Protein AF-H3BEP3-F1 (afdb_monomer_lite)

Sequence (513 aa):
ARLQRWLAAAFQSLQSGFCQRLRFLSESECAQLSRLPQSELVAYASEPRADEKVQLIVPDSGSGSGSGAAGRNQSGGAHDAVLALDPSPEASFGHPLFVFYIDLNVSPSKCEQRDGVHLDSSECMTLALKSRCENLLKRRTSRSNRQNSHVAARQGQQPQHPGASRHRSRREERLVGLCTIHFLPLVVGTKDSSRQQRLHCVEQQGFGPCPWPLPISSPSPAVVHCELNKNTRRCHRQPLASRKSCRMYQTCDHAVLISGGWREQVTYPRHAQNILHFYGMLRENGFRKENIKTFFAGDGQITVDEETVDVYPATEKLTIRNHISYVCRVLNCADSFVLYLNSPTRNDGTMLLWDVNKNGVADPKERYSVAELLRDLEGCNAQRVFLFVDQSYPGALAKRLLYSKRHGNVALISSARGAEFAWGSRFTEFWRSLQPNQCLIHHFFQLTPWSTFTNPGVIESTPGLLNVTLCGAPCDTIPPFTEDELRKEYMGCQNLPTMLWYYTLQQQQEERP

Foldseek 3Di:
DVVVQVLVVLLVCLLVLVCVVVQQDDPVRSVVSNPQFQALKWKKKFAFDPPWFKFWFAQPQPDDPDPDDPPDSGQDDTARMKMKIDNALQFAFQAFIWMKGKHAQADPVRLVVQVWDQDPHRITIHTGKRPVCVVVVVVPPPDDDDDDDDDDDDDDDDDDDDDDDPPPPPVVPRCHPVIGRRDDIQMAIPPDPVSDRRIDTDDDPRYHDQADFDPDDADDCVCVPLDPVDPDPVNDDPQLPLVVQFDLFKAFAAEEEAAQEAERRSHHPLSLVLQVLLVLLLVLLFADQSRYEYEYYHQQDDDDDDDRHDYGHLLPVVSSLCNLLSCQPDANHYQEYEYEAHAEAHQLRKGFRYPNVSPNYRDPSRIHHLVSVCVSNFQGNHNAYEYEAQFAQCQNNQVVLLPDPRNQRYKYKYQAYHRGTHGHSVSSVLSSPQHNLDQQVVSSVVVVVVCPPGDIDIDHSHPCSRQAGSQRHGHDDVVRDDPVRSNQPGHGMDGHDPVVSVVSVVVVVVPPD

Secondary structure (DSSP, 8-state):
-HHHHHHHHHHHHHHTTHHHHSTTS-HHHHHHHHT--GGG-EEEEPPPBTTB-EEEE-GGG-----SS-TTS--SS--BSEEEEEES-TTBPBTB-BEEEEEEES--HHHHHTTT-EEETTTEEEEE---HHHHHHHHTSSSSSSS-----------------------------TTSSSB-SPPEEEETT-TT-----EE---TTSPPPP-----PPPPTTGGG--TTS--GGG-PPP--GGGTSBTTEEEEEEEEEE--SSGGG--HHHHHHHHHHHHHHHHTT--GGGEEEEESTTT----SSS---EEETT-HHHHHHHHHHHHHSTT-EEEEEEEE-S-B-TTSPEE---TT-SSS--TTSEE-HHHHHHHTTT--SSEEEEEE-SS-THHHHHHHHT-SS-TTEEEEESS-TT---BTTHHHHHHHT--TTS-HHHHHHHHGGG-SS---EEEESSTTTTSB-TT-PBSS-SSPPPHHHHHHHTSSEEEPPHHHHHHHHHHHHHS--

Structure (mmCIF, N/CA/C/O backbone):
data_AF-H3BEP3-F1
#
_entry.id   AF-H3BEP3-F1
#
loop_
_atom_site.group_PDB
_atom_site.id
_atom_site.type_symbol
_atom_site.label_atom_id
_atom_site.label_alt_id
_atom_site.label_comp_id
_atom_site.label_asym_id
_atom_site.label_entity_id
_atom_site.label_seq_id
_atom_site.pdbx_PDB_ins_code
_atom_site.Cartn_x
_atom_site.Cartn_y
_atom_site.Cartn_z
_atom_site.occupancy
_atom_site.B_iso_or_equiv
_atom_site.auth_seq_id
_atom_site.auth_comp_id
_atom_site.auth_asym_id
_atom_site.auth_atom_id
_atom_site.pdbx_PDB_model_num
ATOM 1 N N . ALA A 1 1 ? 28.235 4.867 -21.505 1.00 83.94 1 ALA A N 1
ATOM 2 C CA . ALA A 1 1 ? 27.793 5.326 -22.843 1.00 83.94 1 ALA A CA 1
ATOM 3 C C . ALA A 1 1 ? 26.427 4.757 -23.245 1.00 83.94 1 ALA A C 1
ATOM 5 O O . ALA A 1 1 ? 25.474 5.520 -23.281 1.00 83.94 1 ALA A O 1
ATOM 6 N N . ARG A 1 2 ? 26.278 3.445 -23.503 1.00 90.44 2 ARG A N 1
ATOM 7 C CA . ARG A 1 2 ? 25.000 2.859 -23.971 1.00 90.44 2 ARG A CA 1
ATOM 8 C C . ARG A 1 2 ? 23.807 3.126 -23.040 1.00 90.44 2 ARG A C 1
ATOM 10 O O . ARG A 1 2 ? 22.832 3.716 -23.485 1.00 90.44 2 ARG A O 1
ATOM 17 N N . LEU A 1 3 ? 23.923 2.766 -21.757 1.00 92.06 3 LEU A N 1
ATOM 18 C CA . LEU A 1 3 ? 22.868 2.975 -20.752 1.00 92.06 3 LEU A CA 1
ATOM 19 C C . LEU A 1 3 ? 22.439 4.449 -20.652 1.00 92.06 3 LEU A C 1
ATOM 21 O O . LEU A 1 3 ? 21.253 4.752 -20.653 1.00 92.06 3 LEU A O 1
ATOM 25 N N . GLN A 1 4 ? 23.405 5.369 -20.651 1.00 92.50 4 GLN A N 1
ATOM 26 C CA . GLN A 1 4 ? 23.147 6.809 -20.626 1.00 92.50 4 GLN A CA 1
ATOM 27 C C . GLN A 1 4 ? 22.291 7.275 -21.812 1.00 92.50 4 GLN A C 1
ATOM 29 O O . GLN A 1 4 ? 21.410 8.106 -21.626 1.00 92.50 4 GLN A O 1
ATOM 34 N N . ARG A 1 5 ? 22.502 6.725 -23.017 1.00 92.88 5 ARG A N 1
ATOM 35 C CA . ARG A 1 5 ? 21.658 7.046 -24.181 1.00 92.88 5 ARG A CA 1
ATOM 36 C C . ARG A 1 5 ? 20.235 6.533 -24.014 1.00 92.88 5 ARG A C 1
ATOM 38 O O . ARG A 1 5 ? 19.303 7.254 -24.344 1.00 92.88 5 ARG A O 1
ATOM 45 N N . TRP A 1 6 ? 20.067 5.312 -23.500 1.00 94.50 6 TRP A N 1
ATOM 46 C CA . TRP A 1 6 ? 18.737 4.751 -23.236 1.00 94.50 6 TRP A CA 1
ATOM 47 C C . TRP A 1 6 ? 17.975 5.618 -22.238 1.00 94.50 6 TRP A C 1
ATOM 49 O O . TRP A 1 6 ? 16.829 5.979 -22.479 1.00 94.50 6 TRP A O 1
ATOM 59 N N . LEU A 1 7 ? 18.645 6.015 -21.157 1.00 94.81 7 LEU A N 1
ATOM 60 C CA . LEU A 1 7 ? 18.085 6.888 -20.133 1.00 94.81 7 LEU A CA 1
ATOM 61 C C . LEU A 1 7 ? 17.744 8.282 -20.670 1.00 94.81 7 LEU A C 1
ATOM 63 O O . LEU A 1 7 ? 16.653 8.780 -20.405 1.00 94.81 7 LEU A O 1
ATOM 67 N N . ALA A 1 8 ? 18.629 8.887 -21.467 1.00 93.19 8 ALA A N 1
ATOM 68 C CA . ALA A 1 8 ? 18.376 10.181 -22.096 1.00 93.19 8 ALA A CA 1
ATOM 69 C C . ALA A 1 8 ? 17.175 10.128 -23.054 1.00 93.19 8 ALA A C 1
ATOM 71 O O . ALA A 1 8 ? 16.295 10.983 -22.983 1.00 93.19 8 ALA A O 1
ATOM 72 N N . ALA A 1 9 ? 17.091 9.095 -23.898 1.00 93.00 9 ALA A N 1
ATOM 73 C CA . ALA A 1 9 ? 15.970 8.909 -24.814 1.00 93.00 9 ALA A CA 1
ATOM 74 C C . ALA A 1 9 ? 14.651 8.651 -24.069 1.00 93.00 9 ALA A C 1
ATOM 76 O O . ALA A 1 9 ? 13.605 9.190 -24.443 1.00 93.00 9 ALA A O 1
ATOM 77 N N . ALA A 1 10 ? 14.684 7.846 -23.002 1.00 92.56 10 ALA A N 1
ATOM 78 C CA . ALA A 1 10 ? 13.518 7.575 -22.168 1.00 92.56 10 ALA A CA 1
ATOM 79 C C . ALA A 1 10 ? 13.024 8.854 -21.480 1.00 92.56 10 ALA A C 1
ATOM 81 O O . ALA A 1 10 ? 11.836 9.167 -21.548 1.00 92.56 10 ALA A O 1
ATOM 82 N N . PHE A 1 11 ? 13.933 9.643 -20.903 1.00 92.12 11 PHE A N 1
ATOM 83 C CA . PHE A 1 11 ? 13.606 10.930 -20.292 1.00 92.12 11 PHE A CA 1
ATOM 84 C C . PHE A 1 11 ? 13.039 11.932 -21.308 1.00 92.12 11 PHE A C 1
ATOM 86 O O . PHE A 1 11 ? 11.985 12.521 -21.074 1.00 92.12 11 PHE A O 1
ATOM 93 N N . GLN A 1 12 ? 13.664 12.066 -22.480 1.00 90.12 12 GLN A N 1
ATOM 94 C CA . GLN A 1 12 ? 13.167 12.928 -23.556 1.00 90.12 12 GLN A CA 1
ATOM 95 C C . GLN A 1 12 ? 11.771 12.498 -24.034 1.00 90.12 12 GLN A C 1
ATOM 97 O O . GLN A 1 12 ? 10.913 13.339 -24.313 1.00 90.12 12 GLN A O 1
ATOM 102 N N . SER A 1 13 ? 11.511 11.187 -24.076 1.00 85.81 13 SER A N 1
ATOM 103 C CA . SER A 1 13 ? 10.181 10.656 -24.382 1.00 85.81 13 SER A CA 1
ATOM 104 C C . SER A 1 13 ? 9.154 11.150 -23.358 1.00 85.81 13 SER A C 1
ATOM 106 O O . SER A 1 13 ? 8.090 11.617 -23.759 1.00 85.81 13 SER A O 1
ATOM 108 N N . LEU A 1 14 ? 9.480 11.160 -22.060 1.00 83.31 14 LEU A N 1
ATOM 109 C CA . LEU A 1 14 ? 8.597 11.718 -21.024 1.00 83.31 14 LEU A CA 1
ATOM 110 C C . LEU A 1 14 ? 8.345 13.219 -21.213 1.00 83.31 14 LEU A C 1
ATOM 112 O O . LEU A 1 14 ? 7.192 13.645 -21.181 1.00 83.31 14 LEU A O 1
ATOM 116 N N . GLN A 1 15 ? 9.395 14.003 -21.476 1.00 83.56 15 GLN A N 1
ATOM 117 C CA . GLN A 1 15 ? 9.295 15.458 -21.650 1.00 83.56 15 GLN A CA 1
ATOM 118 C C . GLN A 1 15 ? 8.500 15.873 -22.893 1.00 83.56 15 GLN A C 1
ATOM 120 O O . GLN A 1 15 ? 7.804 16.885 -22.880 1.00 83.56 15 GLN A O 1
ATOM 125 N N . SER A 1 16 ? 8.562 15.085 -23.969 1.00 79.19 16 SER A N 1
ATOM 126 C CA . SER A 1 16 ? 7.876 15.378 -25.238 1.00 79.19 16 SER A CA 1
ATOM 127 C C . SER A 1 16 ? 6.347 15.207 -25.198 1.00 79.19 16 SER A C 1
ATOM 129 O O . SER A 1 16 ? 5.692 15.214 -26.241 1.00 79.19 16 SER A O 1
ATOM 131 N N . GLY A 1 17 ? 5.753 15.029 -24.013 1.00 65.69 17 GLY A N 1
ATOM 132 C CA . GLY A 1 17 ? 4.316 14.821 -23.871 1.00 65.69 17 GLY A CA 1
ATOM 133 C C . GLY A 1 17 ? 3.869 13.453 -24.382 1.00 65.69 17 GLY A C 1
ATOM 134 O O . GLY A 1 17 ? 2.711 13.280 -24.759 1.00 65.69 17 GLY A O 1
ATOM 135 N N . PHE A 1 18 ? 4.750 12.446 -24.384 1.00 67.50 18 PHE A N 1
ATOM 136 C CA . PHE A 1 18 ? 4.381 11.075 -24.749 1.00 67.50 18 PHE A CA 1
ATOM 137 C C . PHE A 1 18 ? 3.231 10.540 -23.879 1.00 67.50 18 PHE A C 1
ATOM 139 O O . PHE A 1 18 ? 2.378 9.796 -24.362 1.00 67.50 18 PHE A O 1
ATOM 146 N N . CYS A 1 19 ? 3.110 11.025 -22.639 1.00 64.62 19 CYS A N 1
ATOM 147 C CA . CYS A 1 19 ? 1.959 10.781 -21.772 1.00 64.62 19 CYS A CA 1
ATOM 148 C C . CYS A 1 19 ? 0.607 11.268 -22.335 1.00 64.62 19 CYS A C 1
ATOM 150 O O . CYS A 1 19 ? -0.422 10.748 -21.925 1.00 64.62 19 CYS A O 1
ATOM 152 N N . GLN A 1 20 ? 0.568 12.183 -23.311 1.00 63.03 20 GLN A N 1
ATOM 153 C CA . GLN A 1 20 ? -0.671 12.598 -23.990 1.00 63.03 20 GLN A CA 1
ATOM 154 C C . GLN A 1 20 ? -1.160 11.539 -24.987 1.00 63.03 20 GLN A C 1
ATOM 156 O O . GLN A 1 20 ? -2.363 11.375 -25.200 1.00 63.03 20 GLN A O 1
ATOM 161 N N . ARG A 1 21 ? -0.234 10.773 -25.585 1.00 60.94 21 ARG A N 1
ATOM 162 C CA . ARG A 1 21 ? -0.573 9.604 -26.422 1.00 60.94 21 ARG A CA 1
ATOM 163 C C . ARG A 1 21 ? -1.167 8.484 -25.568 1.00 60.94 21 ARG A C 1
ATOM 165 O O . ARG A 1 21 ? -2.023 7.717 -26.012 1.00 60.94 21 ARG A O 1
ATOM 172 N N . LEU A 1 22 ? -0.746 8.440 -24.312 1.00 59.12 22 LEU A N 1
ATOM 173 C CA . LEU A 1 22 ? -1.213 7.540 -23.279 1.00 59.12 22 LEU A CA 1
ATOM 174 C C . LEU A 1 22 ? -2.518 8.083 -22.670 1.00 59.12 22 LEU A C 1
ATOM 176 O O . LEU A 1 22 ? -2.518 8.694 -21.610 1.00 59.12 22 LEU A O 1
ATOM 180 N N . ARG A 1 23 ? -3.660 7.843 -23.338 1.00 54.53 23 ARG A N 1
ATOM 181 C CA . ARG A 1 23 ? -5.025 8.314 -22.966 1.00 54.53 23 ARG A CA 1
ATOM 182 C C . ARG A 1 23 ? -5.549 7.892 -21.570 1.00 54.53 23 ARG A C 1
ATOM 184 O O . ARG A 1 23 ? -6.756 7.911 -21.332 1.00 54.53 23 ARG A O 1
ATOM 191 N N . PHE A 1 24 ? -4.682 7.438 -20.675 1.00 60.38 24 PHE A N 1
ATOM 192 C CA . PHE A 1 24 ? -4.989 6.987 -19.324 1.00 60.38 24 PHE A CA 1
ATOM 193 C C . PHE A 1 24 ? -4.450 7.916 -18.224 1.00 60.38 24 PHE A C 1
ATOM 195 O O . PHE A 1 24 ? -4.828 7.709 -17.077 1.00 60.38 24 PHE A O 1
ATOM 202 N N . LEU A 1 25 ? -3.606 8.907 -18.538 1.00 62.06 25 LEU A N 1
ATOM 203 C CA . LEU A 1 25 ? -3.234 9.990 -17.616 1.00 62.06 25 LEU A CA 1
ATOM 204 C C . LEU A 1 25 ? -4.098 11.224 -17.906 1.00 62.06 25 LEU A C 1
ATOM 206 O O . LEU A 1 25 ? -4.475 11.471 -19.053 1.00 62.06 25 LEU A O 1
ATOM 210 N N . SER A 1 26 ? -4.437 11.997 -16.878 1.00 64.88 26 SER A N 1
ATOM 211 C CA . SER A 1 26 ? -5.047 13.315 -17.065 1.00 64.88 26 SER A CA 1
ATOM 212 C C . SER A 1 26 ? -4.050 14.294 -17.688 1.00 64.88 26 SER A C 1
ATOM 214 O O . SER A 1 26 ? -2.835 14.149 -17.547 1.00 64.88 26 SER A O 1
ATOM 216 N N . GLU A 1 27 ? -4.558 15.324 -18.368 1.00 68.56 27 GLU A N 1
ATOM 217 C CA . GLU A 1 27 ? -3.715 16.378 -18.947 1.00 68.56 27 GLU A CA 1
ATOM 218 C C . GLU A 1 27 ? -2.844 17.056 -17.884 1.00 68.56 27 GLU A C 1
ATOM 220 O O . GLU A 1 27 ? -1.676 17.337 -18.138 1.00 68.56 27 GLU A O 1
ATOM 225 N N . SER A 1 28 ? -3.376 17.24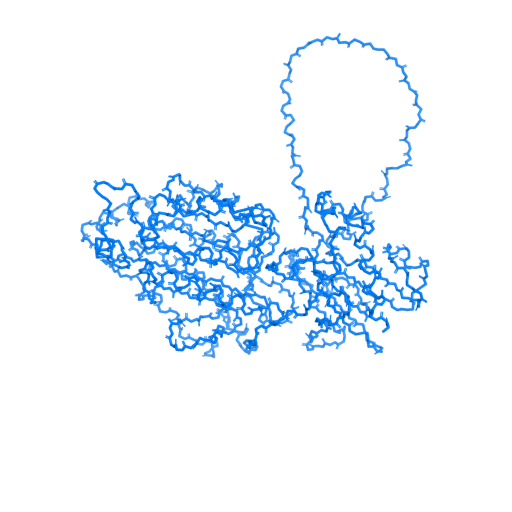3 -16.672 1.00 69.06 28 SER A N 1
ATOM 226 C CA . SER A 1 28 ? -2.635 17.792 -15.535 1.00 69.06 28 SER A CA 1
ATOM 227 C C . SER A 1 28 ? -1.505 16.878 -15.063 1.00 69.06 28 SER A C 1
ATOM 229 O O . SER A 1 28 ? -0.395 17.362 -14.867 1.00 69.06 28 SER A O 1
ATOM 231 N N . GLU A 1 29 ? -1.749 15.570 -14.926 1.00 71.06 29 GLU A N 1
ATOM 232 C CA . GLU A 1 29 ? -0.708 14.602 -14.536 1.00 71.06 29 GLU A CA 1
ATOM 233 C C . GLU A 1 29 ? 0.386 14.525 -15.606 1.00 71.06 29 GLU A C 1
ATOM 235 O O . GLU A 1 29 ? 1.574 14.547 -15.301 1.00 71.06 29 GLU A O 1
ATOM 240 N N . CYS A 1 30 ? 0.000 14.504 -16.882 1.00 75.19 30 CYS A N 1
ATOM 241 C CA . CYS A 1 30 ? 0.952 14.486 -17.985 1.00 75.19 30 CYS A CA 1
ATOM 242 C C . CYS A 1 30 ? 1.780 15.781 -18.073 1.00 75.19 30 CYS A C 1
ATOM 244 O O . CYS A 1 30 ? 2.988 15.735 -18.317 1.00 75.19 30 CYS A O 1
ATOM 246 N N . ALA A 1 31 ? 1.162 16.940 -17.831 1.00 78.38 31 ALA A N 1
ATOM 247 C CA . ALA A 1 31 ? 1.866 18.216 -17.774 1.00 78.38 31 ALA A CA 1
ATOM 248 C C . ALA A 1 31 ? 2.855 18.282 -16.600 1.00 78.38 31 ALA A C 1
ATOM 250 O O . ALA A 1 31 ? 3.948 18.818 -16.770 1.00 78.38 31 ALA A O 1
ATOM 251 N N . GLN A 1 32 ? 2.500 17.723 -15.436 1.00 78.81 32 GLN A N 1
ATOM 252 C CA . GLN A 1 32 ? 3.417 17.606 -14.298 1.00 78.81 32 GLN A CA 1
ATOM 253 C C . GLN A 1 32 ? 4.610 16.712 -14.641 1.00 78.81 32 GLN A C 1
ATOM 255 O O . GLN A 1 32 ? 5.751 17.140 -14.499 1.00 78.81 32 GLN A O 1
ATOM 260 N N . LEU A 1 33 ? 4.354 15.523 -15.191 1.00 78.19 33 LEU A N 1
ATOM 261 C CA . LEU A 1 33 ? 5.395 14.576 -15.598 1.00 78.19 33 LEU A CA 1
ATOM 262 C C . LEU A 1 33 ? 6.360 15.158 -16.636 1.00 78.19 33 LEU A C 1
ATOM 264 O O . LEU A 1 33 ? 7.564 14.950 -16.545 1.00 78.19 33 LEU A O 1
ATOM 268 N N . SER A 1 34 ? 5.844 15.925 -17.598 1.00 82.69 34 SER A N 1
ATOM 269 C CA . SER A 1 34 ? 6.665 16.547 -18.647 1.00 82.69 34 SER A CA 1
ATOM 270 C C . SER A 1 34 ? 7.608 17.631 -18.100 1.00 82.69 34 SER A C 1
ATOM 272 O O . SER A 1 34 ? 8.560 18.012 -18.775 1.00 82.69 34 SER A O 1
ATOM 274 N N . ARG A 1 35 ? 7.339 18.141 -16.889 1.00 86.25 35 ARG A N 1
ATOM 275 C CA . ARG A 1 35 ? 8.132 19.170 -16.198 1.00 86.25 35 ARG A CA 1
ATOM 276 C C . ARG A 1 35 ? 9.036 18.603 -15.105 1.00 86.25 35 ARG A C 1
ATOM 278 O O . ARG A 1 35 ? 9.768 19.383 -14.502 1.00 86.25 35 ARG A O 1
ATOM 285 N N . LEU A 1 36 ? 8.985 17.295 -14.838 1.00 85.62 36 LEU A N 1
ATOM 286 C CA . LEU A 1 36 ? 9.822 16.691 -13.807 1.00 85.62 36 LEU A CA 1
ATOM 287 C C . LEU A 1 36 ? 11.306 16.853 -14.165 1.00 85.62 36 LEU A C 1
ATOM 289 O O . LEU A 1 36 ? 11.704 16.539 -15.296 1.00 85.62 36 LEU A O 1
ATOM 293 N N . PRO A 1 37 ? 12.136 17.337 -13.229 1.00 91.06 37 PRO A N 1
ATOM 294 C CA . PRO A 1 37 ? 13.569 17.385 -13.437 1.00 91.06 37 PRO A CA 1
ATOM 295 C C . PRO A 1 37 ? 14.136 15.964 -13.458 1.00 91.06 37 PRO A C 1
ATOM 297 O O . PRO A 1 37 ? 13.663 15.064 -12.765 1.00 91.06 37 PRO A O 1
ATOM 300 N N . GLN A 1 38 ? 15.198 15.767 -14.239 1.00 92.19 38 GLN A N 1
ATOM 301 C CA . GLN A 1 38 ? 15.843 14.459 -14.376 1.00 92.19 38 GLN A CA 1
ATOM 302 C C . GLN A 1 38 ? 16.308 13.896 -13.020 1.00 92.19 38 GLN A C 1
ATOM 304 O O . GLN A 1 38 ? 16.220 12.694 -12.791 1.00 92.19 38 GLN A O 1
ATOM 309 N N . SER A 1 39 ? 16.720 14.771 -12.098 1.00 93.19 39 SER A N 1
ATOM 310 C CA . SER A 1 39 ? 17.213 14.419 -10.762 1.00 93.19 39 SER A CA 1
ATOM 311 C C . SER A 1 39 ? 16.150 13.847 -9.822 1.00 93.19 39 SER A C 1
ATOM 313 O O . SER A 1 39 ? 16.504 13.285 -8.793 1.00 93.19 39 SER A O 1
ATOM 315 N N . GLU A 1 40 ? 14.864 13.997 -10.143 1.00 91.12 40 GLU A N 1
ATOM 316 C CA . GLU A 1 40 ? 13.762 13.410 -9.366 1.00 91.12 40 GLU A CA 1
ATOM 317 C C . GLU A 1 40 ? 13.375 12.006 -9.858 1.00 91.12 40 GLU A C 1
ATOM 319 O O . GLU A 1 40 ? 12.605 11.309 -9.199 1.00 91.12 40 GLU A O 1
ATOM 324 N N . LEU A 1 41 ? 13.919 11.567 -10.998 1.00 92.88 41 LEU A N 1
ATOM 325 C CA . LEU A 1 41 ? 13.659 10.247 -11.564 1.00 92.88 41 LEU A CA 1
ATOM 326 C C . LEU A 1 41 ? 14.704 9.246 -11.086 1.00 92.88 41 LEU A C 1
ATOM 328 O O . LEU A 1 41 ? 15.900 9.458 -11.282 1.00 92.88 41 LEU A O 1
ATOM 332 N N . VAL A 1 42 ? 14.254 8.109 -10.563 1.00 95.38 42 VAL A N 1
ATOM 333 C CA . VAL A 1 42 ? 15.135 6.964 -10.298 1.00 95.38 42 VAL A CA 1
ATOM 334 C C . VAL A 1 42 ? 15.076 5.998 -11.471 1.00 95.38 42 VAL A C 1
ATOM 336 O O . VAL A 1 42 ? 14.008 5.679 -12.000 1.00 95.38 42 VAL A O 1
ATOM 339 N N . ALA A 1 43 ? 16.247 5.533 -11.891 1.00 96.06 43 ALA A N 1
ATOM 340 C CA . ALA A 1 43 ? 16.404 4.663 -13.040 1.00 96.06 43 ALA A CA 1
ATOM 341 C C . ALA A 1 43 ? 16.692 3.220 -12.626 1.00 96.06 43 ALA A C 1
ATOM 343 O O . ALA A 1 43 ? 17.526 2.946 -11.765 1.00 96.06 43 ALA A O 1
ATOM 344 N N . TYR A 1 44 ? 16.058 2.284 -13.324 1.00 96.44 44 TYR A N 1
ATOM 345 C CA . TYR A 1 44 ? 16.333 0.861 -13.215 1.00 96.44 44 TYR A CA 1
ATOM 346 C C . TYR A 1 44 ? 16.595 0.289 -14.600 1.00 96.44 44 TYR A C 1
ATOM 348 O O . TYR A 1 44 ? 15.874 0.595 -15.549 1.00 96.44 44 TYR A O 1
ATOM 356 N N . ALA A 1 45 ? 17.593 -0.575 -14.727 1.00 96.69 45 ALA A N 1
ATOM 357 C CA . ALA A 1 45 ? 17.921 -1.205 -15.996 1.00 96.69 45 ALA A CA 1
ATOM 358 C C . ALA A 1 45 ? 18.309 -2.668 -15.804 1.00 96.69 45 ALA A C 1
ATOM 360 O O . ALA A 1 45 ? 18.869 -3.055 -14.778 1.00 96.69 45 ALA A O 1
ATOM 361 N N . SER A 1 46 ? 17.998 -3.485 -16.807 1.00 95.56 46 SER A N 1
ATOM 362 C CA . SER A 1 46 ? 18.608 -4.798 -16.972 1.00 95.56 46 SER A CA 1
ATOM 363 C C . SER A 1 46 ? 19.709 -4.724 -18.019 1.00 95.56 46 SER A C 1
ATOM 365 O O . SER A 1 46 ? 19.524 -4.113 -19.075 1.00 95.56 46 SER A O 1
ATOM 367 N N . GLU A 1 47 ? 20.822 -5.403 -17.784 1.00 88.44 47 GLU A N 1
ATOM 368 C CA . GLU A 1 47 ? 21.879 -5.501 -18.786 1.00 88.44 47 GLU A CA 1
ATOM 369 C C . GLU A 1 47 ? 21.530 -6.534 -19.870 1.00 88.44 47 GLU A C 1
ATOM 371 O O . GLU A 1 47 ? 21.076 -7.636 -19.540 1.00 88.44 47 GLU A O 1
ATOM 376 N N . PRO A 1 48 ? 21.760 -6.223 -21.159 1.00 88.56 48 PRO A N 1
ATOM 377 C CA . PRO A 1 48 ? 21.612 -7.206 -22.221 1.00 88.56 48 PRO A CA 1
ATOM 378 C C . PRO A 1 48 ? 22.746 -8.232 -22.139 1.00 88.56 48 PRO A C 1
ATOM 380 O O . PRO A 1 48 ? 23.908 -7.875 -21.929 1.00 88.56 48 PRO A O 1
ATOM 383 N N . ARG A 1 49 ? 22.418 -9.507 -22.353 1.00 88.38 49 ARG A N 1
ATOM 384 C CA . ARG A 1 49 ? 23.385 -10.611 -22.411 1.00 88.38 49 ARG A CA 1
ATOM 385 C C . ARG A 1 49 ? 23.366 -11.245 -23.798 1.00 88.38 49 ARG A C 1
ATOM 387 O O . ARG A 1 49 ? 22.317 -11.317 -24.432 1.00 88.38 49 ARG A O 1
ATOM 394 N N . ALA A 1 50 ? 24.528 -11.695 -24.269 1.00 81.44 50 ALA A N 1
ATOM 395 C CA . ALA A 1 50 ? 24.615 -12.412 -25.538 1.00 81.44 50 ALA A CA 1
ATOM 396 C C . ALA A 1 50 ? 23.753 -13.689 -25.487 1.00 81.44 50 ALA A C 1
ATOM 398 O O . ALA A 1 50 ? 23.748 -14.394 -24.479 1.00 81.44 50 ALA A O 1
ATOM 399 N N . ASP A 1 51 ? 23.003 -13.954 -26.560 1.00 81.81 51 ASP A N 1
ATOM 400 C CA . ASP A 1 51 ? 22.165 -15.151 -26.760 1.00 81.81 51 ASP A CA 1
ATOM 401 C C . ASP A 1 51 ? 21.064 -15.406 -25.716 1.00 81.81 51 ASP A C 1
ATOM 403 O O . ASP A 1 51 ? 20.505 -16.513 -25.604 1.00 81.81 51 ASP A O 1
ATOM 407 N N . GLU A 1 52 ? 20.696 -14.361 -24.978 1.00 89.12 52 GLU A N 1
ATOM 408 C CA . GLU A 1 52 ? 19.668 -14.427 -23.960 1.00 89.12 52 GLU A CA 1
ATOM 409 C C . GLU A 1 52 ? 18.754 -13.206 -24.002 1.00 89.12 52 GLU A C 1
ATOM 411 O O . GLU A 1 52 ? 19.186 -12.061 -23.937 1.00 89.12 52 GLU A O 1
ATOM 416 N N . LYS A 1 53 ? 17.453 -13.476 -24.075 1.00 93.31 53 LYS A N 1
ATOM 417 C CA . LYS A 1 53 ? 16.413 -12.460 -23.969 1.00 93.31 53 LYS A CA 1
ATOM 418 C C . LYS A 1 53 ? 15.831 -12.452 -22.566 1.00 93.31 53 LYS A C 1
ATOM 420 O O . LYS A 1 53 ? 15.798 -13.492 -21.899 1.00 93.31 53 LYS A O 1
ATOM 425 N N . VAL A 1 54 ? 15.300 -11.311 -22.161 1.00 93.88 54 VAL A N 1
ATOM 426 C CA . VAL A 1 54 ? 14.577 -11.118 -20.911 1.00 93.88 54 VAL A CA 1
ATOM 427 C C . VAL A 1 54 ? 13.073 -11.021 -21.136 1.00 93.88 54 VAL A C 1
ATOM 429 O O . VAL A 1 54 ? 12.600 -10.707 -22.230 1.00 93.88 54 VAL A O 1
ATOM 432 N N . GLN A 1 55 ? 12.326 -11.292 -20.074 1.00 91.50 55 GLN A N 1
ATOM 433 C CA . GLN A 1 55 ? 10.882 -11.146 -20.016 1.00 91.50 55 GLN A CA 1
ATOM 434 C C . GLN A 1 55 ? 10.475 -10.360 -18.774 1.00 91.50 55 GLN A C 1
ATOM 436 O O . GLN A 1 55 ? 11.058 -10.527 -17.704 1.00 91.50 55 GLN A O 1
ATOM 441 N N . LEU A 1 56 ? 9.440 -9.538 -18.934 1.00 90.38 56 LEU A N 1
ATOM 442 C CA . LEU A 1 56 ? 8.846 -8.717 -17.891 1.00 90.38 56 LEU A CA 1
ATOM 443 C C . LEU A 1 56 ? 7.605 -9.391 -17.288 1.00 90.38 56 LEU A C 1
ATOM 445 O O . LEU A 1 56 ? 6.687 -9.815 -17.991 1.00 90.38 56 LEU A O 1
ATOM 449 N N . ILE A 1 57 ? 7.548 -9.440 -15.961 1.00 89.19 57 ILE A N 1
ATOM 450 C CA . ILE A 1 57 ? 6.439 -9.991 -15.182 1.00 89.19 57 ILE A CA 1
ATOM 451 C C . ILE A 1 57 ? 5.976 -8.924 -14.186 1.00 89.19 57 ILE A C 1
ATOM 453 O O . ILE A 1 57 ? 6.787 -8.339 -13.466 1.00 89.19 57 ILE A O 1
ATOM 457 N N . VAL A 1 58 ? 4.666 -8.662 -14.148 1.00 87.81 58 VAL A N 1
ATOM 458 C CA . VAL A 1 58 ? 4.053 -7.699 -13.219 1.00 87.81 58 VAL A CA 1
ATOM 459 C C . VAL A 1 58 ? 2.989 -8.354 -12.336 1.00 87.81 58 VAL A C 1
ATOM 461 O O . VAL A 1 58 ? 2.282 -9.255 -12.806 1.00 87.81 58 VAL A O 1
ATOM 464 N N . PRO A 1 59 ? 2.775 -7.843 -11.105 1.00 85.31 59 PRO A N 1
ATOM 465 C CA . PRO A 1 59 ? 1.852 -8.451 -10.139 1.00 85.31 59 PRO A CA 1
ATOM 466 C C . PRO A 1 59 ? 0.401 -8.533 -10.641 1.00 85.31 59 PRO A C 1
ATOM 468 O O . PRO A 1 59 ? -0.362 -9.424 -10.271 1.00 85.31 59 PRO A O 1
ATOM 471 N N . ASP A 1 60 ? 0.014 -7.615 -11.529 1.00 73.38 60 ASP A N 1
ATOM 472 C CA . ASP A 1 60 ? -1.347 -7.471 -12.047 1.00 73.38 60 ASP A CA 1
ATOM 473 C C . ASP A 1 60 ? -1.746 -8.474 -13.149 1.00 73.38 60 ASP A C 1
ATOM 475 O O . ASP A 1 60 ? -2.926 -8.523 -13.528 1.00 73.38 60 ASP A O 1
ATOM 479 N N . SER A 1 61 ? -0.802 -9.262 -13.677 1.00 62.06 61 SER A N 1
ATOM 480 C CA . SER A 1 61 ? -1.005 -10.105 -14.870 1.00 62.06 61 SER A CA 1
ATOM 481 C C . SER A 1 61 ? -1.865 -11.362 -14.634 1.00 62.06 61 SER A C 1
ATOM 483 O O . SER A 1 61 ? -2.326 -11.978 -15.593 1.00 62.06 61 SER A O 1
ATOM 485 N N . GLY A 1 62 ? -2.157 -11.723 -13.379 1.00 52.88 62 GLY A N 1
ATOM 486 C CA . GLY A 1 62 ? -2.783 -13.001 -12.998 1.00 52.88 62 GLY A CA 1
ATOM 487 C C . GLY A 1 62 ? -4.278 -12.965 -12.645 1.00 52.88 62 GLY A C 1
ATOM 488 O O . GLY A 1 62 ? -4.670 -13.471 -11.598 1.00 52.88 62 GLY A O 1
ATOM 489 N N . SER A 1 63 ? -5.150 -12.368 -13.465 1.00 40.47 63 SER A N 1
ATOM 490 C CA . SER A 1 63 ? -6.607 -12.503 -13.248 1.00 40.47 63 SER A CA 1
ATOM 491 C C . SER A 1 63 ? -7.363 -12.689 -14.558 1.00 40.47 63 SER A C 1
ATOM 493 O O . SER A 1 63 ? -7.962 -11.754 -15.095 1.00 40.47 63 SER A O 1
ATOM 495 N N . GLY A 1 64 ? -7.278 -13.912 -15.079 1.00 37.25 64 GLY A N 1
ATOM 496 C CA . GLY A 1 64 ? -8.235 -14.485 -16.014 1.00 37.25 64 GLY A CA 1
ATOM 497 C C . GLY A 1 64 ? -8.719 -15.804 -15.422 1.00 37.25 64 GLY A C 1
ATOM 498 O O . GLY A 1 64 ? -7.946 -16.749 -15.308 1.00 37.25 64 GLY A O 1
ATOM 499 N N . SER A 1 65 ? -9.974 -15.839 -14.987 1.00 33.53 65 SER A N 1
ATOM 500 C CA . SER A 1 65 ? -10.682 -17.050 -14.583 1.00 33.53 65 SER A CA 1
ATOM 501 C C . SER A 1 65 ? -10.669 -18.037 -15.754 1.00 33.53 65 SER A C 1
ATOM 503 O O . SER A 1 65 ? -11.231 -17.739 -16.804 1.00 33.53 65 SER A O 1
ATOM 505 N N . GLY 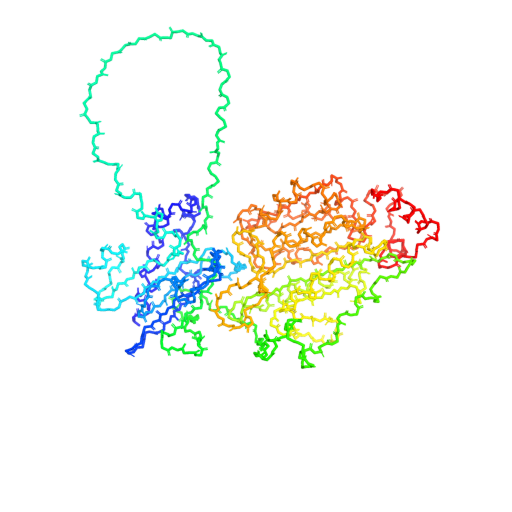A 1 66 ? -10.003 -19.180 -15.604 1.00 28.12 66 GLY A N 1
ATOM 506 C CA . GLY A 1 66 ? -9.923 -20.178 -16.668 1.00 28.12 66 GLY A CA 1
ATOM 507 C C . GLY A 1 66 ? -8.839 -21.214 -16.410 1.00 28.12 66 GLY A C 1
ATOM 508 O O . GLY A 1 66 ? -7.658 -20.969 -16.623 1.00 28.12 66 GLY A O 1
ATOM 509 N N . SER A 1 67 ? -9.278 -22.370 -15.934 1.00 29.62 67 SER A N 1
ATOM 510 C CA . SER A 1 67 ? -8.595 -23.662 -15.957 1.00 29.62 67 SER A CA 1
ATOM 511 C C . SER A 1 67 ? -7.612 -23.864 -17.127 1.00 29.62 67 SER A C 1
ATOM 513 O O . SER A 1 67 ? -7.986 -23.709 -18.286 1.00 29.62 67 SER A O 1
ATOM 515 N N . GLY A 1 68 ? -6.395 -24.334 -16.822 1.00 27.38 68 GLY A N 1
ATOM 516 C CA . GLY A 1 68 ? -5.677 -25.255 -17.714 1.00 27.38 68 GLY A CA 1
ATOM 517 C C . GLY A 1 68 ? -4.688 -24.701 -18.748 1.00 27.38 68 GLY A C 1
ATOM 518 O O . GLY A 1 68 ? -4.371 -25.430 -19.680 1.00 27.38 68 GLY A O 1
ATOM 519 N N . ALA A 1 69 ? -4.154 -23.482 -18.616 1.00 27.17 69 ALA A N 1
ATOM 520 C CA . ALA A 1 69 ? -3.098 -23.006 -19.524 1.00 27.17 69 ALA A CA 1
ATOM 521 C C . ALA A 1 69 ? -2.013 -22.186 -18.804 1.00 27.17 69 ALA A C 1
ATOM 523 O O . ALA A 1 69 ? -1.934 -20.962 -18.924 1.00 27.17 69 ALA A O 1
ATOM 524 N N . ALA A 1 70 ? -1.141 -22.875 -18.068 1.00 29.44 70 ALA A N 1
ATOM 525 C CA . ALA A 1 70 ? 0.151 -22.328 -17.673 1.00 29.44 70 ALA A CA 1
ATOM 526 C C . ALA A 1 70 ? 0.987 -22.089 -18.947 1.00 29.44 70 ALA A C 1
ATOM 528 O O . ALA A 1 70 ? 1.548 -23.028 -19.500 1.00 29.44 70 ALA A O 1
ATOM 529 N N . GLY A 1 71 ? 1.018 -20.854 -19.463 1.00 31.77 71 GLY A N 1
ATOM 530 C CA . GLY A 1 71 ? 1.940 -20.514 -20.557 1.00 31.77 71 GLY A CA 1
ATOM 531 C C . GLY A 1 71 ? 1.618 -19.319 -21.457 1.00 31.77 71 GLY A C 1
ATOM 532 O O . GLY A 1 71 ? 2.459 -18.989 -22.282 1.00 31.77 71 GLY A O 1
ATOM 533 N N . ARG A 1 72 ? 0.456 -18.650 -21.359 1.00 33.41 72 ARG A N 1
ATOM 534 C CA . ARG A 1 72 ? 0.094 -17.577 -22.326 1.00 33.41 72 ARG A CA 1
ATOM 535 C C . ARG A 1 72 ? -0.167 -16.174 -21.769 1.00 33.41 72 ARG A C 1
ATOM 537 O O . ARG A 1 72 ? -0.362 -15.260 -22.558 1.00 33.41 72 ARG A O 1
ATOM 544 N N . ASN A 1 73 ? -0.107 -15.967 -20.454 1.00 37.78 73 ASN A N 1
ATOM 545 C CA . ASN A 1 73 ? -0.384 -14.658 -19.833 1.00 37.78 73 ASN A CA 1
ATOM 546 C C . ASN A 1 73 ? 0.877 -13.921 -19.347 1.00 37.78 73 ASN A C 1
ATOM 548 O O . ASN A 1 73 ? 0.819 -13.148 -18.393 1.00 37.78 73 ASN A O 1
ATOM 552 N N . GLN A 1 74 ? 2.017 -14.156 -19.997 1.00 48.78 74 GLN A N 1
ATOM 553 C CA . GLN A 1 74 ? 3.222 -13.359 -19.785 1.00 48.78 74 GLN A CA 1
ATOM 554 C C . GLN A 1 74 ? 3.097 -12.067 -20.603 1.00 48.78 74 GLN A C 1
ATOM 556 O O . GLN A 1 74 ? 2.880 -12.091 -21.812 1.00 48.78 74 GLN A O 1
ATOM 561 N N . SER A 1 75 ? 3.136 -10.929 -19.922 1.00 47.81 75 SER A N 1
ATOM 562 C CA . SER A 1 75 ? 3.067 -9.603 -20.527 1.00 47.81 75 SER A CA 1
ATOM 563 C C . SER A 1 75 ? 4.382 -9.289 -21.242 1.00 47.81 75 SER A C 1
ATOM 565 O O . SER A 1 75 ? 5.364 -8.979 -20.582 1.00 47.81 75 SER A O 1
ATOM 567 N N . GLY A 1 76 ? 4.389 -9.352 -22.573 1.00 56.78 76 GLY A N 1
ATOM 568 C CA . GLY A 1 76 ? 5.528 -8.957 -23.406 1.00 56.78 76 GLY A CA 1
ATOM 569 C C . GLY A 1 76 ? 6.305 -10.144 -23.972 1.00 56.78 76 GLY A C 1
ATOM 570 O O . GLY A 1 76 ? 6.501 -11.167 -23.310 1.00 56.78 76 GLY A O 1
ATOM 571 N N . GLY A 1 77 ? 6.715 -10.008 -25.233 1.00 73.25 77 GLY A N 1
ATOM 572 C CA . GLY A 1 77 ? 7.608 -10.957 -25.887 1.00 73.25 77 GLY A CA 1
ATOM 573 C C . GLY A 1 77 ? 8.995 -10.983 -25.239 1.00 73.25 77 GLY A C 1
ATOM 574 O O . GLY A 1 77 ? 9.252 -10.356 -24.215 1.00 73.25 77 GLY A O 1
ATOM 575 N N . ALA A 1 78 ? 9.902 -11.744 -25.836 1.00 87.94 78 ALA A N 1
ATOM 576 C CA . ALA A 1 78 ? 11.292 -11.792 -25.413 1.00 87.94 78 ALA A CA 1
ATOM 577 C C . ALA A 1 78 ? 12.044 -10.549 -25.935 1.00 87.94 78 ALA A C 1
ATOM 579 O O . ALA A 1 78 ? 12.050 -10.318 -27.145 1.00 87.94 78 ALA A O 1
ATOM 580 N N . HIS A 1 79 ? 12.685 -9.790 -25.043 1.00 93.25 79 HIS A N 1
ATOM 581 C CA . HIS A 1 79 ? 13.383 -8.527 -25.346 1.00 93.25 79 HIS A CA 1
ATOM 582 C C . HIS A 1 79 ? 14.866 -8.588 -24.957 1.00 93.25 79 HIS A C 1
ATOM 584 O O . HIS A 1 79 ? 15.258 -9.472 -24.201 1.00 93.25 79 HIS A O 1
ATOM 590 N N . ASP A 1 80 ? 15.720 -7.704 -25.477 1.00 94.62 80 ASP A N 1
ATOM 591 C CA . ASP A 1 80 ? 17.153 -7.707 -25.119 1.00 94.62 80 ASP A CA 1
ATOM 592 C C . ASP A 1 80 ? 17.411 -7.116 -23.734 1.00 94.62 80 ASP A C 1
ATOM 594 O O . ASP A 1 80 ? 18.256 -7.612 -22.992 1.00 94.62 80 ASP A O 1
ATOM 598 N N . ALA A 1 81 ? 16.670 -6.068 -23.375 1.00 95.44 81 ALA A N 1
ATOM 599 C CA . ALA A 1 81 ? 16.721 -5.454 -22.058 1.00 95.44 81 ALA A CA 1
ATOM 600 C C . ALA A 1 81 ? 15.402 -4.748 -21.710 1.00 95.44 81 ALA A C 1
ATOM 602 O O . ALA A 1 81 ? 14.538 -4.516 -22.558 1.00 95.44 81 ALA A O 1
ATOM 603 N N . VAL A 1 82 ? 15.261 -4.402 -20.434 1.00 95.81 82 VAL A N 1
ATOM 604 C CA . VAL A 1 82 ? 14.181 -3.595 -19.876 1.00 95.81 82 VAL A CA 1
A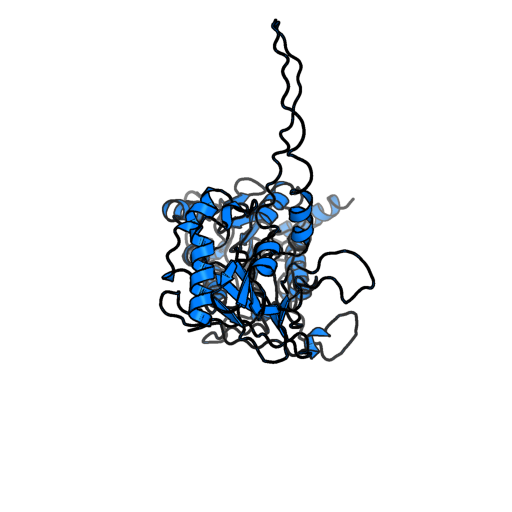TOM 605 C C . VAL A 1 82 ? 14.794 -2.398 -19.162 1.00 95.81 82 VAL A C 1
ATOM 607 O O . VAL A 1 82 ? 15.765 -2.536 -18.416 1.00 95.81 82 VAL A O 1
ATOM 610 N N . LEU A 1 83 ? 14.197 -1.232 -19.372 1.00 96.31 83 LEU A N 1
ATOM 611 C CA . LEU A 1 83 ? 14.495 0.004 -18.662 1.00 96.31 83 LEU A CA 1
ATOM 612 C C . LEU A 1 83 ? 13.233 0.464 -17.930 1.00 96.31 83 LEU A C 1
ATOM 614 O O . LEU A 1 83 ? 12.152 0.408 -18.505 1.00 96.31 83 LEU A O 1
ATOM 618 N N . ALA A 1 84 ? 13.343 0.934 -16.694 1.00 95.44 84 ALA A N 1
ATOM 619 C CA . ALA A 1 84 ? 12.238 1.547 -15.968 1.00 95.44 84 ALA A CA 1
ATOM 620 C C . ALA A 1 84 ? 12.664 2.885 -15.361 1.00 95.44 84 ALA A C 1
ATOM 622 O O . ALA A 1 84 ? 13.752 2.997 -14.800 1.00 95.44 84 ALA A O 1
ATOM 623 N N . LEU A 1 85 ? 11.790 3.882 -15.469 1.00 94.62 85 LEU A N 1
ATOM 624 C CA . LEU A 1 85 ? 11.907 5.169 -14.799 1.00 94.62 85 LEU A CA 1
ATOM 625 C C . LEU A 1 85 ? 10.792 5.294 -13.765 1.00 94.62 85 LEU A C 1
ATOM 627 O O . LEU A 1 85 ? 9.610 5.113 -14.084 1.00 94.62 85 LEU A O 1
ATOM 631 N N . ASP A 1 86 ? 11.195 5.604 -12.542 1.00 93.25 86 ASP A N 1
ATOM 632 C CA . ASP A 1 86 ? 10.322 5.866 -11.411 1.00 93.25 86 ASP A CA 1
ATOM 633 C C . ASP A 1 86 ? 10.261 7.382 -11.155 1.00 93.25 86 ASP A C 1
ATOM 635 O O . ASP A 1 86 ? 11.262 7.961 -10.726 1.00 93.25 86 ASP A O 1
ATOM 639 N N . PRO A 1 87 ? 9.125 8.041 -11.460 1.00 89.38 87 PRO A N 1
ATOM 640 C CA . PRO A 1 87 ? 8.927 9.473 -11.235 1.00 89.38 87 PRO A CA 1
ATOM 641 C C . PRO A 1 87 ? 8.555 9.812 -9.789 1.00 89.38 87 PRO A C 1
ATOM 643 O O . PRO A 1 87 ? 8.298 10.973 -9.481 1.00 89.38 87 PRO A O 1
ATOM 646 N N . SER A 1 88 ? 8.390 8.822 -8.915 1.00 86.88 88 SER A N 1
ATOM 647 C CA . SER A 1 88 ? 7.916 9.019 -7.547 1.00 86.88 88 SER A CA 1
ATOM 648 C C . SER A 1 88 ? 8.563 8.005 -6.594 1.00 86.88 88 SER A C 1
ATOM 650 O O . SER A 1 88 ? 7.848 7.292 -5.890 1.00 86.88 88 SER A O 1
ATOM 652 N N . PRO A 1 89 ? 9.907 7.976 -6.493 1.00 87.38 89 PRO A N 1
ATOM 653 C CA . PRO A 1 89 ? 10.638 6.989 -5.684 1.00 87.38 89 PRO A CA 1
ATOM 654 C C . PRO A 1 89 ? 10.306 7.048 -4.180 1.00 87.38 89 PRO A C 1
ATOM 656 O O . PRO A 1 89 ? 10.432 6.058 -3.444 1.00 87.38 89 PRO A O 1
ATOM 659 N N . GLU A 1 90 ? 9.837 8.207 -3.714 1.00 83.69 90 GLU A N 1
ATOM 660 C CA . GLU A 1 90 ? 9.370 8.418 -2.342 1.00 83.69 90 GLU A CA 1
ATOM 661 C C . GLU A 1 90 ? 7.922 7.969 -2.110 1.00 83.69 90 GLU A C 1
ATOM 663 O O . GLU A 1 90 ? 7.500 7.794 -0.966 1.00 83.69 90 GLU A O 1
ATOM 668 N N . ALA A 1 91 ? 7.139 7.747 -3.166 1.00 83.00 91 ALA A N 1
ATOM 669 C CA . ALA A 1 91 ? 5.793 7.214 -3.037 1.00 83.00 91 ALA A CA 1
ATOM 670 C C . ALA A 1 91 ? 5.818 5.703 -2.765 1.00 83.00 91 ALA A C 1
ATOM 672 O O . ALA A 1 91 ? 6.714 4.961 -3.175 1.00 83.00 91 ALA A O 1
ATOM 673 N N . SER A 1 92 ? 4.790 5.215 -2.076 1.00 81.69 92 SER A N 1
ATOM 674 C CA . SER A 1 92 ? 4.564 3.776 -1.969 1.00 81.69 92 SER A CA 1
ATOM 675 C C . SER A 1 92 ? 4.189 3.207 -3.341 1.00 81.69 92 SER A C 1
ATOM 677 O O . SER A 1 92 ? 3.426 3.820 -4.098 1.00 81.69 92 SER A O 1
ATOM 679 N N . PHE A 1 93 ? 4.718 2.026 -3.677 1.00 83.69 93 PHE A N 1
ATOM 680 C CA . PHE A 1 93 ? 4.407 1.376 -4.952 1.00 83.69 93 PHE A CA 1
ATOM 681 C C . PHE A 1 93 ? 2.905 1.108 -5.103 1.00 83.69 93 PHE A C 1
ATOM 683 O O . PHE A 1 93 ? 2.176 0.873 -4.137 1.00 83.69 93 PHE A O 1
ATOM 690 N N . GLY A 1 94 ? 2.450 1.184 -6.350 1.00 79.88 94 GLY A N 1
ATOM 691 C CA . GLY A 1 94 ? 1.067 1.473 -6.717 1.00 79.88 94 GLY A CA 1
ATOM 692 C C . GLY A 1 94 ? 0.974 2.705 -7.629 1.00 79.88 94 GLY A C 1
ATOM 693 O O . GLY A 1 94 ? -0.014 2.876 -8.331 1.00 79.88 94 GLY A O 1
ATOM 694 N N . HIS A 1 95 ? 2.009 3.537 -7.716 1.00 82.94 95 HIS A N 1
ATOM 695 C CA . HIS A 1 95 ? 2.056 4.675 -8.638 1.00 82.94 95 HIS A CA 1
ATOM 696 C C . HIS A 1 95 ? 2.616 4.288 -10.030 1.00 82.94 95 HIS A C 1
ATOM 698 O O . HIS A 1 95 ? 3.277 3.257 -10.156 1.00 82.94 95 HIS A O 1
ATOM 704 N N . PRO A 1 96 ? 2.352 5.063 -11.101 1.00 82.88 96 PRO A N 1
ATOM 705 C CA . PRO A 1 96 ? 2.829 4.790 -12.462 1.00 82.88 96 PRO A CA 1
ATOM 706 C C . PRO A 1 96 ? 4.349 4.794 -12.608 1.00 82.88 96 PRO A C 1
ATOM 708 O O . PRO A 1 96 ? 5.012 5.756 -12.243 1.00 82.88 96 PRO A O 1
ATOM 711 N N . LEU A 1 97 ? 4.863 3.742 -13.245 1.00 88.44 97 LEU A N 1
ATOM 712 C CA . LEU A 1 97 ? 6.236 3.619 -13.718 1.00 88.44 97 LEU A CA 1
ATOM 713 C C . LEU A 1 97 ? 6.267 3.650 -15.245 1.00 88.44 97 LEU A C 1
ATOM 715 O O . LEU A 1 97 ? 5.393 3.085 -15.916 1.00 88.44 97 LEU A O 1
ATOM 719 N N . PHE A 1 98 ? 7.319 4.246 -15.797 1.00 89.69 98 PHE A N 1
ATOM 720 C CA . PHE A 1 98 ? 7.565 4.254 -17.235 1.00 89.69 98 PHE A CA 1
ATOM 721 C C . PHE A 1 98 ? 8.569 3.175 -17.578 1.00 89.69 98 PHE A C 1
ATOM 723 O O . PHE A 1 98 ? 9.765 3.327 -17.351 1.00 89.69 98 PHE A O 1
ATOM 730 N N . VAL A 1 99 ? 8.064 2.068 -18.106 1.00 92.12 99 VAL A N 1
ATOM 731 C CA . VAL A 1 99 ? 8.886 0.913 -18.448 1.00 92.12 99 VAL A CA 1
ATOM 732 C C . VAL A 1 99 ? 9.016 0.823 -19.959 1.00 92.12 99 VAL A C 1
ATOM 734 O O . VAL A 1 99 ? 8.039 1.005 -20.679 1.00 92.12 99 VAL A O 1
ATOM 737 N N . PHE A 1 100 ? 10.214 0.526 -20.438 1.00 93.31 100 PHE A N 1
ATOM 738 C CA . PHE A 1 100 ? 10.556 0.421 -21.843 1.00 93.31 100 PHE A CA 1
ATOM 739 C C . PHE A 1 100 ? 11.231 -0.920 -22.116 1.00 93.31 100 PHE A C 1
ATOM 741 O O . PHE A 1 100 ? 12.092 -1.369 -21.358 1.00 93.31 100 PHE A O 1
ATOM 748 N N . TYR A 1 101 ? 10.855 -1.543 -23.225 1.00 93.94 101 TYR A N 1
ATOM 749 C CA . TYR A 1 101 ? 11.599 -2.633 -23.831 1.00 93.94 101 TYR A CA 1
ATOM 750 C C . TYR A 1 101 ? 12.695 -2.067 -24.722 1.00 93.94 101 TYR A C 1
ATOM 752 O O . TYR A 1 101 ? 12.458 -1.121 -25.477 1.00 93.94 101 TYR A O 1
ATOM 760 N N . ILE A 1 102 ? 13.870 -2.678 -24.652 1.00 94.69 102 ILE A N 1
ATOM 761 C CA . ILE A 1 102 ? 14.988 -2.410 -25.544 1.00 94.69 102 ILE A CA 1
ATOM 762 C C . ILE A 1 102 ? 15.206 -3.653 -26.401 1.00 94.69 102 ILE A C 1
ATOM 764 O O . ILE A 1 102 ? 15.445 -4.739 -25.871 1.00 94.69 102 ILE A O 1
ATOM 768 N N . ASP A 1 103 ? 15.138 -3.474 -27.717 1.00 93.62 103 ASP A N 1
ATOM 769 C CA . ASP A 1 103 ? 15.460 -4.501 -28.704 1.00 93.62 103 ASP A CA 1
ATOM 770 C C . ASP A 1 103 ? 16.670 -4.053 -29.536 1.00 93.62 103 ASP A C 1
ATOM 772 O O . ASP A 1 103 ? 16.682 -2.956 -30.098 1.00 93.62 103 ASP A O 1
ATOM 776 N N . LEU A 1 104 ? 17.685 -4.905 -29.629 1.00 92.56 104 LEU A N 1
ATOM 777 C CA . LEU A 1 104 ? 18.900 -4.684 -30.412 1.00 92.56 104 LEU A CA 1
ATOM 778 C C . LEU A 1 104 ? 18.729 -5.229 -31.837 1.00 92.56 104 LEU A C 1
ATOM 780 O O . LEU A 1 104 ? 17.939 -6.144 -32.083 1.00 92.56 104 LEU A O 1
ATOM 784 N N . ASN A 1 105 ? 19.516 -4.700 -32.774 1.00 90.88 105 ASN A N 1
ATOM 785 C CA . ASN A 1 105 ? 19.520 -5.090 -34.188 1.00 90.88 105 ASN A CA 1
ATOM 786 C C . ASN A 1 105 ? 18.142 -4.941 -34.865 1.00 90.88 105 ASN A C 1
ATOM 788 O O . ASN A 1 105 ? 17.711 -5.792 -35.649 1.00 90.88 105 ASN A O 1
ATOM 792 N N . VAL A 1 106 ? 17.429 -3.855 -34.556 1.00 90.94 106 VAL A N 1
ATOM 793 C CA . VAL A 1 106 ? 16.122 -3.523 -35.139 1.00 90.94 106 VAL A CA 1
ATOM 794 C C . VAL A 1 106 ? 16.283 -2.377 -36.133 1.00 90.94 106 VAL A C 1
ATOM 796 O O . VAL A 1 106 ? 16.874 -1.353 -35.809 1.00 90.94 106 VAL A O 1
ATOM 799 N N . SER A 1 107 ? 15.736 -2.533 -37.343 1.00 91.75 107 SER A N 1
ATOM 800 C CA . SER A 1 107 ? 15.761 -1.468 -38.350 1.00 91.75 107 SER A CA 1
ATOM 801 C C . SER A 1 107 ? 14.878 -0.278 -37.939 1.00 91.75 107 SER A C 1
ATOM 803 O O . SER A 1 107 ? 13.852 -0.488 -37.280 1.00 91.75 107 SER A O 1
ATOM 805 N N . PRO A 1 108 ? 15.183 0.950 -38.402 1.00 90.75 108 PRO A N 1
ATOM 806 C CA . PRO A 1 108 ? 14.353 2.127 -38.137 1.00 90.75 108 PRO A CA 1
ATOM 807 C C . PRO A 1 108 ? 12.879 1.905 -38.492 1.00 90.75 108 PRO A C 1
ATOM 809 O O . PRO A 1 108 ? 12.000 2.122 -37.663 1.00 90.75 108 PRO A O 1
ATOM 812 N N . SER A 1 109 ? 12.616 1.344 -39.676 1.00 89.94 109 SER A N 1
ATOM 813 C CA . SER A 1 109 ? 11.260 1.043 -40.152 1.00 89.94 109 SER A CA 1
ATOM 814 C C . SER A 1 109 ? 10.505 0.061 -39.253 1.00 89.94 109 SER A C 1
ATOM 816 O O . SER A 1 109 ? 9.315 0.231 -39.000 1.00 89.94 109 SER A O 1
ATOM 818 N N . LYS A 1 110 ? 11.186 -0.970 -38.740 1.00 89.88 110 LYS A N 1
ATOM 819 C CA . LYS A 1 110 ? 10.585 -1.967 -37.846 1.00 89.88 110 LYS A CA 1
ATOM 820 C C . LYS A 1 110 ? 10.359 -1.402 -36.445 1.00 89.88 110 LYS A C 1
ATOM 822 O O . LYS A 1 110 ? 9.424 -1.830 -35.772 1.00 89.88 110 LYS A O 1
ATOM 827 N N . CYS A 1 111 ? 11.200 -0.466 -36.010 1.00 90.44 111 CYS A N 1
ATOM 828 C CA . CYS A 1 111 ? 11.023 0.231 -34.744 1.00 90.44 111 CYS A CA 1
ATOM 829 C C . CYS A 1 111 ? 9.817 1.177 -34.789 1.00 90.44 111 CYS A C 1
ATOM 831 O O . CYS A 1 111 ? 8.957 1.123 -33.914 1.00 90.44 111 CYS A O 1
ATOM 833 N N . GLU A 1 112 ? 9.695 1.961 -35.860 1.00 86.62 112 GLU A N 1
ATOM 834 C CA . GLU A 1 112 ? 8.577 2.884 -36.065 1.00 86.62 112 GLU A CA 1
ATOM 835 C C . GLU A 1 112 ? 7.233 2.145 -36.176 1.00 86.62 112 GLU A C 1
ATOM 837 O O . GLU A 1 112 ? 6.250 2.552 -35.566 1.00 86.62 112 GLU A O 1
ATOM 842 N N . GLN A 1 113 ? 7.198 0.983 -36.843 1.00 85.31 113 GLN A N 1
ATOM 843 C CA . GLN A 1 113 ? 6.011 0.110 -36.881 1.00 85.31 113 GLN A CA 1
ATOM 844 C C . GLN A 1 113 ? 5.544 -0.377 -35.500 1.00 85.31 113 GLN A C 1
ATOM 846 O O . GLN A 1 113 ? 4.405 -0.826 -35.362 1.00 85.31 113 GLN A O 1
ATOM 851 N N . ARG A 1 114 ? 6.422 -0.346 -34.494 1.00 80.88 114 ARG A N 1
ATOM 852 C CA . ARG A 1 114 ? 6.119 -0.711 -33.104 1.00 80.88 114 ARG A CA 1
ATOM 853 C C . ARG A 1 114 ? 5.822 0.510 -32.232 1.00 80.88 114 ARG A C 1
ATOM 855 O O . ARG A 1 114 ? 5.794 0.369 -31.014 1.00 80.88 114 ARG A O 1
ATOM 862 N N . ASP A 1 115 ? 5.640 1.683 -32.839 1.00 81.69 115 ASP A N 1
ATOM 863 C CA . ASP A 1 115 ? 5.542 2.971 -32.147 1.00 81.69 115 ASP A CA 1
ATOM 864 C C . ASP A 1 115 ? 6.755 3.235 -31.225 1.00 81.69 115 ASP A C 1
ATOM 866 O O . ASP A 1 115 ? 6.644 3.901 -30.192 1.00 81.69 115 ASP A O 1
ATOM 870 N N . GLY A 1 116 ? 7.916 2.670 -31.580 1.00 86.06 116 GLY A N 1
ATOM 871 C CA . GLY A 1 116 ? 9.160 2.768 -30.828 1.00 86.06 116 GLY A CA 1
ATOM 872 C C . GLY A 1 116 ? 10.032 3.943 -31.267 1.00 86.06 116 GLY A C 1
ATOM 873 O O . GLY A 1 116 ? 9.933 4.449 -32.385 1.00 86.06 116 GLY A O 1
ATOM 874 N N . VAL A 1 117 ? 10.928 4.359 -30.378 1.00 89.81 117 VAL A N 1
ATOM 875 C CA . VAL A 1 117 ? 11.965 5.357 -30.640 1.00 89.81 117 VAL A CA 1
ATOM 876 C C . VAL A 1 117 ? 13.230 4.627 -31.080 1.00 89.81 117 VAL A C 1
ATOM 878 O O . VAL A 1 117 ? 13.823 3.869 -30.309 1.00 89.81 117 VAL A O 1
ATOM 881 N N . HIS A 1 118 ? 13.631 4.837 -32.333 1.00 91.81 118 HIS A N 1
ATOM 882 C CA . HIS A 1 118 ? 14.882 4.301 -32.856 1.00 91.81 118 HIS A CA 1
ATOM 883 C C . HIS A 1 118 ? 16.065 5.117 -32.323 1.00 91.81 118 HIS A C 1
ATOM 885 O O . HIS A 1 118 ? 16.047 6.345 -32.372 1.00 91.81 118 HIS A O 1
ATOM 891 N N . LEU A 1 119 ? 17.094 4.431 -31.834 1.00 90.50 119 LEU A N 1
ATOM 892 C CA . LEU A 1 119 ? 18.320 5.029 -31.306 1.00 90.50 119 LEU A CA 1
ATOM 893 C C . LEU A 1 119 ? 19.474 4.828 -32.300 1.00 90.50 119 LEU A C 1
ATOM 895 O O . LEU A 1 119 ? 19.444 3.906 -33.114 1.00 90.50 119 LEU A O 1
ATOM 899 N N . ASP A 1 120 ? 20.533 5.634 -32.201 1.00 75.12 120 ASP A N 1
ATOM 900 C CA . ASP A 1 120 ? 21.633 5.739 -33.185 1.00 75.12 120 ASP A CA 1
ATOM 901 C C . ASP A 1 120 ? 22.467 4.454 -33.440 1.00 75.12 120 ASP A C 1
ATOM 903 O O . ASP A 1 120 ? 23.480 4.491 -34.132 1.00 75.12 120 ASP A O 1
ATOM 907 N N . SER A 1 121 ? 22.100 3.295 -32.881 1.00 74.69 121 SER A N 1
ATOM 908 C CA . SER A 1 121 ? 22.869 2.038 -32.971 1.00 74.69 121 SER A CA 1
ATOM 909 C C . SER A 1 121 ? 22.045 0.802 -33.343 1.00 74.69 121 SER A C 1
ATOM 911 O O . SER A 1 121 ? 22.363 -0.293 -32.890 1.00 74.69 121 SER A O 1
ATOM 913 N N . SER A 1 122 ? 21.006 0.938 -34.175 1.00 85.75 122 SER A N 1
ATOM 914 C CA . SER A 1 122 ? 20.072 -0.167 -34.487 1.00 85.75 122 SER A CA 1
ATOM 915 C C . SER A 1 122 ? 19.377 -0.721 -33.236 1.00 85.75 122 SER A C 1
ATOM 917 O O . SER A 1 122 ? 19.091 -1.914 -33.135 1.00 85.75 122 SER A O 1
ATOM 919 N N . GLU A 1 123 ? 19.146 0.144 -32.250 1.00 93.25 123 GLU A N 1
ATOM 920 C CA . GLU A 1 123 ? 18.446 -0.185 -31.011 1.00 93.25 123 GLU A CA 1
ATOM 921 C C . GLU A 1 123 ? 17.059 0.457 -31.082 1.00 93.25 123 GLU A C 1
ATOM 923 O O . GLU A 1 123 ? 16.916 1.603 -31.510 1.00 93.25 123 GLU A O 1
ATOM 928 N N . CYS A 1 124 ? 16.032 -0.275 -30.669 1.00 93.81 124 CYS A N 1
ATOM 929 C CA . CYS A 1 124 ? 14.666 0.217 -30.620 1.00 93.81 124 CYS A CA 1
ATOM 930 C C . CYS A 1 124 ? 14.173 0.237 -29.180 1.00 93.81 124 CYS A C 1
ATOM 932 O O . CYS A 1 124 ? 14.166 -0.798 -28.512 1.00 93.81 124 CYS A O 1
ATOM 934 N N . MET A 1 125 ? 13.728 1.404 -28.721 1.00 93.38 125 MET A N 1
ATOM 935 C CA . MET A 1 125 ? 13.114 1.578 -27.411 1.00 93.38 125 MET A CA 1
ATOM 936 C C . MET A 1 125 ? 11.597 1.691 -27.563 1.00 93.38 125 MET A C 1
ATOM 938 O O . MET A 1 125 ? 11.103 2.606 -28.213 1.00 93.38 125 MET A O 1
ATOM 942 N N . THR A 1 126 ? 10.842 0.779 -26.955 1.00 90.50 126 THR A N 1
ATOM 943 C CA . THR A 1 126 ? 9.369 0.755 -27.039 1.00 90.50 126 THR A CA 1
ATOM 944 C C . THR A 1 126 ? 8.761 0.808 -25.646 1.00 90.50 126 THR A C 1
ATOM 946 O O . THR A 1 126 ? 9.228 0.106 -24.755 1.00 90.50 126 THR A O 1
ATOM 949 N N . LEU A 1 127 ? 7.707 1.600 -25.433 1.00 87.06 127 LEU A N 1
ATOM 950 C CA . LEU A 1 127 ? 7.022 1.626 -24.137 1.00 87.06 127 LEU A CA 1
ATOM 951 C C . LEU A 1 127 ? 6.349 0.273 -23.846 1.00 87.06 127 LEU A C 1
ATOM 953 O O . LEU A 1 127 ? 5.565 -0.236 -24.646 1.00 87.06 127 LEU A O 1
ATOM 957 N N . ALA A 1 128 ? 6.603 -0.271 -22.660 1.00 87.31 128 ALA A N 1
ATOM 958 C CA . ALA A 1 128 ? 5.922 -1.438 -22.131 1.00 87.31 128 ALA A CA 1
ATOM 959 C C . ALA A 1 128 ? 4.575 -1.050 -21.498 1.00 87.31 128 ALA A C 1
ATOM 961 O O . ALA A 1 128 ? 4.484 -0.169 -20.641 1.00 87.31 128 ALA A O 1
ATOM 962 N N . LEU A 1 129 ? 3.518 -1.759 -21.894 1.00 80.94 129 LEU A N 1
ATOM 963 C CA . LEU A 1 129 ? 2.164 -1.608 -21.363 1.00 80.94 129 LEU A CA 1
ATOM 964 C C . LEU A 1 129 ? 1.644 -2.949 -20.840 1.00 80.94 129 LEU A C 1
ATOM 966 O O . LEU A 1 129 ? 2.097 -4.019 -21.248 1.00 80.94 129 LEU A O 1
ATOM 970 N N . LYS A 1 130 ? 0.639 -2.912 -19.959 1.00 76.94 130 LYS A N 1
ATOM 971 C CA . LYS A 1 130 ? -0.071 -4.129 -19.535 1.00 76.94 130 LYS A CA 1
ATOM 972 C C . LYS A 1 130 ? -0.730 -4.808 -20.747 1.00 76.94 130 LYS A C 1
ATOM 974 O O . LYS A 1 130 ? -1.432 -4.160 -21.522 1.00 76.94 130 LYS A O 1
ATOM 979 N N . SER A 1 131 ? -0.594 -6.131 -20.863 1.00 63.66 131 SER A N 1
ATOM 980 C CA . SER A 1 131 ? -1.042 -6.938 -22.020 1.00 63.66 131 SER A CA 1
ATOM 981 C C . SER A 1 131 ? -2.519 -6.753 -22.402 1.00 63.66 131 SER A C 1
ATOM 983 O O . SER A 1 131 ? -2.868 -6.705 -23.581 1.00 63.66 131 SER A O 1
ATOM 985 N N . ARG A 1 132 ? -3.410 -6.572 -21.416 1.00 60.62 132 ARG A N 1
ATOM 986 C CA . ARG A 1 132 ? -4.845 -6.305 -21.649 1.00 60.62 132 ARG A CA 1
ATOM 987 C C . ARG A 1 132 ? -5.104 -5.014 -22.437 1.00 60.62 132 ARG A C 1
ATOM 989 O O . ARG A 1 132 ? -6.169 -4.876 -23.036 1.00 60.62 132 ARG A O 1
ATOM 996 N N . CYS A 1 133 ? -4.137 -4.101 -22.472 1.00 61.31 133 CYS A N 1
ATOM 997 C CA . CYS A 1 133 ? -4.241 -2.826 -23.164 1.00 61.31 133 CYS A CA 1
ATOM 998 C C . CYS A 1 133 ? -3.693 -2.827 -24.590 1.00 61.31 133 CYS A C 1
ATOM 1000 O O . CYS A 1 133 ? -4.154 -2.013 -25.388 1.00 61.31 133 CYS A O 1
ATOM 1002 N N . GLU A 1 134 ? -2.822 -3.770 -24.965 1.00 52.94 134 GLU A N 1
ATOM 1003 C CA . GLU A 1 134 ? -2.410 -3.935 -26.368 1.00 52.94 134 GLU A CA 1
ATOM 1004 C C . GLU A 1 134 ? -3.631 -4.147 -27.283 1.00 52.94 134 GLU A C 1
ATOM 1006 O O . GLU A 1 134 ? -3.717 -3.589 -28.377 1.00 52.94 134 GLU A O 1
ATOM 1011 N N . ASN A 1 135 ? -4.635 -4.884 -26.793 1.00 47.78 135 ASN A N 1
ATOM 1012 C CA . ASN A 1 135 ? -5.885 -5.145 -27.513 1.00 47.78 135 ASN A CA 1
ATOM 1013 C C . ASN A 1 135 ? -6.829 -3.927 -27.572 1.00 47.78 135 ASN A C 1
ATOM 1015 O O . ASN A 1 135 ? -7.609 -3.802 -28.516 1.00 47.78 135 ASN A O 1
ATOM 1019 N N . LEU A 1 136 ? -6.770 -3.019 -26.590 1.00 53.34 136 LEU A N 1
ATOM 1020 C CA . LEU A 1 136 ? -7.578 -1.790 -26.564 1.00 53.34 136 LEU A CA 1
ATOM 1021 C C . LEU A 1 136 ? -7.016 -0.712 -27.502 1.00 53.34 136 LEU A C 1
ATOM 1023 O O . LEU A 1 136 ? -7.790 0.010 -28.132 1.00 53.34 136 LEU A O 1
ATOM 1027 N N . LEU A 1 137 ? -5.689 -0.632 -27.630 1.00 49.31 137 LEU A N 1
ATOM 1028 C CA . LEU A 1 137 ? -5.010 0.311 -28.523 1.00 49.31 137 LEU A CA 1
ATOM 1029 C C . LEU A 1 137 ? -5.185 -0.072 -29.999 1.00 49.31 137 LEU A C 1
ATOM 1031 O O . LEU A 1 137 ? -5.552 0.778 -30.810 1.00 49.31 137 LEU A O 1
ATOM 1035 N N . LYS A 1 138 ? -5.059 -1.364 -30.338 1.00 45.31 138 LYS A N 1
ATOM 1036 C CA . LYS A 1 138 ? -5.251 -1.867 -31.715 1.00 45.31 138 LYS A CA 1
ATOM 1037 C C . LYS A 1 138 ? -6.668 -1.650 -32.258 1.00 45.31 138 LYS A C 1
ATOM 1039 O O . LYS A 1 138 ? -6.854 -1.514 -33.462 1.00 45.31 138 LYS A O 1
ATOM 1044 N N . ARG A 1 139 ? -7.686 -1.593 -31.391 1.00 42.62 139 ARG A N 1
ATOM 1045 C CA . ARG A 1 139 ? -9.095 -1.477 -31.810 1.00 42.62 139 ARG A CA 1
ATOM 1046 C C . ARG A 1 139 ? -9.513 -0.048 -32.182 1.00 42.62 139 ARG A C 1
ATOM 1048 O O . ARG A 1 139 ? -10.582 0.123 -32.760 1.00 42.62 139 ARG A O 1
ATOM 1055 N N . ARG A 1 140 ? -8.708 0.973 -31.856 1.00 45.50 140 ARG A N 1
ATOM 1056 C CA . ARG A 1 140 ? -9.062 2.395 -32.047 1.00 45.50 140 ARG A CA 1
ATOM 1057 C C . ARG A 1 140 ? -8.404 3.078 -33.249 1.00 45.50 140 ARG A C 1
ATOM 1059 O O . ARG A 1 140 ? -8.804 4.193 -33.568 1.00 45.50 140 ARG A O 1
ATOM 1066 N N . THR A 1 141 ? -7.466 2.431 -33.941 1.00 41.50 141 THR A N 1
ATOM 1067 C CA . THR A 1 141 ? -6.790 3.008 -35.121 1.00 41.50 141 THR A CA 1
ATOM 1068 C C . THR A 1 141 ? -7.404 2.596 -36.463 1.00 41.50 141 THR A C 1
ATOM 1070 O O . THR A 1 141 ? -7.082 3.196 -37.484 1.00 41.50 141 THR A O 1
ATOM 1073 N N . SER A 1 142 ? -8.357 1.655 -36.496 1.00 41.41 142 SER A N 1
ATOM 1074 C CA . SER A 1 142 ? -9.078 1.295 -37.725 1.00 41.41 142 SER A CA 1
ATOM 1075 C C . SER A 1 142 ? -10.559 1.683 -37.637 1.00 41.41 142 SER A C 1
ATOM 1077 O O . SER A 1 142 ? -11.273 1.114 -36.815 1.00 41.41 142 SER A O 1
ATOM 1079 N N . ARG A 1 143 ? -11.023 2.566 -38.538 1.00 37.59 143 ARG A N 1
ATOM 1080 C CA . ARG A 1 143 ? -12.434 2.967 -38.808 1.00 37.59 143 ARG A CA 1
ATOM 1081 C C . ARG A 1 143 ? -12.957 4.287 -38.218 1.00 37.59 143 ARG A C 1
ATOM 1083 O O . ARG A 1 143 ? -14.102 4.348 -37.788 1.00 37.59 143 ARG A O 1
ATOM 1090 N N . SER A 1 144 ? -12.202 5.378 -38.304 1.00 39.19 144 SER A N 1
ATOM 1091 C CA . SER A 1 144 ? -12.837 6.709 -38.320 1.00 39.19 144 SER A CA 1
ATOM 1092 C C . SER A 1 144 ? -11.977 7.737 -39.049 1.00 39.19 144 SER A C 1
ATOM 1094 O O . SER A 1 144 ? -11.497 8.682 -38.435 1.00 39.19 144 SER A O 1
ATOM 1096 N N . ASN A 1 145 ? -11.740 7.535 -40.350 1.00 33.56 145 ASN A N 1
ATOM 1097 C CA . ASN A 1 145 ? -11.345 8.653 -41.217 1.00 33.56 145 ASN A CA 1
ATOM 1098 C C . ASN A 1 145 ? -11.614 8.416 -42.712 1.00 33.56 145 ASN A C 1
ATOM 1100 O O . ASN A 1 145 ? -10.794 8.733 -43.568 1.00 33.56 145 ASN A O 1
ATOM 1104 N N . ARG A 1 146 ? -12.770 7.836 -43.047 1.00 36.81 146 ARG A N 1
ATOM 1105 C CA . ARG A 1 146 ? -13.325 7.911 -44.403 1.00 36.81 146 ARG A CA 1
ATOM 1106 C C . ARG A 1 146 ? -14.839 8.028 -44.289 1.00 36.81 146 ARG A C 1
ATOM 1108 O O . ARG A 1 146 ? -15.439 7.176 -43.651 1.00 36.81 146 ARG A O 1
ATOM 1115 N N . GLN A 1 147 ? -15.388 9.043 -44.957 1.00 35.03 147 GLN A N 1
ATOM 1116 C CA . GLN A 1 147 ? -16.809 9.399 -45.102 1.00 35.03 147 GLN A CA 1
ATOM 1117 C C . GLN A 1 147 ? -17.350 10.377 -44.050 1.00 35.03 147 GLN A C 1
ATOM 1119 O O . GLN A 1 147 ? -17.870 9.983 -43.013 1.00 35.03 147 GLN A O 1
ATOM 1124 N N . ASN A 1 148 ? -17.237 11.679 -44.340 1.00 30.78 148 ASN A N 1
ATOM 1125 C CA . ASN A 1 148 ? -18.408 12.507 -44.672 1.00 30.78 148 ASN A CA 1
ATOM 1126 C C . ASN A 1 148 ? -18.001 13.974 -44.873 1.00 30.78 148 ASN A C 1
ATOM 1128 O O . ASN A 1 148 ? -18.157 14.822 -44.001 1.00 30.78 148 ASN A O 1
ATOM 1132 N N . SER A 1 149 ? -17.519 14.276 -46.073 1.00 31.73 149 SER A N 1
ATOM 1133 C CA . SER A 1 149 ? -17.616 15.607 -46.667 1.00 31.73 149 SER A CA 1
ATOM 1134 C C . SER A 1 149 ? -18.620 15.497 -47.805 1.00 31.73 149 SER A C 1
ATOM 1136 O O . SER A 1 149 ? -18.273 14.896 -48.809 1.00 31.73 149 SER A O 1
ATOM 1138 N N . HIS A 1 150 ? -19.852 15.971 -47.592 1.00 32.81 150 HIS A N 1
ATOM 1139 C CA . HIS A 1 150 ? -20.781 16.564 -48.574 1.00 32.81 150 HIS A CA 1
ATOM 1140 C C . HIS A 1 150 ? -22.079 16.945 -47.828 1.00 32.81 150 HIS A C 1
ATOM 1142 O O . HIS A 1 150 ? -22.832 16.090 -47.384 1.00 32.81 150 HIS A O 1
ATOM 1148 N N . VAL A 1 151 ? -22.183 18.208 -47.401 1.00 34.22 151 VAL A N 1
ATOM 1149 C CA . VAL A 1 151 ? -23.122 19.222 -47.925 1.00 34.22 151 VAL A CA 1
ATOM 1150 C C . VAL A 1 151 ? -24.598 18.799 -47.879 1.00 34.22 151 VAL A C 1
ATOM 1152 O O . VAL A 1 151 ? -25.085 18.139 -48.786 1.00 34.22 151 VAL A O 1
ATOM 1155 N N . ALA A 1 152 ? -25.325 19.310 -46.880 1.00 31.53 152 ALA A N 1
ATOM 1156 C CA . ALA A 1 152 ? -26.711 19.759 -47.036 1.00 31.53 152 ALA A CA 1
ATOM 1157 C C . ALA A 1 152 ? -27.065 20.732 -45.900 1.00 31.53 152 ALA A C 1
ATOM 1159 O O . ALA A 1 152 ? -27.336 20.346 -44.766 1.00 31.53 152 ALA A O 1
ATOM 1160 N N . ALA A 1 153 ? -27.032 22.020 -46.229 1.00 31.95 153 ALA A N 1
ATOM 1161 C CA . ALA A 1 153 ? -27.663 23.077 -45.460 1.00 31.95 153 ALA A CA 1
ATOM 1162 C C . ALA A 1 153 ? -29.169 23.090 -45.764 1.00 31.95 153 ALA A C 1
ATOM 1164 O O . ALA A 1 153 ? -29.526 23.030 -46.940 1.00 31.95 153 ALA A O 1
ATOM 1165 N N . ARG A 1 154 ? -30.024 23.234 -44.737 1.00 30.02 154 ARG A N 1
ATOM 1166 C CA . ARG A 1 154 ? -31.252 24.062 -44.759 1.00 30.02 154 ARG A CA 1
ATOM 1167 C C . ARG A 1 154 ? -32.006 24.042 -43.416 1.00 30.02 154 ARG A C 1
ATOM 1169 O O . ARG A 1 154 ? -32.444 23.001 -42.958 1.00 30.02 154 ARG A O 1
ATOM 1176 N N . GLN A 1 155 ? -32.108 25.245 -42.843 1.00 31.17 155 GLN A N 1
ATOM 1177 C CA . GLN A 1 155 ? -33.247 25.890 -42.165 1.00 31.17 155 GLN A CA 1
ATOM 1178 C C . GLN A 1 155 ? -34.209 25.084 -41.264 1.00 31.17 155 GLN A C 1
ATOM 1180 O O . GLN A 1 155 ? -34.957 24.242 -41.740 1.00 31.17 155 GLN A O 1
ATOM 1185 N N . GLY A 1 156 ? -34.377 25.595 -40.033 1.00 25.39 156 GLY A N 1
ATOM 1186 C CA . GLY A 1 156 ? -35.698 26.046 -39.567 1.00 25.39 156 GLY A CA 1
ATOM 1187 C C . GLY A 1 156 ? -36.316 25.363 -38.337 1.00 25.39 156 GLY A C 1
ATOM 1188 O O . GLY A 1 156 ? -36.594 24.176 -38.363 1.00 25.39 156 GLY A O 1
ATOM 1189 N N . GLN A 1 157 ? -36.666 26.208 -37.354 1.00 28.95 157 GLN A N 1
ATOM 1190 C CA . GLN A 1 157 ? -37.768 26.087 -36.377 1.00 28.95 157 GLN A CA 1
ATOM 1191 C C . GLN A 1 157 ? -37.558 25.296 -35.064 1.00 28.95 157 GLN A C 1
ATOM 1193 O O . GLN A 1 157 ? -37.496 24.073 -35.020 1.00 28.95 157 GLN A O 1
ATOM 1198 N N . GLN A 1 158 ? -37.568 26.057 -33.959 1.00 28.09 158 GLN A N 1
ATOM 1199 C CA . GLN A 1 158 ? -38.101 25.650 -32.648 1.00 28.09 158 GLN A CA 1
ATOM 1200 C C . GLN A 1 158 ? -39.644 25.565 -32.727 1.00 28.09 158 GLN A C 1
ATOM 1202 O O . GLN A 1 158 ? -40.230 26.311 -33.517 1.00 28.09 158 GLN A O 1
ATOM 1207 N N . PRO A 1 159 ? -40.317 24.727 -31.908 1.00 35.31 159 PRO A N 1
ATOM 1208 C CA . PRO A 1 159 ? -40.776 25.215 -30.601 1.00 35.31 159 PRO A CA 1
ATOM 1209 C C . PRO A 1 159 ? -40.681 24.229 -29.412 1.00 35.31 159 PRO A C 1
ATOM 1211 O O . PRO A 1 159 ? -40.420 23.039 -29.530 1.00 35.31 159 PRO A O 1
ATOM 1214 N N . GLN A 1 160 ? -40.884 24.862 -28.259 1.00 27.50 160 GLN A N 1
ATOM 1215 C CA . GLN A 1 160 ? -40.821 24.527 -26.835 1.00 27.50 160 GLN A CA 1
ATOM 1216 C C . GLN A 1 160 ? -41.457 23.218 -26.294 1.00 27.50 160 GLN A C 1
ATOM 1218 O O . GLN A 1 160 ? -42.448 22.712 -26.809 1.00 27.50 160 GLN A O 1
ATOM 1223 N N . HIS A 1 161 ? -40.944 22.863 -25.099 1.00 31.09 161 HIS A N 1
ATOM 1224 C CA . HIS A 1 161 ? -41.567 22.187 -23.938 1.00 31.09 161 HIS A CA 1
ATOM 1225 C C . HIS A 1 161 ? -41.332 20.678 -23.648 1.00 31.09 161 HIS A C 1
ATOM 1227 O O . HIS A 1 161 ? -40.980 19.905 -24.533 1.00 31.09 161 HIS A O 1
ATOM 1233 N N . PRO A 1 162 ? -41.335 20.294 -22.344 1.00 34.53 162 PRO A N 1
ATOM 1234 C CA . PRO A 1 162 ? -40.216 19.600 -21.706 1.00 34.53 162 PRO A CA 1
ATOM 1235 C C . PRO A 1 162 ? -40.488 18.110 -21.472 1.00 34.53 162 PRO A C 1
ATOM 1237 O O . PRO A 1 162 ? -41.418 17.725 -20.770 1.00 34.53 162 PRO A O 1
ATOM 1240 N N . GLY A 1 163 ? -39.616 17.260 -22.008 1.00 24.16 163 GLY A N 1
ATOM 1241 C CA . GLY A 1 163 ? -39.639 15.819 -21.787 1.00 24.16 163 GLY A CA 1
ATOM 1242 C C . GLY A 1 163 ? -38.377 15.376 -21.066 1.00 24.16 163 GLY A C 1
ATOM 1243 O O . GLY A 1 163 ? -37.279 15.451 -21.611 1.00 24.16 163 GLY A O 1
ATOM 1244 N N . ALA A 1 164 ? -38.540 14.923 -19.828 1.00 33.06 164 ALA A N 1
ATOM 1245 C CA . ALA A 1 164 ? -37.495 14.356 -18.998 1.00 33.06 164 ALA A CA 1
ATOM 1246 C C . ALA A 1 164 ? -36.788 13.181 -19.699 1.00 33.06 164 ALA A C 1
ATOM 1248 O O . ALA A 1 164 ? -37.234 12.041 -19.635 1.00 33.06 164 ALA A O 1
ATOM 1249 N N . SER A 1 165 ? -35.628 13.441 -20.299 1.00 26.84 165 SER A N 1
ATOM 1250 C CA . SER A 1 165 ? -34.617 12.418 -20.540 1.00 26.84 165 SER A CA 1
ATOM 1251 C C . SER A 1 165 ? -33.463 12.695 -19.593 1.00 26.84 165 SER A C 1
ATOM 1253 O O . SER A 1 165 ? -32.572 13.503 -19.857 1.00 26.84 165 SER A O 1
ATOM 1255 N N . ARG A 1 166 ? -33.493 12.011 -18.444 1.00 29.50 166 ARG A N 1
ATOM 1256 C CA . ARG A 1 166 ? -32.297 11.736 -17.649 1.00 29.50 166 ARG A CA 1
ATOM 1257 C C . ARG A 1 166 ? -31.355 10.907 -18.526 1.00 29.50 166 ARG A C 1
ATOM 1259 O O . ARG A 1 166 ? -31.214 9.700 -18.336 1.00 29.50 166 ARG A O 1
ATOM 1266 N N . HIS A 1 167 ? -30.638 11.561 -19.434 1.00 27.55 167 HIS A N 1
ATOM 1267 C CA . HIS A 1 167 ? -29.324 11.088 -19.815 1.00 27.55 167 HIS A CA 1
ATOM 1268 C C . HIS A 1 167 ? -28.469 11.208 -18.560 1.00 27.55 167 HIS A C 1
ATOM 1270 O O . HIS A 1 167 ? -27.818 12.217 -18.297 1.00 27.55 167 HIS A O 1
ATOM 1276 N N . ARG A 1 168 ? -28.501 10.141 -17.748 1.00 31.62 168 ARG A N 1
ATOM 1277 C CA . ARG A 1 168 ? -27.350 9.749 -16.951 1.00 31.62 168 ARG A CA 1
ATOM 1278 C C . ARG A 1 168 ? -26.192 9.760 -17.935 1.00 31.62 168 ARG A C 1
ATOM 1280 O O . ARG A 1 168 ? -25.995 8.807 -18.685 1.00 31.62 168 ARG A O 1
ATOM 1287 N N . SER A 1 169 ? -25.456 10.864 -17.930 1.00 29.41 169 SER A N 1
ATOM 1288 C CA . SER A 1 169 ? -24.020 10.856 -18.086 1.00 29.41 169 SER A CA 1
ATOM 1289 C C . SER A 1 169 ? -23.539 9.704 -17.209 1.00 29.41 169 SER A C 1
ATOM 1291 O O . SER A 1 169 ? -23.361 9.825 -15.996 1.00 29.41 169 SER A O 1
ATOM 1293 N N . ARG A 1 170 ? -23.449 8.513 -17.811 1.00 31.22 170 ARG A N 1
ATOM 1294 C CA . ARG A 1 170 ? -22.490 7.504 -17.406 1.00 31.22 170 ARG A CA 1
ATOM 1295 C C . ARG A 1 170 ? -21.186 8.256 -17.578 1.00 31.22 170 ARG A C 1
ATOM 1297 O O . ARG A 1 170 ? -20.647 8.312 -18.677 1.00 31.22 170 ARG A O 1
ATOM 1304 N N . ARG A 1 171 ? -20.778 8.948 -16.514 1.00 33.97 171 ARG A N 1
ATOM 1305 C CA . ARG A 1 171 ? -19.429 9.442 -16.332 1.00 33.97 171 ARG A CA 1
ATOM 1306 C C . ARG A 1 171 ? -18.606 8.178 -16.486 1.00 33.97 171 ARG A C 1
ATOM 1308 O O . ARG A 1 171 ? -18.609 7.337 -15.593 1.00 33.97 171 ARG A O 1
ATOM 1315 N N . GLU A 1 172 ? -18.125 7.970 -17.706 1.00 34.25 172 GLU A N 1
ATOM 1316 C CA . GLU A 1 172 ? -17.260 6.875 -18.093 1.00 34.25 172 GLU A CA 1
ATOM 1317 C C . GLU A 1 172 ? -16.160 6.916 -17.041 1.00 34.25 172 GLU A C 1
ATOM 1319 O O . GLU A 1 172 ? -15.429 7.905 -16.954 1.00 34.25 172 GLU A O 1
ATOM 1324 N N . GLU A 1 173 ? -16.196 5.963 -16.105 1.00 37.41 173 GLU A N 1
ATOM 1325 C CA . GLU A 1 173 ? -15.203 5.852 -15.046 1.00 37.41 173 GLU A CA 1
ATOM 1326 C C . GLU A 1 173 ? -13.888 5.730 -15.805 1.00 37.41 173 GLU A C 1
ATOM 1328 O O . GLU A 1 173 ? -13.642 4.718 -16.466 1.00 37.41 173 GLU A O 1
ATOM 1333 N N . ARG A 1 174 ? -13.147 6.845 -15.873 1.00 44.78 174 ARG A N 1
ATOM 1334 C CA . ARG A 1 174 ? -11.957 6.962 -16.708 1.00 44.78 174 ARG A CA 1
ATOM 1335 C C . ARG A 1 174 ? -11.087 5.759 -16.367 1.00 44.78 174 ARG A C 1
ATOM 1337 O O . ARG A 1 174 ? -10.857 5.488 -15.191 1.00 44.78 174 ARG A O 1
ATOM 1344 N N . LEU A 1 175 ? -10.622 5.046 -17.389 1.00 47.97 175 LEU A N 1
ATOM 1345 C CA . LEU A 1 175 ? -9.746 3.875 -17.276 1.00 47.97 175 LEU A CA 1
ATOM 1346 C C . LEU A 1 175 ? -8.327 4.276 -16.797 1.00 47.97 175 LEU A C 1
ATOM 1348 O O . LEU A 1 175 ? -7.329 3.774 -17.316 1.00 47.97 175 LEU A O 1
ATOM 1352 N N . VAL A 1 176 ? -8.234 5.226 -15.861 1.00 46.84 176 VAL A N 1
ATOM 1353 C CA . VAL A 1 176 ? -6.997 5.796 -15.327 1.00 46.84 176 VAL A CA 1
ATOM 1354 C C . VAL A 1 176 ? -6.181 4.663 -14.717 1.00 46.84 176 VAL A C 1
ATOM 1356 O O . VAL A 1 176 ? -6.683 3.886 -13.906 1.00 46.84 176 VAL A O 1
ATOM 1359 N N . GLY A 1 177 ? -4.938 4.509 -15.171 1.00 52.88 177 GLY A N 1
ATOM 1360 C CA . GLY A 1 177 ? -3.996 3.533 -14.616 1.00 52.88 177 GLY A CA 1
ATOM 1361 C C . GLY A 1 177 ? -4.216 2.055 -14.995 1.00 52.88 177 GLY A C 1
ATOM 1362 O O . GLY A 1 177 ? -3.484 1.175 -14.544 1.00 52.88 177 GLY A O 1
ATOM 1363 N N . LEU A 1 178 ? -5.202 1.696 -15.825 1.00 60.47 178 LEU A N 1
ATOM 1364 C CA . LEU A 1 178 ? -5.418 0.277 -16.175 1.00 60.47 178 LEU A CA 1
ATOM 1365 C C . LEU A 1 178 ? -4.324 -0.319 -17.079 1.00 60.47 178 LEU A C 1
ATOM 1367 O O . LEU A 1 178 ? -4.168 -1.541 -17.118 1.00 60.47 178 LEU A O 1
ATOM 1371 N N . CYS A 1 179 ? -3.563 0.531 -17.772 1.00 71.31 179 CYS A N 1
ATOM 1372 C CA . CYS A 1 179 ? -2.585 0.127 -18.786 1.00 71.31 179 CYS A CA 1
ATOM 1373 C C . CYS A 1 179 ? -1.126 0.362 -18.399 1.00 71.31 179 CYS A C 1
ATOM 1375 O O . CYS A 1 179 ? -0.235 -0.218 -19.018 1.00 71.31 179 CYS A O 1
ATOM 1377 N N . THR A 1 180 ? -0.896 1.176 -17.374 1.00 75.88 180 THR A N 1
ATOM 1378 C CA . THR A 1 180 ? 0.419 1.486 -16.816 1.00 75.88 180 THR A CA 1
ATOM 1379 C C . THR A 1 180 ? 0.904 0.380 -15.914 1.00 75.88 180 THR A C 1
ATOM 1381 O O . THR A 1 180 ? 0.128 -0.295 -15.231 1.00 75.88 180 THR A O 1
ATOM 1384 N N . ILE A 1 181 ? 2.215 0.221 -15.878 1.00 85.75 181 ILE A N 1
ATOM 1385 C CA . ILE A 1 181 ? 2.869 -0.604 -14.877 1.00 85.75 181 ILE A CA 1
ATOM 1386 C C . ILE A 1 181 ? 2.965 0.238 -13.600 1.00 85.75 181 ILE A C 1
ATOM 1388 O O . ILE A 1 181 ? 3.360 1.394 -13.662 1.00 85.75 181 ILE A O 1
ATOM 1392 N N . HIS A 1 182 ? 2.531 -0.319 -12.467 1.00 85.88 182 HIS A N 1
ATOM 1393 C CA . HIS A 1 182 ? 2.457 0.395 -11.178 1.00 85.88 182 HIS A CA 1
ATOM 1394 C C . HIS A 1 182 ? 3.435 -0.128 -10.120 1.00 85.88 182 HIS A C 1
ATOM 1396 O O . HIS A 1 182 ? 3.439 0.298 -8.968 1.00 85.88 182 HIS A O 1
ATOM 1402 N N . PHE A 1 183 ? 4.216 -1.130 -10.501 1.00 88.94 183 PHE A N 1
ATOM 1403 C CA . PHE A 1 183 ? 5.114 -1.854 -9.620 1.00 88.94 183 PHE A CA 1
ATOM 1404 C C . PHE A 1 183 ? 6.378 -2.153 -10.386 1.00 88.94 183 PHE A C 1
ATOM 1406 O O . PHE A 1 183 ? 6.304 -2.468 -11.578 1.00 88.94 183 PHE A O 1
ATOM 1413 N N . LEU A 1 184 ? 7.511 -2.113 -9.695 1.00 91.12 184 LEU A N 1
ATOM 1414 C CA . LEU A 1 184 ? 8.772 -2.501 -10.296 1.00 91.12 184 LEU A CA 1
ATOM 1415 C C . LEU A 1 184 ? 8.679 -3.973 -10.747 1.00 91.12 184 LEU A C 1
ATOM 1417 O O . LEU A 1 184 ? 8.449 -4.855 -9.908 1.00 91.12 184 LEU A O 1
ATOM 1421 N N . PRO A 1 185 ? 8.783 -4.258 -12.057 1.00 91.25 185 PRO A N 1
ATOM 1422 C CA . PRO A 1 185 ? 8.542 -5.597 -12.564 1.00 91.25 185 PRO A CA 1
ATOM 1423 C C . PRO A 1 185 ? 9.647 -6.568 -12.152 1.00 91.25 185 PRO A C 1
ATOM 1425 O O . PRO A 1 185 ? 10.805 -6.201 -11.937 1.00 91.25 185 PRO A O 1
ATOM 1428 N N . LEU A 1 186 ? 9.292 -7.848 -12.115 1.00 92.44 186 LEU A N 1
ATOM 1429 C CA . LEU A 1 186 ? 10.272 -8.921 -12.159 1.00 92.44 186 LEU A CA 1
ATOM 1430 C C . LEU A 1 186 ? 10.724 -9.092 -13.614 1.00 92.44 186 LEU A C 1
ATOM 1432 O O . LEU A 1 186 ? 9.912 -9.372 -14.492 1.00 92.44 186 LEU A O 1
ATOM 1436 N N . VAL A 1 187 ? 12.017 -8.912 -13.864 1.00 93.19 187 VAL A N 1
ATOM 1437 C CA . VAL A 1 187 ? 12.647 -9.125 -15.166 1.00 93.19 187 VAL A CA 1
ATOM 1438 C C . VAL A 1 187 ? 13.561 -10.330 -15.055 1.00 93.19 187 VAL A C 1
ATOM 1440 O O . VAL A 1 187 ? 14.511 -10.320 -14.278 1.00 93.19 187 VAL A O 1
ATOM 1443 N N . VAL A 1 188 ? 13.271 -11.369 -15.831 1.00 92.75 188 VAL A N 1
ATOM 1444 C CA . VAL A 1 188 ? 13.978 -12.658 -15.776 1.00 92.75 188 VAL A CA 1
ATOM 1445 C C . VAL A 1 188 ? 14.501 -13.043 -17.145 1.00 92.75 188 VAL A C 1
ATOM 1447 O O . VAL A 1 188 ? 13.958 -12.622 -18.166 1.00 92.75 188 VAL A O 1
ATOM 1450 N N . GLY A 1 189 ? 15.551 -13.861 -17.178 1.00 92.44 189 GLY A N 1
ATOM 1451 C CA . GLY A 1 189 ? 15.993 -14.487 -18.420 1.00 92.44 189 GLY A CA 1
ATOM 1452 C C . GLY A 1 189 ? 14.940 -15.471 -18.924 1.00 92.44 189 GLY A C 1
ATOM 1453 O O . GLY A 1 189 ? 14.381 -16.245 -18.156 1.00 92.44 189 GLY A O 1
ATOM 1454 N N . THR A 1 190 ? 14.687 -15.489 -20.227 1.00 89.44 190 THR A N 1
ATOM 1455 C CA . THR A 1 190 ? 13.751 -16.444 -20.858 1.00 89.44 190 THR A CA 1
ATOM 1456 C C . THR A 1 190 ? 14.162 -17.907 -20.672 1.00 89.44 190 THR A C 1
ATOM 1458 O O . THR A 1 190 ? 13.313 -18.795 -20.703 1.00 89.44 190 THR A O 1
ATOM 1461 N N . LYS A 1 191 ? 15.458 -18.158 -20.457 1.00 87.06 191 LYS A N 1
ATOM 1462 C CA . LYS A 1 191 ? 16.039 -19.479 -20.173 1.00 87.06 191 LYS A CA 1
ATOM 1463 C C . LYS A 1 191 ? 16.330 -19.689 -18.679 1.00 87.06 191 LYS A C 1
ATOM 1465 O O . LYS A 1 191 ? 16.807 -20.753 -18.293 1.00 87.06 191 LYS A O 1
ATOM 1470 N N . ASP A 1 192 ? 16.060 -18.690 -17.839 1.00 85.31 192 ASP A N 1
ATOM 1471 C CA . ASP A 1 192 ? 16.391 -18.710 -16.419 1.00 85.31 192 ASP A CA 1
ATOM 1472 C C . ASP A 1 192 ? 15.267 -19.356 -15.597 1.00 85.31 192 ASP A C 1
ATOM 1474 O O . ASP A 1 192 ? 14.261 -18.731 -15.254 1.00 85.31 192 ASP A O 1
ATOM 1478 N N . SER A 1 193 ? 15.463 -20.627 -15.249 1.00 81.81 193 SER A N 1
ATOM 1479 C CA . SER A 1 193 ? 14.538 -21.370 -14.385 1.00 81.81 193 SER A CA 1
ATOM 1480 C C . SER A 1 193 ? 14.530 -20.883 -12.931 1.00 81.81 193 SER A C 1
ATOM 1482 O O . SER A 1 193 ? 13.530 -21.076 -12.240 1.00 81.81 193 SER A O 1
ATOM 1484 N N . SER A 1 194 ? 15.599 -20.218 -12.477 1.00 82.50 194 SER A N 1
ATOM 1485 C CA . SER A 1 194 ? 15.726 -19.695 -11.112 1.00 82.50 194 SER A CA 1
ATOM 1486 C C . SER A 1 194 ? 14.977 -18.379 -10.898 1.00 82.50 194 SER A C 1
ATOM 1488 O O . SER A 1 194 ? 14.804 -17.953 -9.756 1.00 82.50 194 SER A O 1
ATOM 1490 N N . ARG A 1 195 ? 14.496 -17.760 -11.990 1.00 85.12 195 ARG A N 1
ATOM 1491 C CA . ARG A 1 195 ? 13.788 -16.471 -11.995 1.00 85.12 195 ARG A CA 1
ATOM 1492 C C . ARG A 1 195 ? 14.559 -15.377 -11.256 1.00 85.12 195 ARG A C 1
ATOM 1494 O O . ARG A 1 195 ? 13.976 -14.578 -10.520 1.00 85.12 195 ARG A O 1
ATOM 1501 N N . GLN A 1 196 ? 15.871 -15.324 -11.458 1.00 89.00 196 GLN A N 1
ATOM 1502 C CA . GLN A 1 196 ? 16.695 -14.296 -10.850 1.00 89.00 196 GLN A CA 1
ATOM 1503 C C . GLN A 1 196 ? 16.298 -12.925 -11.407 1.00 89.00 196 GLN A C 1
ATOM 1505 O O . GLN A 1 196 ? 16.226 -12.724 -12.621 1.00 89.00 196 GLN A O 1
ATOM 1510 N N . GLN A 1 197 ? 16.042 -11.973 -10.509 1.00 92.19 197 GLN A N 1
ATOM 1511 C CA . GLN A 1 197 ? 15.758 -10.593 -10.892 1.00 92.19 197 GLN A CA 1
ATOM 1512 C C . GLN A 1 197 ? 16.973 -9.986 -11.597 1.00 92.19 197 GLN A C 1
ATOM 1514 O O . GLN A 1 197 ? 18.073 -10.018 -11.050 1.00 92.19 197 GLN A O 1
ATOM 1519 N N . ARG A 1 198 ? 16.749 -9.414 -12.783 1.00 93.62 198 ARG A N 1
ATOM 1520 C CA . ARG A 1 198 ? 17.766 -8.746 -13.614 1.00 93.62 198 ARG A CA 1
ATOM 1521 C C . ARG A 1 198 ? 17.608 -7.239 -13.695 1.00 93.62 198 ARG A C 1
ATOM 1523 O O . ARG A 1 198 ? 18.493 -6.565 -14.208 1.00 93.62 198 ARG A O 1
ATOM 1530 N N . LEU A 1 199 ? 16.457 -6.718 -13.280 1.00 94.50 199 LEU A N 1
ATOM 1531 C CA . LEU A 1 199 ? 16.229 -5.282 -13.216 1.00 94.50 199 LEU A CA 1
ATOM 1532 C C . LEU A 1 199 ? 16.799 -4.764 -11.899 1.00 94.50 199 LEU A C 1
ATOM 1534 O O . LEU A 1 199 ? 16.311 -5.147 -10.836 1.00 94.50 199 LEU A O 1
ATOM 1538 N N . HIS A 1 200 ? 17.800 -3.892 -11.964 1.00 94.44 200 HIS A N 1
ATOM 1539 C CA . HIS A 1 200 ? 18.447 -3.299 -10.793 1.00 94.44 200 HIS A CA 1
ATOM 1540 C C . HIS A 1 200 ? 18.438 -1.780 -10.905 1.00 94.44 200 HIS A C 1
ATOM 1542 O O . HIS A 1 200 ? 18.358 -1.246 -12.011 1.00 94.44 200 HIS A O 1
ATOM 1548 N N . CYS A 1 201 ? 18.494 -1.093 -9.765 1.00 94.81 201 CYS A N 1
ATOM 1549 C CA . CYS A 1 201 ? 18.655 0.353 -9.778 1.00 94.81 201 CYS A CA 1
ATOM 1550 C C . CYS A 1 201 ? 20.055 0.712 -10.289 1.00 94.81 201 CYS A C 1
ATOM 1552 O O . CYS A 1 201 ? 21.017 0.000 -9.991 1.00 94.81 201 CYS A O 1
ATOM 1554 N N . VAL A 1 202 ? 20.154 1.778 -11.081 1.00 94.75 202 VAL A N 1
ATOM 1555 C CA . VAL A 1 202 ? 21.407 2.222 -11.695 1.00 94.75 202 VAL A CA 1
ATOM 1556 C C . VAL A 1 202 ? 21.730 3.658 -11.298 1.00 94.75 202 VAL A C 1
ATOM 1558 O O . VAL A 1 202 ? 20.957 4.575 -11.563 1.00 94.75 202 VAL A O 1
ATOM 1561 N N . GLU A 1 203 ? 22.907 3.851 -10.706 1.00 93.69 203 GLU A N 1
ATOM 1562 C CA . GLU A 1 203 ? 23.443 5.177 -10.401 1.00 93.69 203 GLU A CA 1
ATOM 1563 C C . GLU A 1 203 ? 23.953 5.830 -11.690 1.00 93.69 203 GLU A C 1
ATOM 1565 O O . GLU A 1 203 ? 24.898 5.346 -12.320 1.00 93.69 203 GLU A O 1
ATOM 1570 N N . GLN A 1 204 ? 23.320 6.928 -12.108 1.00 93.31 204 GLN A N 1
ATOM 1571 C CA . GLN A 1 204 ? 23.667 7.636 -13.338 1.00 93.31 204 GLN A CA 1
ATOM 1572 C C . GLN A 1 204 ? 23.616 9.150 -13.125 1.00 93.31 204 GLN A C 1
ATOM 1574 O O . GLN A 1 204 ? 22.671 9.686 -12.554 1.00 93.31 204 GLN A O 1
ATOM 1579 N N . GLN A 1 205 ? 24.611 9.861 -13.663 1.00 91.38 205 GLN A N 1
ATOM 1580 C CA . GLN A 1 205 ? 24.679 11.319 -13.571 1.00 91.38 205 GLN A CA 1
ATOM 1581 C C . GLN A 1 205 ? 23.398 11.990 -14.096 1.00 91.38 205 GLN A C 1
ATOM 1583 O O . GLN A 1 205 ? 22.953 11.722 -15.215 1.00 91.38 205 GLN A O 1
ATOM 1588 N N . GLY A 1 206 ? 22.841 12.890 -13.284 1.00 91.06 206 GLY A N 1
ATOM 1589 C CA . GLY A 1 206 ? 21.631 13.652 -13.590 1.00 91.06 206 GLY A CA 1
ATOM 1590 C C . GLY A 1 206 ? 20.323 12.965 -13.193 1.00 91.06 206 GLY A C 1
ATOM 1591 O O . GLY A 1 206 ? 19.303 13.639 -13.216 1.00 91.06 206 GLY A O 1
ATOM 1592 N N . PHE A 1 207 ? 20.342 11.681 -12.819 1.00 94.81 207 PHE A N 1
ATOM 1593 C CA . PHE A 1 207 ? 19.196 10.975 -12.233 1.00 94.81 207 PHE A CA 1
ATOM 1594 C C . PHE A 1 207 ? 19.256 10.994 -10.701 1.00 94.81 207 PHE A C 1
ATOM 1596 O O . PHE A 1 207 ? 20.296 11.305 -10.117 1.00 94.81 207 PHE A O 1
ATOM 1603 N N . GLY A 1 208 ? 18.125 10.695 -10.062 1.00 93.88 208 GLY A N 1
ATOM 1604 C CA . GLY A 1 208 ? 18.027 10.540 -8.614 1.00 93.88 208 GLY A CA 1
ATOM 1605 C C . GLY A 1 208 ? 18.778 9.300 -8.106 1.00 93.88 208 GLY A C 1
ATOM 1606 O O . GLY A 1 208 ? 18.952 8.340 -8.8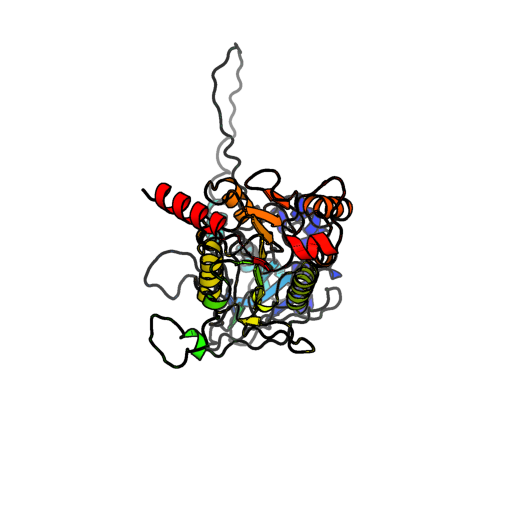64 1.00 93.88 208 GLY A O 1
ATOM 1607 N N . PRO A 1 209 ? 19.222 9.308 -6.836 1.00 94.12 209 PRO A N 1
ATOM 1608 C CA . PRO A 1 209 ? 20.001 8.221 -6.251 1.00 94.12 209 PRO A CA 1
ATOM 1609 C C . PRO A 1 209 ? 19.167 6.952 -6.066 1.00 94.12 209 PRO A C 1
ATOM 1611 O O . PRO A 1 209 ? 17.946 7.005 -5.893 1.00 94.12 209 PRO A O 1
ATOM 1614 N N . CYS A 1 210 ? 19.832 5.800 -6.039 1.00 93.00 210 CYS A N 1
ATOM 1615 C CA . CYS A 1 210 ? 19.154 4.537 -5.810 1.00 93.00 210 CYS A CA 1
ATOM 1616 C C . CYS A 1 210 ? 18.613 4.428 -4.381 1.00 93.00 210 CYS A C 1
ATOM 1618 O O . CYS A 1 210 ? 19.357 4.633 -3.416 1.00 93.00 210 CYS A O 1
ATOM 1620 N N . PRO A 1 211 ? 17.334 4.041 -4.209 1.00 89.69 211 PRO A N 1
ATOM 1621 C CA . PRO A 1 211 ? 16.795 3.800 -2.885 1.00 89.69 211 PRO A CA 1
ATOM 1622 C C . PRO A 1 211 ? 17.463 2.567 -2.279 1.00 89.69 211 PRO A C 1
ATOM 1624 O O . PRO A 1 211 ? 17.789 1.610 -2.983 1.00 89.69 211 PRO A O 1
ATOM 1627 N N . TRP A 1 212 ? 17.637 2.581 -0.959 1.00 88.94 212 TRP A N 1
ATOM 1628 C CA . TRP A 1 212 ? 18.249 1.483 -0.216 1.00 88.94 212 TRP A CA 1
ATOM 1629 C C . TRP A 1 212 ? 17.175 0.509 0.286 1.00 88.94 212 TRP A C 1
ATOM 1631 O O . TRP A 1 212 ? 16.400 0.876 1.176 1.00 88.94 212 TRP A O 1
ATOM 1641 N N . PRO A 1 213 ? 17.084 -0.720 -0.257 1.00 88.25 213 PRO A N 1
ATOM 1642 C CA . PRO A 1 213 ? 16.135 -1.709 0.232 1.00 88.25 213 PRO A CA 1
ATOM 1643 C C . PRO A 1 213 ? 16.494 -2.166 1.648 1.00 88.25 213 PRO A C 1
ATOM 1645 O O . PRO A 1 213 ? 17.663 -2.216 2.032 1.00 88.25 213 PRO A O 1
ATOM 1648 N N . LEU A 1 214 ? 15.480 -2.528 2.427 1.00 86.94 214 LEU A N 1
ATOM 1649 C CA . LEU A 1 214 ? 15.654 -3.125 3.740 1.00 86.94 214 LEU A CA 1
ATOM 1650 C C . LEU A 1 214 ? 16.235 -4.542 3.562 1.00 86.94 214 LEU A C 1
ATOM 1652 O O . LEU A 1 214 ? 15.675 -5.328 2.790 1.00 86.94 214 LEU A O 1
ATOM 1656 N N . PRO A 1 215 ? 17.329 -4.899 4.258 1.00 84.50 215 PRO A N 1
ATOM 1657 C CA . PRO A 1 215 ? 17.940 -6.218 4.149 1.00 84.50 215 PRO A CA 1
ATOM 1658 C C . PRO A 1 215 ? 17.089 -7.261 4.887 1.00 84.50 215 PRO A C 1
ATOM 1660 O O . PRO A 1 215 ? 17.356 -7.606 6.034 1.00 84.50 215 PRO A O 1
ATOM 1663 N N . ILE A 1 216 ? 16.043 -7.753 4.225 1.00 79.50 216 ILE A N 1
ATOM 1664 C CA . ILE A 1 216 ? 15.148 -8.793 4.746 1.00 79.50 216 ILE A CA 1
ATOM 1665 C C . ILE A 1 216 ? 15.335 -10.111 4.010 1.00 79.50 216 ILE A C 1
ATOM 1667 O O . ILE A 1 216 ? 15.580 -10.151 2.803 1.00 79.50 216 ILE A O 1
ATOM 1671 N N . SER A 1 217 ? 15.181 -11.205 4.752 1.00 70.62 217 SER A N 1
ATOM 1672 C CA . SER A 1 217 ? 15.169 -12.543 4.172 1.00 70.62 217 SER A CA 1
ATOM 1673 C C . SER A 1 217 ? 13.771 -12.902 3.675 1.00 70.62 217 SER A C 1
ATOM 1675 O O . SER A 1 217 ? 12.767 -12.663 4.350 1.00 70.62 217 SER A O 1
ATOM 1677 N N . SER A 1 218 ? 13.706 -13.519 2.496 1.00 66.75 218 SER A N 1
ATOM 1678 C CA . SER A 1 218 ? 12.506 -14.244 2.083 1.00 66.75 218 SER A CA 1
ATOM 1679 C C . SER A 1 218 ? 12.391 -15.565 2.851 1.00 66.75 218 SER A C 1
ATOM 1681 O O . SER A 1 218 ? 13.404 -16.265 2.972 1.00 66.75 218 SER A O 1
ATOM 1683 N N . PRO A 1 219 ? 11.171 -15.971 3.243 1.00 65.75 219 PRO A N 1
ATOM 1684 C CA . PRO A 1 219 ? 10.932 -17.290 3.809 1.00 65.75 219 PRO A CA 1
ATOM 1685 C C . PRO A 1 219 ? 11.441 -18.396 2.888 1.00 65.75 219 PRO A C 1
ATOM 1687 O O . PRO A 1 219 ? 11.393 -18.284 1.658 1.00 65.75 219 PRO A O 1
ATOM 1690 N N . SER A 1 220 ? 11.882 -19.513 3.475 1.00 59.78 220 SER A N 1
ATOM 1691 C CA . SER A 1 220 ? 12.278 -20.670 2.668 1.00 59.78 220 SER A CA 1
ATOM 1692 C C . SER A 1 220 ? 11.088 -21.185 1.830 1.00 59.78 220 SER A C 1
ATOM 1694 O O . SER A 1 220 ? 9.958 -21.227 2.334 1.00 59.78 220 SER A O 1
ATOM 1696 N N . PRO A 1 221 ? 11.308 -21.682 0.596 1.00 54.09 221 PRO A N 1
ATOM 1697 C CA . PRO A 1 221 ? 10.245 -22.224 -0.260 1.00 54.09 221 PRO A CA 1
ATOM 1698 C C . PRO A 1 221 ? 9.471 -23.397 0.364 1.00 54.09 221 PRO A C 1
ATOM 1700 O O . PRO A 1 221 ? 8.370 -23.732 -0.073 1.00 54.09 221 PRO A O 1
ATOM 1703 N N . ALA A 1 222 ? 10.023 -24.035 1.400 1.00 50.19 222 ALA A N 1
ATOM 1704 C CA . ALA A 1 222 ? 9.334 -25.079 2.150 1.00 50.19 222 ALA A CA 1
ATOM 1705 C C . ALA A 1 222 ? 8.095 -24.540 2.896 1.00 50.19 222 ALA A C 1
ATOM 1707 O O . ALA A 1 222 ? 7.134 -25.284 3.079 1.00 50.19 222 ALA A O 1
ATOM 1708 N N . VAL A 1 223 ? 8.080 -23.247 3.251 1.00 52.88 223 VAL A N 1
ATOM 1709 C CA . VAL A 1 223 ? 6.940 -22.558 3.885 1.00 52.88 223 VAL A CA 1
ATOM 1710 C C . VAL A 1 223 ? 5.830 -22.239 2.871 1.00 52.88 223 VAL A C 1
ATOM 1712 O O . VAL A 1 223 ? 4.659 -22.195 3.238 1.00 52.88 223 VAL A O 1
ATOM 1715 N N . VAL A 1 224 ? 6.152 -22.144 1.570 1.00 50.81 224 VAL A N 1
ATOM 1716 C CA . VAL A 1 224 ? 5.166 -21.988 0.471 1.00 50.81 224 VAL A CA 1
ATOM 1717 C C . VAL A 1 224 ? 4.153 -23.144 0.460 1.00 50.81 224 VAL A C 1
ATOM 1719 O O . VAL A 1 224 ? 3.023 -22.985 0.011 1.00 50.81 224 VAL A O 1
ATOM 1722 N N . HIS A 1 225 ? 4.539 -24.308 0.994 1.00 51.59 225 HIS A N 1
ATOM 1723 C CA . HIS A 1 225 ? 3.721 -25.520 1.034 1.00 51.59 225 HIS A CA 1
ATOM 1724 C C . HIS A 1 225 ? 2.995 -25.730 2.371 1.00 51.59 225 HIS A C 1
ATOM 1726 O O . HIS A 1 225 ? 2.427 -26.802 2.594 1.00 51.59 225 HIS A O 1
ATOM 1732 N N . CYS A 1 226 ? 2.944 -24.704 3.226 1.00 53.50 226 CYS A N 1
ATOM 1733 C CA . CYS A 1 226 ? 2.178 -24.690 4.474 1.00 53.50 226 CYS A CA 1
ATOM 1734 C C . CYS A 1 226 ? 0.684 -24.469 4.276 1.00 53.50 226 CYS A C 1
ATOM 1736 O O . CYS A 1 226 ? 0.011 -23.748 5.009 1.00 53.50 226 CYS A O 1
ATOM 1738 N N . GLU A 1 227 ? 0.152 -25.134 3.263 1.00 52.81 227 GLU A N 1
ATOM 1739 C CA . GLU A 1 227 ? -1.265 -25.163 3.001 1.00 52.81 227 GLU A CA 1
ATOM 1740 C C . GLU A 1 227 ? -1.941 -26.173 3.918 1.00 52.81 227 GLU A C 1
ATOM 1742 O O . GLU A 1 227 ? -1.544 -27.333 3.974 1.00 52.81 227 GLU A O 1
ATOM 1747 N N . LEU A 1 228 ? -3.059 -25.777 4.526 1.00 49.91 228 LEU A N 1
ATOM 1748 C CA . LEU A 1 228 ? -3.994 -26.695 5.194 1.00 49.91 228 LEU A CA 1
ATOM 1749 C C . LEU A 1 228 ? -4.477 -27.837 4.269 1.00 49.91 228 LEU A C 1
ATOM 1751 O O . LEU A 1 228 ? -4.985 -28.847 4.744 1.00 49.91 228 LEU A O 1
ATOM 1755 N N . ASN A 1 229 ? -4.275 -27.695 2.954 1.00 45.62 229 ASN A N 1
ATOM 1756 C CA . ASN A 1 229 ? -4.584 -28.682 1.919 1.00 45.62 229 ASN A CA 1
ATOM 1757 C C . ASN A 1 229 ? -3.587 -29.858 1.887 1.00 45.62 229 ASN A C 1
ATOM 1759 O O . ASN A 1 229 ? -3.879 -30.899 1.303 1.00 45.62 229 ASN A O 1
ATOM 1763 N N . LYS A 1 230 ? -2.401 -29.703 2.490 1.00 47.31 230 LYS A N 1
ATOM 1764 C CA . LYS A 1 230 ? -1.389 -30.752 2.643 1.00 47.31 230 LYS A CA 1
ATOM 1765 C C . LYS A 1 230 ? -0.951 -30.764 4.102 1.00 47.31 230 LYS A C 1
ATOM 1767 O O . LYS A 1 230 ? -0.151 -29.934 4.519 1.00 47.31 230 LYS A O 1
ATOM 1772 N N . ASN A 1 231 ? -1.481 -31.708 4.879 1.00 44.31 231 ASN A N 1
ATOM 1773 C CA . ASN A 1 231 ? -1.171 -31.878 6.300 1.00 44.31 231 ASN A CA 1
ATOM 1774 C C . ASN A 1 231 ? 0.319 -32.216 6.501 1.00 44.31 231 ASN A C 1
ATOM 1776 O O . ASN A 1 231 ? 0.711 -33.379 6.572 1.00 44.31 231 ASN A O 1
ATOM 1780 N N . THR A 1 232 ? 1.170 -31.194 6.539 1.00 53.56 232 THR A N 1
ATOM 1781 C CA . THR A 1 232 ? 2.605 -31.335 6.760 1.00 53.56 232 THR A CA 1
ATOM 1782 C C . THR A 1 232 ? 2.928 -30.807 8.153 1.00 53.56 232 THR A C 1
ATOM 1784 O O . THR A 1 232 ? 2.820 -29.617 8.438 1.00 53.56 232 THR A O 1
ATOM 1787 N N . ARG A 1 233 ? 3.372 -31.698 9.051 1.00 52.22 233 ARG A N 1
ATOM 1788 C CA . ARG A 1 233 ? 3.810 -31.343 10.418 1.00 52.22 233 ARG A CA 1
ATOM 1789 C C . ARG A 1 233 ? 4.938 -30.288 10.455 1.00 52.22 233 ARG A C 1
ATOM 1791 O O . ARG A 1 233 ? 5.213 -29.744 11.515 1.00 52.22 233 ARG A O 1
ATOM 1798 N N . ARG A 1 234 ? 5.573 -29.981 9.313 1.00 50.62 234 ARG A N 1
ATOM 1799 C CA . ARG A 1 234 ? 6.626 -28.957 9.149 1.00 50.62 234 ARG A CA 1
ATOM 1800 C C . ARG A 1 234 ? 6.118 -27.513 9.201 1.00 50.62 234 ARG A C 1
ATOM 1802 O O . ARG A 1 234 ? 6.923 -26.605 9.342 1.00 50.62 234 ARG A O 1
ATOM 1809 N N . CYS A 1 235 ? 4.808 -27.311 9.111 1.00 54.88 235 CYS A N 1
ATOM 1810 C CA . CYS A 1 235 ? 4.176 -25.993 9.065 1.00 54.88 235 CYS A CA 1
ATOM 1811 C C . CYS A 1 235 ? 3.573 -25.557 10.399 1.00 54.88 235 CYS A C 1
ATOM 1813 O O . CYS A 1 235 ? 2.815 -24.592 10.470 1.00 54.88 235 CYS A O 1
ATOM 1815 N N . HIS A 1 236 ? 3.899 -26.280 11.468 1.00 48.78 236 HIS A N 1
ATOM 1816 C CA . HIS A 1 236 ? 3.446 -25.963 12.807 1.00 48.78 236 HIS A CA 1
ATOM 1817 C C . HIS A 1 236 ? 4.286 -24.817 13.388 1.00 48.78 236 HIS A C 1
ATOM 1819 O O . HIS A 1 236 ? 5.159 -25.031 14.224 1.00 48.78 236 HIS A O 1
ATOM 1825 N N . ARG A 1 237 ? 4.036 -23.584 12.933 1.00 55.91 237 ARG A N 1
ATOM 1826 C CA . ARG A 1 237 ? 4.289 -22.414 13.781 1.00 55.91 237 ARG A CA 1
ATOM 1827 C C . ARG A 1 237 ? 3.194 -22.360 14.839 1.00 55.91 237 ARG A C 1
ATOM 1829 O O . ARG A 1 237 ? 2.053 -22.735 14.556 1.00 55.91 237 ARG A O 1
ATOM 1836 N N . GLN A 1 238 ? 3.545 -21.957 16.064 1.00 54.47 238 GLN A N 1
ATOM 1837 C CA . GLN A 1 238 ? 2.545 -21.775 17.113 1.00 54.47 238 GLN A CA 1
ATOM 1838 C C . GLN A 1 238 ? 1.467 -20.833 16.568 1.00 54.47 238 GLN A C 1
ATOM 1840 O O . GLN A 1 238 ? 1.801 -19.717 16.165 1.00 54.47 238 GLN A O 1
ATOM 1845 N N . PRO A 1 239 ? 0.199 -21.274 16.495 1.00 60.91 239 PRO A N 1
ATOM 1846 C CA . PRO A 1 239 ? -0.863 -20.400 16.045 1.00 60.91 239 PRO A CA 1
ATOM 1847 C C . PRO A 1 239 ? -0.874 -19.173 16.947 1.00 60.91 239 PRO A C 1
ATOM 1849 O O . PRO A 1 239 ? -0.750 -19.300 18.170 1.00 60.91 239 PRO A O 1
ATOM 1852 N N . LEU A 1 240 ? -1.023 -17.998 16.329 1.00 66.94 240 LEU A N 1
ATOM 1853 C CA . LEU A 1 240 ? -1.259 -16.743 17.031 1.00 66.94 240 LEU A CA 1
ATOM 1854 C C . LEU A 1 240 ? -2.264 -17.025 18.149 1.00 66.94 240 LEU A C 1
ATOM 1856 O O . LEU A 1 240 ? -3.339 -17.569 17.879 1.00 66.94 240 LEU A O 1
ATOM 1860 N N . ALA A 1 241 ? -1.893 -16.734 19.398 1.00 63.28 241 ALA A N 1
ATOM 1861 C CA . ALA A 1 241 ? -2.692 -17.057 20.580 1.00 63.28 241 ALA A CA 1
ATOM 1862 C C . ALA A 1 241 ? -3.931 -16.144 20.688 1.00 63.28 241 ALA A C 1
ATOM 1864 O O . ALA A 1 241 ? -4.186 -15.534 21.723 1.00 63.28 241 ALA A O 1
ATOM 1865 N N . SER A 1 242 ? -4.714 -16.056 19.612 1.00 60.72 242 SER A N 1
ATOM 1866 C CA . SER A 1 242 ? -5.914 -15.238 19.449 1.00 60.72 242 SER A CA 1
ATOM 1867 C C . SER A 1 242 ? -6.936 -15.512 20.546 1.00 60.72 242 SER A C 1
ATOM 1869 O O . SER A 1 242 ? -7.546 -14.588 21.068 1.00 60.72 242 SER A O 1
ATOM 1871 N N . ARG A 1 243 ? -7.041 -16.768 20.997 1.00 61.12 243 ARG A N 1
ATOM 1872 C CA . ARG A 1 243 ? -7.939 -17.177 22.091 1.00 61.12 243 ARG A CA 1
ATOM 1873 C C . ARG A 1 243 ? -7.633 -16.526 23.443 1.00 61.12 243 ARG A C 1
ATOM 1875 O O . ARG A 1 243 ? -8.482 -16.576 24.322 1.00 61.12 243 ARG A O 1
ATOM 1882 N N . LYS A 1 244 ? -6.444 -15.943 23.635 1.00 66.19 244 LYS A N 1
ATOM 1883 C CA . LYS A 1 244 ? -6.102 -15.191 24.853 1.00 66.19 244 LYS A CA 1
ATOM 1884 C C . LYS A 1 244 ? -6.370 -13.688 24.725 1.00 66.19 244 LYS A C 1
ATOM 1886 O O . LYS A 1 244 ? -6.279 -12.997 25.734 1.00 66.19 244 LYS A O 1
ATOM 1891 N N . SER A 1 245 ? -6.678 -13.196 23.522 1.00 75.56 245 SER A N 1
ATOM 1892 C CA . SER A 1 245 ? -6.829 -11.762 23.249 1.00 75.56 245 SER A CA 1
ATOM 1893 C C . SER A 1 245 ? -8.138 -11.180 23.787 1.00 75.56 245 SER A C 1
ATOM 1895 O O . SER A 1 245 ? -8.115 -10.070 24.291 1.00 75.56 245 SER A O 1
ATOM 1897 N N . CYS A 1 246 ? -9.249 -11.924 23.744 1.00 85.94 246 CYS A N 1
ATOM 1898 C CA . CYS A 1 246 ? -10.550 -11.464 24.250 1.00 85.94 246 CYS A CA 1
ATOM 1899 C C . CYS A 1 246 ? -10.927 -12.244 25.519 1.00 85.94 246 CYS A C 1
ATOM 1901 O O . CYS A 1 246 ? -10.888 -13.478 25.499 1.00 85.94 246 CYS A O 1
ATOM 1903 N N . ARG A 1 247 ? -11.321 -11.565 26.605 1.00 85.00 247 ARG A N 1
ATOM 1904 C CA . ARG A 1 247 ? -11.784 -12.207 27.853 1.00 85.00 247 ARG A CA 1
ATOM 1905 C C . ARG A 1 247 ? -13.270 -11.926 28.096 1.00 85.00 247 ARG A C 1
ATOM 1907 O O . ARG A 1 247 ? -13.776 -10.882 27.725 1.00 85.00 247 ARG A O 1
ATOM 1914 N N . MET A 1 248 ? -13.962 -12.855 28.759 1.00 76.44 248 MET A N 1
ATOM 1915 C CA . MET A 1 248 ? -15.434 -12.888 28.878 1.00 76.44 248 MET A CA 1
ATOM 1916 C C . MET A 1 248 ? -16.071 -11.674 29.590 1.00 76.44 248 MET A C 1
ATOM 1918 O O . MET A 1 248 ? -17.246 -11.408 29.372 1.00 76.44 248 MET A O 1
ATOM 1922 N N . TYR A 1 249 ? -15.314 -10.917 30.391 1.00 82.75 249 TYR A N 1
ATOM 1923 C CA . TYR A 1 249 ? -15.800 -9.748 31.149 1.00 82.75 249 TYR A CA 1
ATOM 1924 C C . TYR A 1 249 ? -14.883 -8.540 30.998 1.00 82.75 249 TYR A C 1
ATOM 1926 O O . TYR A 1 249 ? -14.729 -7.739 31.917 1.00 82.75 249 TYR A O 1
ATOM 1934 N N . GLN A 1 250 ? -14.204 -8.451 29.863 1.00 87.50 250 GLN A N 1
ATOM 1935 C CA . GLN A 1 250 ? -13.242 -7.399 29.618 1.00 87.50 250 GLN A CA 1
ATOM 1936 C C . GLN A 1 250 ? -13.362 -6.957 28.171 1.00 87.50 250 GLN A C 1
ATOM 1938 O O . GLN A 1 250 ? -13.298 -7.800 27.281 1.00 87.50 250 GLN A O 1
ATOM 1943 N N . THR A 1 251 ? -13.495 -5.654 27.966 1.00 90.75 251 THR A N 1
ATOM 1944 C CA . THR A 1 251 ? -13.299 -5.034 26.657 1.00 90.75 251 THR A CA 1
ATOM 1945 C C . THR A 1 251 ? -11.935 -4.370 26.637 1.00 90.75 251 THR A C 1
ATOM 1947 O O . THR A 1 251 ? -11.496 -3.826 27.652 1.00 90.75 251 THR A O 1
ATOM 1950 N N . CYS A 1 252 ? -11.228 -4.462 25.520 1.00 92.94 252 CYS A N 1
ATOM 1951 C CA . CYS A 1 252 ? -9.901 -3.886 25.379 1.00 92.94 252 CYS A CA 1
ATOM 1952 C C . CYS A 1 252 ? -9.761 -3.098 24.083 1.00 92.94 252 CYS A C 1
ATOM 1954 O O . CYS A 1 252 ? -10.460 -3.338 23.108 1.00 92.94 252 CYS A O 1
ATOM 1956 N N . ASP A 1 253 ? -8.765 -2.232 24.025 1.00 95.31 253 ASP A N 1
ATOM 1957 C CA . ASP A 1 253 ? -8.313 -1.664 22.765 1.00 95.31 253 ASP A CA 1
ATOM 1958 C C . ASP A 1 253 ? -7.449 -2.686 22.009 1.00 95.31 253 ASP A C 1
ATOM 1960 O O . ASP A 1 253 ? -6.500 -3.264 22.561 1.00 95.31 253 ASP A O 1
ATOM 1964 N N . HIS A 1 254 ? -7.783 -2.926 20.739 1.00 96.12 254 HIS A N 1
ATOM 1965 C CA . HIS A 1 254 ? -7.109 -3.895 19.871 1.00 96.12 254 HIS A CA 1
ATOM 1966 C C . HIS A 1 254 ? -6.575 -3.233 18.609 1.00 96.12 254 HIS A C 1
ATOM 1968 O O . HIS A 1 254 ? -7.225 -2.362 18.036 1.00 96.12 254 HIS A O 1
ATOM 1974 N N . ALA A 1 255 ? -5.421 -3.691 18.120 1.00 97.25 255 ALA A N 1
ATOM 1975 C CA . ALA A 1 255 ? -4.871 -3.180 16.874 1.00 97.25 255 ALA A CA 1
ATOM 1976 C C . ALA A 1 255 ? -4.238 -4.257 15.992 1.00 97.25 255 ALA A C 1
ATOM 1978 O O . ALA A 1 255 ? -3.633 -5.213 16.480 1.00 97.25 255 ALA A O 1
ATOM 1979 N N . VAL A 1 256 ? -4.335 -4.067 14.676 1.00 97.12 256 VAL A N 1
ATOM 1980 C CA . VAL A 1 256 ? -3.632 -4.864 13.666 1.00 97.12 256 VAL A CA 1
ATOM 1981 C C . VAL A 1 256 ? -2.877 -3.940 12.716 1.00 97.12 256 VAL A C 1
ATOM 1983 O O . VAL A 1 256 ? -3.478 -3.116 12.029 1.00 97.12 256 VAL A O 1
ATOM 1986 N N . LEU A 1 257 ? -1.557 -4.093 12.650 1.00 97.12 257 LEU A N 1
ATOM 1987 C CA . LEU A 1 257 ? -0.690 -3.342 11.741 1.00 97.12 257 LEU A CA 1
ATOM 1988 C C . LEU A 1 257 ? -0.291 -4.252 10.581 1.00 97.12 257 LEU A C 1
ATOM 1990 O O . LEU A 1 257 ? 0.222 -5.343 10.817 1.00 97.12 257 LEU A O 1
ATOM 1994 N N . ILE A 1 258 ? -0.524 -3.832 9.338 1.00 95.69 258 ILE A N 1
ATOM 1995 C CA . ILE A 1 258 ? -0.236 -4.632 8.141 1.00 95.69 258 ILE A CA 1
ATOM 1996 C C . ILE A 1 258 ? 0.626 -3.823 7.177 1.00 95.69 258 ILE A C 1
ATOM 1998 O O . ILE A 1 258 ? 0.146 -2.909 6.499 1.00 95.69 258 ILE A O 1
ATOM 2002 N N . SER A 1 259 ? 1.886 -4.226 7.043 1.00 92.50 259 SER A N 1
ATOM 2003 C CA . SER A 1 259 ? 2.758 -3.784 5.958 1.00 92.50 259 SER A CA 1
ATOM 2004 C C . SER A 1 259 ? 3.356 -5.007 5.279 1.00 92.50 259 SER A C 1
ATOM 2006 O O . SER A 1 259 ? 4.335 -5.592 5.731 1.00 92.50 259 SER A O 1
ATOM 2008 N N . GLY A 1 260 ? 2.711 -5.436 4.199 1.00 73.62 260 GLY A N 1
ATOM 2009 C CA . GLY A 1 260 ? 3.148 -6.591 3.433 1.00 73.62 260 GLY A CA 1
ATOM 2010 C C . GLY A 1 260 ? 4.491 -6.380 2.749 1.00 73.62 260 GLY A C 1
ATOM 2011 O O . GLY A 1 260 ? 5.316 -7.282 2.658 1.00 73.62 260 GLY A O 1
ATOM 2012 N N . GLY A 1 261 ? 4.742 -5.174 2.248 1.00 80.81 261 GLY A N 1
ATOM 2013 C CA . GLY A 1 261 ? 5.700 -5.052 1.158 1.00 80.81 261 GLY A CA 1
ATOM 2014 C C . GLY A 1 261 ? 5.263 -5.924 -0.029 1.00 80.81 261 GLY A C 1
ATOM 2015 O O . GLY A 1 261 ? 4.128 -6.390 -0.120 1.00 80.81 261 GLY A O 1
ATOM 2016 N N . TRP A 1 262 ? 6.157 -6.117 -0.989 1.00 88.19 262 TRP A N 1
ATOM 2017 C CA . TRP A 1 262 ? 5.885 -7.015 -2.118 1.00 88.19 262 TRP A CA 1
ATOM 2018 C C . TRP A 1 262 ? 7.041 -7.977 -2.351 1.00 88.19 262 TRP A C 1
ATOM 2020 O O . TRP A 1 262 ? 6.827 -9.163 -2.574 1.00 88.19 262 TRP A O 1
ATOM 2030 N N . ARG A 1 263 ? 8.265 -7.462 -2.263 1.00 88.50 263 ARG A N 1
ATOM 2031 C CA . ARG A 1 263 ? 9.516 -8.201 -2.427 1.00 88.50 263 ARG A CA 1
ATOM 2032 C C . ARG A 1 263 ? 10.671 -7.391 -1.857 1.00 88.50 263 ARG A C 1
ATOM 2034 O O . ARG A 1 263 ? 10.511 -6.195 -1.605 1.00 88.50 263 ARG A O 1
ATOM 2041 N N . GLU A 1 264 ? 11.844 -8.000 -1.741 1.00 87.38 264 GLU A N 1
ATOM 2042 C CA . GLU A 1 264 ? 13.028 -7.384 -1.135 1.00 87.38 264 GLU A CA 1
ATOM 2043 C C . GLU A 1 264 ? 13.392 -6.058 -1.818 1.00 87.38 264 GLU A C 1
ATOM 2045 O O . GLU A 1 264 ? 13.553 -5.049 -1.149 1.00 87.38 264 GLU A O 1
ATOM 2050 N N . GLN A 1 265 ? 13.405 -6.019 -3.156 1.00 86.44 265 GLN A N 1
ATOM 2051 C CA . GLN A 1 265 ? 13.824 -4.842 -3.936 1.00 86.44 265 GLN A CA 1
ATOM 2052 C C . GLN A 1 265 ? 12.969 -3.581 -3.717 1.00 86.44 265 GLN A C 1
ATOM 2054 O O . GLN A 1 265 ? 13.434 -2.479 -3.979 1.00 86.44 265 GLN A O 1
ATOM 2059 N N . VAL A 1 266 ? 11.719 -3.740 -3.283 1.00 86.38 266 VAL A N 1
ATOM 2060 C CA . VAL A 1 266 ? 10.746 -2.639 -3.140 1.00 86.38 266 VAL A CA 1
ATOM 2061 C C . VAL A 1 266 ? 10.264 -2.479 -1.702 1.00 86.38 266 VAL A C 1
ATOM 2063 O O . VAL A 1 266 ? 9.247 -1.837 -1.452 1.00 86.38 266 VAL A O 1
ATOM 2066 N N . THR A 1 267 ? 10.967 -3.109 -0.762 1.00 89.06 267 THR A N 1
ATOM 2067 C CA . THR A 1 267 ? 10.704 -2.974 0.665 1.00 89.06 267 THR A CA 1
ATOM 2068 C C . THR A 1 267 ? 11.832 -2.158 1.268 1.00 89.06 267 THR A C 1
ATOM 2070 O O . THR A 1 267 ? 12.976 -2.590 1.263 1.00 89.06 267 THR A O 1
ATOM 2073 N N . TYR A 1 268 ? 11.515 -0.969 1.766 1.00 88.12 268 TYR A N 1
ATOM 2074 C CA . TYR A 1 268 ? 12.471 0.010 2.274 1.00 88.12 268 TYR A CA 1
ATOM 2075 C C . TYR A 1 268 ? 12.399 0.165 3.803 1.00 88.12 268 TYR A C 1
ATOM 2077 O O . TYR A 1 268 ? 11.347 -0.114 4.391 1.00 88.12 268 TYR A O 1
ATOM 2085 N N . PRO A 1 269 ? 13.459 0.688 4.455 1.00 88.88 269 PRO A N 1
ATOM 2086 C CA . PRO A 1 269 ? 13.481 0.941 5.898 1.00 88.88 269 PRO A CA 1
ATOM 2087 C C . PRO A 1 269 ? 12.308 1.781 6.412 1.00 88.88 269 PRO A C 1
ATOM 2089 O O . PRO A 1 269 ? 11.778 1.498 7.486 1.00 88.88 269 PRO A O 1
ATOM 2092 N N . ARG A 1 270 ? 11.833 2.746 5.614 1.00 87.81 270 ARG A N 1
ATOM 2093 C CA . ARG A 1 270 ? 10.668 3.577 5.955 1.00 87.81 270 ARG A CA 1
ATOM 2094 C C . ARG A 1 270 ? 9.400 2.770 6.253 1.00 87.81 270 ARG A C 1
ATOM 2096 O O . ARG A 1 270 ? 8.641 3.152 7.132 1.00 87.81 270 ARG A O 1
ATOM 2103 N N . HIS A 1 271 ? 9.174 1.630 5.592 1.00 89.12 271 HIS A N 1
ATOM 2104 C CA . HIS A 1 271 ? 7.992 0.798 5.863 1.00 89.12 271 HIS A CA 1
ATOM 2105 C C . HIS A 1 271 ? 8.054 0.164 7.255 1.00 89.12 271 HIS A C 1
ATOM 2107 O O . HIS A 1 271 ? 7.050 0.114 7.962 1.00 89.12 271 HIS A O 1
ATOM 2113 N N . ALA A 1 272 ? 9.244 -0.272 7.673 1.00 89.69 272 ALA A N 1
ATOM 2114 C CA . ALA A 1 272 ? 9.460 -0.769 9.025 1.00 89.69 272 ALA A CA 1
ATOM 2115 C C . ALA A 1 272 ? 9.327 0.366 10.055 1.00 89.69 272 ALA A C 1
ATOM 2117 O O . ALA A 1 272 ? 8.631 0.212 11.055 1.00 89.69 272 ALA A O 1
ATOM 2118 N N . GLN A 1 273 ? 9.921 1.533 9.785 1.00 90.50 273 GLN A N 1
ATOM 2119 C CA . GLN A 1 273 ? 9.817 2.710 10.657 1.00 90.50 273 GLN A CA 1
ATOM 2120 C C . GLN A 1 273 ? 8.369 3.176 10.835 1.00 90.50 273 GLN A C 1
ATOM 2122 O O . GLN A 1 273 ? 7.958 3.449 11.958 1.00 90.50 273 GLN A O 1
ATOM 2127 N N . ASN A 1 274 ? 7.571 3.188 9.765 1.00 92.19 274 ASN A N 1
ATOM 2128 C CA . ASN A 1 274 ? 6.149 3.518 9.822 1.00 92.19 274 ASN A CA 1
ATOM 2129 C C . ASN A 1 274 ? 5.390 2.605 10.792 1.00 92.19 274 ASN A C 1
ATOM 2131 O O . ASN A 1 274 ? 4.638 3.078 11.642 1.00 92.19 274 ASN A O 1
ATOM 2135 N N . ILE A 1 275 ? 5.634 1.295 10.709 1.00 92.69 275 ILE A N 1
ATOM 2136 C CA . ILE A 1 275 ? 5.051 0.318 11.631 1.00 92.69 275 ILE A CA 1
ATOM 2137 C C . ILE A 1 275 ? 5.460 0.615 13.076 1.00 92.69 275 ILE A C 1
ATOM 2139 O O . ILE A 1 275 ? 4.602 0.615 13.956 1.00 92.69 275 ILE A O 1
ATOM 2143 N N . LEU A 1 276 ? 6.737 0.908 13.327 1.00 92.50 276 LEU A N 1
ATOM 2144 C CA . LEU A 1 276 ? 7.235 1.212 14.671 1.00 92.50 276 LEU A CA 1
ATOM 2145 C C . LEU A 1 276 ? 6.671 2.526 15.225 1.00 92.50 276 LEU A C 1
ATOM 2147 O O . LEU A 1 276 ? 6.316 2.593 16.398 1.00 92.50 276 LEU A O 1
ATOM 2151 N N . HIS A 1 277 ? 6.545 3.561 14.395 1.00 93.75 277 HIS A N 1
ATOM 2152 C CA . HIS A 1 277 ? 5.943 4.838 14.782 1.00 93.75 277 HIS A CA 1
ATOM 2153 C C . HIS A 1 277 ? 4.467 4.688 15.127 1.00 93.75 277 HIS A C 1
ATOM 2155 O O . HIS A 1 277 ? 4.030 5.175 16.168 1.00 93.75 277 HIS A O 1
ATOM 2161 N N . PHE A 1 278 ? 3.715 3.967 14.296 1.00 95.31 278 PHE A N 1
ATOM 2162 C CA . PHE A 1 278 ? 2.301 3.729 14.551 1.00 95.31 278 PHE A CA 1
ATOM 2163 C C . PHE A 1 278 ? 2.093 2.826 15.776 1.00 95.31 278 PHE A C 1
ATOM 2165 O O . PHE A 1 278 ? 1.208 3.076 16.589 1.00 95.31 278 PHE A O 1
ATOM 2172 N N . TYR A 1 279 ? 2.946 1.811 15.955 1.00 95.25 279 TYR A N 1
ATOM 2173 C CA . TYR A 1 279 ? 2.965 0.981 17.159 1.00 95.25 279 TYR A CA 1
ATOM 2174 C C . TYR A 1 279 ? 3.231 1.813 18.420 1.00 95.25 279 TYR A C 1
ATOM 2176 O O . TYR A 1 279 ? 2.504 1.676 19.400 1.00 95.25 279 TYR A O 1
ATOM 2184 N N . GLY A 1 280 ? 4.242 2.687 18.394 1.00 95.00 280 GLY A N 1
ATOM 2185 C CA . GLY A 1 280 ? 4.567 3.583 19.506 1.00 95.00 280 GLY A CA 1
ATOM 2186 C C . GLY A 1 280 ? 3.382 4.467 19.890 1.00 95.00 280 GLY A C 1
ATOM 2187 O O . GLY A 1 280 ? 2.977 4.468 21.049 1.00 95.00 280 GLY A O 1
ATOM 2188 N N . MET A 1 281 ? 2.743 5.095 18.901 1.00 96.50 281 MET A N 1
ATOM 2189 C CA . MET A 1 281 ? 1.537 5.897 19.117 1.00 96.50 281 MET A CA 1
ATOM 2190 C C . MET A 1 281 ? 0.407 5.089 19.765 1.00 96.50 281 MET A C 1
ATOM 2192 O O . MET A 1 281 ? -0.208 5.551 20.723 1.00 96.50 281 MET A O 1
ATOM 2196 N N . LEU A 1 282 ? 0.157 3.856 19.314 1.00 96.88 282 LEU A N 1
ATOM 2197 C CA . LEU A 1 282 ? -0.853 2.994 19.937 1.00 96.88 282 LEU A CA 1
ATOM 2198 C C . LEU A 1 282 ? -0.528 2.700 21.406 1.00 96.88 282 LEU A C 1
ATOM 2200 O O . LEU A 1 282 ? -1.420 2.720 22.253 1.00 96.88 282 LEU A O 1
ATOM 2204 N N . ARG A 1 283 ? 0.748 2.442 21.721 1.00 94.94 283 ARG A N 1
ATOM 2205 C CA . ARG A 1 283 ? 1.203 2.197 23.097 1.00 94.94 283 ARG A CA 1
ATOM 2206 C C . ARG A 1 283 ? 1.024 3.430 23.978 1.00 94.94 283 ARG A C 1
ATOM 2208 O O . ARG A 1 283 ? 0.549 3.283 25.102 1.00 94.94 283 ARG A O 1
ATOM 2215 N N . GLU A 1 284 ? 1.364 4.611 23.468 1.00 94.44 284 GLU A N 1
ATOM 2216 C CA . GLU A 1 284 ? 1.156 5.898 24.145 1.00 94.44 284 GLU A CA 1
ATOM 2217 C C . GLU A 1 284 ? -0.337 6.153 24.400 1.00 94.44 284 GLU A C 1
ATOM 2219 O O . GLU A 1 284 ? -0.716 6.584 25.484 1.00 94.44 284 GLU A O 1
ATOM 2224 N N . ASN A 1 285 ? -1.198 5.752 23.462 1.00 95.50 285 ASN A N 1
ATOM 2225 C CA . ASN A 1 285 ? -2.657 5.834 23.560 1.00 95.50 285 ASN A CA 1
ATOM 2226 C C . ASN A 1 285 ? -3.306 4.636 24.293 1.00 95.50 285 ASN A C 1
ATOM 2228 O O . ASN A 1 285 ? -4.516 4.437 24.215 1.00 95.50 285 ASN A O 1
ATOM 2232 N N . GLY A 1 286 ? -2.528 3.847 25.045 1.00 93.44 286 GLY A N 1
ATOM 2233 C CA . GLY A 1 286 ? -3.048 2.871 26.012 1.00 93.44 286 GLY A CA 1
ATOM 2234 C C . GLY A 1 286 ? -3.251 1.442 25.507 1.00 93.44 286 GLY A C 1
ATOM 2235 O O . GLY A 1 286 ? -3.520 0.548 26.314 1.00 93.44 286 GLY A O 1
ATOM 2236 N N . PHE A 1 287 ? -3.054 1.173 24.215 1.00 94.62 287 PHE A N 1
ATOM 2237 C CA . PHE A 1 287 ? -3.230 -0.164 23.642 1.00 94.62 287 PHE A CA 1
ATOM 2238 C C . PHE A 1 287 ? -2.181 -1.108 24.210 1.00 94.62 287 PHE A C 1
ATOM 2240 O O . PHE A 1 287 ? -0.987 -0.834 24.111 1.00 94.62 287 PHE A O 1
ATOM 2247 N N . ARG A 1 288 ? -2.584 -2.246 24.781 1.00 91.75 288 ARG A N 1
ATOM 2248 C CA . ARG A 1 288 ? -1.647 -3.211 25.383 1.00 91.75 288 ARG A CA 1
ATOM 2249 C C . ARG A 1 288 ? -0.811 -3.940 24.326 1.00 91.75 288 ARG A C 1
ATOM 2251 O O . ARG A 1 288 ? -1.340 -4.297 23.278 1.00 91.75 288 ARG A O 1
ATOM 2258 N N . LYS A 1 289 ? 0.469 -4.225 24.617 1.00 91.00 289 LYS A N 1
ATOM 2259 C CA . LYS A 1 289 ? 1.393 -4.931 23.698 1.00 91.00 289 LYS A CA 1
ATOM 2260 C C . LYS A 1 289 ? 0.778 -6.233 23.178 1.00 91.00 289 LYS A C 1
ATOM 2262 O O . LYS A 1 289 ? 0.794 -6.499 21.983 1.00 91.00 289 LYS A O 1
ATOM 2267 N N . GLU A 1 290 ? 0.171 -7.021 24.059 1.00 88.62 290 GLU A N 1
ATOM 2268 C CA . GLU A 1 290 ? -0.463 -8.294 23.715 1.00 88.62 290 GLU A CA 1
ATOM 2269 C C . GLU A 1 290 ? -1.667 -8.163 22.762 1.00 88.62 290 GLU A C 1
ATOM 2271 O O . GLU A 1 290 ? -2.008 -9.138 22.081 1.00 88.62 290 GLU A O 1
ATOM 2276 N N . ASN A 1 291 ? -2.270 -6.975 22.669 1.00 92.19 291 ASN A N 1
ATOM 2277 C CA . ASN A 1 291 ? -3.446 -6.678 21.850 1.00 92.19 291 ASN A CA 1
ATOM 2278 C C . ASN A 1 291 ? -3.111 -5.982 20.525 1.00 92.19 291 ASN A C 1
ATOM 2280 O O . ASN A 1 291 ? -4.015 -5.780 19.714 1.00 92.19 291 ASN A O 1
ATOM 2284 N N . ILE A 1 292 ? -1.837 -5.661 20.287 1.00 93.81 292 ILE A N 1
ATOM 2285 C CA . ILE A 1 292 ? -1.353 -5.116 19.018 1.00 93.81 292 ILE A CA 1
ATOM 2286 C C . ILE A 1 292 ? -0.677 -6.246 18.239 1.00 93.81 292 ILE A C 1
ATOM 2288 O O . ILE A 1 292 ? 0.337 -6.792 18.675 1.00 93.81 292 ILE A O 1
ATOM 2292 N N . LYS A 1 293 ? -1.243 -6.632 17.092 1.00 93.56 293 LYS A N 1
ATOM 2293 C CA . LYS A 1 293 ? -0.662 -7.653 16.207 1.00 93.56 293 LYS A CA 1
ATOM 2294 C C . LYS A 1 293 ? -0.061 -7.008 14.971 1.00 93.56 293 LYS A C 1
ATOM 2296 O O . LYS A 1 293 ? -0.771 -6.401 14.174 1.00 93.56 293 LYS A O 1
ATOM 2301 N N . THR A 1 294 ? 1.241 -7.183 14.794 1.00 93.50 294 THR A N 1
ATOM 2302 C CA . THR A 1 294 ? 1.987 -6.580 13.690 1.00 93.50 294 THR A CA 1
ATOM 2303 C C . THR A 1 294 ? 2.336 -7.638 12.657 1.00 93.50 294 THR A C 1
ATOM 2305 O O . THR A 1 294 ? 2.960 -8.636 12.994 1.00 93.50 294 THR A O 1
ATOM 2308 N N . PHE A 1 295 ? 1.967 -7.420 11.398 1.00 92.62 295 PHE A N 1
ATOM 2309 C CA . PHE A 1 295 ? 2.322 -8.268 10.266 1.00 92.62 295 PHE A CA 1
ATOM 2310 C C . PHE A 1 295 ? 3.209 -7.485 9.304 1.00 92.62 295 PHE A C 1
ATOM 2312 O O . PHE A 1 295 ? 2.777 -6.474 8.741 1.00 92.62 295 PHE A O 1
ATOM 2319 N N . PHE A 1 296 ? 4.440 -7.955 9.121 1.00 91.50 296 PHE A N 1
ATOM 2320 C CA . PHE A 1 296 ? 5.448 -7.280 8.313 1.00 91.50 296 PHE A CA 1
ATOM 2321 C C . PHE A 1 296 ? 6.063 -8.203 7.260 1.00 91.50 296 PHE A C 1
ATOM 2323 O O . PHE A 1 296 ? 6.116 -9.421 7.438 1.00 91.50 296 PHE A O 1
ATOM 2330 N N . ALA A 1 297 ? 6.514 -7.591 6.171 1.00 88.25 297 ALA A N 1
ATOM 2331 C CA . ALA A 1 297 ? 7.177 -8.180 5.017 1.00 88.25 297 ALA A CA 1
ATOM 2332 C C . ALA A 1 297 ? 8.081 -9.396 5.292 1.00 88.25 297 ALA A C 1
ATOM 2334 O O . ALA A 1 297 ? 8.754 -9.498 6.322 1.00 88.25 297 ALA A O 1
ATOM 2335 N N . GLY A 1 298 ? 8.130 -10.305 4.314 1.00 83.75 298 GLY A N 1
ATOM 2336 C CA . GLY A 1 298 ? 8.968 -11.503 4.356 1.00 83.75 298 GLY A CA 1
ATOM 2337 C C . GLY A 1 298 ? 8.676 -12.366 5.581 1.00 83.75 298 GLY A C 1
ATOM 2338 O O . GLY A 1 298 ? 7.533 -12.754 5.816 1.00 83.75 298 GLY A O 1
ATOM 2339 N N . ASP A 1 299 ? 9.714 -12.664 6.359 1.00 77.12 299 ASP A N 1
ATOM 2340 C CA . ASP A 1 299 ? 9.622 -13.454 7.592 1.00 77.12 299 ASP A CA 1
ATOM 2341 C C . ASP A 1 299 ? 9.218 -12.652 8.845 1.00 77.12 299 ASP A C 1
ATOM 2343 O O . ASP A 1 299 ? 9.250 -13.200 9.947 1.00 77.12 299 ASP A O 1
ATOM 2347 N N . GLY A 1 300 ? 8.822 -11.380 8.710 1.00 75.75 300 GLY A N 1
ATOM 2348 C CA . GLY A 1 300 ? 8.492 -10.528 9.859 1.00 75.75 300 GLY A CA 1
ATOM 2349 C C . GLY A 1 300 ? 9.731 -10.002 10.592 1.00 75.75 300 GLY A C 1
ATOM 2350 O O . GLY A 1 300 ? 9.702 -9.782 11.798 1.00 75.75 300 GLY A O 1
ATOM 2351 N N . GLN A 1 301 ? 10.838 -9.819 9.872 1.00 74.19 301 GLN A N 1
ATOM 2352 C CA . GLN A 1 301 ? 12.096 -9.324 10.429 1.00 74.19 301 GLN A CA 1
ATOM 2353 C C . GLN A 1 301 ? 12.089 -7.791 10.460 1.00 74.19 301 GLN A C 1
ATOM 2355 O O . GLN A 1 301 ? 12.324 -7.143 9.442 1.00 74.19 301 GLN A O 1
ATOM 2360 N N . ILE A 1 302 ? 11.831 -7.213 11.632 1.00 76.50 302 ILE A N 1
ATOM 2361 C CA . ILE A 1 302 ? 12.130 -5.807 11.914 1.00 76.50 302 ILE A CA 1
ATOM 2362 C C . ILE A 1 302 ? 13.252 -5.799 12.950 1.00 76.50 302 ILE A C 1
ATOM 2364 O O . ILE A 1 302 ? 13.071 -6.298 14.058 1.00 76.50 302 ILE A O 1
ATOM 2368 N N . THR A 1 303 ? 14.422 -5.271 12.587 1.00 64.06 303 THR A N 1
ATOM 2369 C CA . THR A 1 303 ? 15.514 -5.041 13.540 1.00 64.06 303 THR A CA 1
ATOM 2370 C C . THR A 1 303 ? 15.103 -3.891 14.453 1.00 64.06 303 THR A C 1
ATOM 2372 O O . THR A 1 303 ? 15.159 -2.730 14.049 1.00 64.06 303 THR A O 1
ATOM 2375 N N . VAL A 1 304 ? 14.624 -4.220 15.649 1.00 60.72 304 VAL A N 1
ATOM 2376 C CA . VAL A 1 304 ? 14.339 -3.252 16.710 1.00 60.72 304 VAL A CA 1
ATOM 2377 C C . VAL A 1 304 ? 15.343 -3.503 17.823 1.00 60.72 304 VAL A C 1
ATOM 2379 O O . VAL A 1 304 ? 15.542 -4.656 18.213 1.00 60.72 304 VAL A O 1
ATOM 2382 N N . ASP A 1 305 ? 15.963 -2.438 18.322 1.00 53.94 305 ASP A N 1
ATOM 2383 C CA . ASP A 1 305 ? 16.694 -2.486 19.582 1.00 53.94 305 ASP A CA 1
ATOM 2384 C C . ASP A 1 305 ? 15.682 -2.836 20.694 1.00 53.94 305 ASP A C 1
ATOM 2386 O O . ASP A 1 305 ? 14.747 -2.084 20.953 1.00 53.94 305 ASP A O 1
ATOM 2390 N N . GLU A 1 306 ? 15.846 -4.024 21.285 1.00 45.34 306 GLU A N 1
ATOM 2391 C CA . GLU A 1 306 ? 15.084 -4.600 22.409 1.00 45.34 306 GLU A CA 1
ATOM 2392 C C . GLU A 1 306 ? 13.604 -5.007 22.157 1.00 45.34 306 GLU A C 1
ATOM 2394 O O . GLU A 1 306 ? 12.724 -4.191 21.897 1.00 45.34 306 GLU A O 1
ATOM 2399 N N . GLU A 1 307 ? 13.346 -6.324 22.270 1.00 51.84 307 GLU A N 1
ATOM 2400 C CA . GLU A 1 307 ? 12.151 -7.115 22.685 1.00 51.84 307 GLU A CA 1
ATOM 2401 C C . GLU A 1 307 ? 10.697 -6.553 22.645 1.00 51.84 307 GLU A C 1
ATOM 2403 O O . GLU A 1 307 ? 9.784 -7.122 23.253 1.00 51.84 307 GLU A O 1
ATOM 2408 N N . THR A 1 308 ? 10.379 -5.471 21.942 1.00 57.41 308 THR A N 1
ATOM 2409 C CA . THR A 1 308 ? 9.147 -4.701 22.213 1.00 57.41 308 THR A CA 1
ATOM 2410 C C . THR A 1 308 ? 7.951 -5.006 21.309 1.00 57.41 308 THR A C 1
ATOM 2412 O O . THR A 1 308 ? 6.822 -4.778 21.753 1.00 57.41 308 THR A O 1
ATOM 2415 N N . VAL A 1 309 ? 8.136 -5.578 20.112 1.00 69.06 309 VAL A N 1
ATOM 2416 C CA . VAL A 1 309 ? 7.048 -5.825 19.140 1.00 69.06 309 VAL A CA 1
ATOM 2417 C C . VAL A 1 309 ? 7.035 -7.284 18.687 1.00 69.06 309 VAL A C 1
ATOM 2419 O O . VAL A 1 309 ? 7.992 -7.758 18.081 1.00 69.06 309 VAL A O 1
ATOM 2422 N N . ASP A 1 310 ? 5.924 -7.986 18.919 1.00 78.62 310 ASP A N 1
ATOM 2423 C CA . ASP A 1 310 ? 5.705 -9.307 18.324 1.00 78.62 310 ASP A CA 1
ATOM 2424 C C . ASP A 1 310 ? 5.333 -9.119 16.846 1.00 78.62 310 ASP A C 1
ATOM 2426 O O . ASP A 1 310 ? 4.195 -8.762 16.517 1.00 78.62 310 ASP A O 1
ATOM 2430 N N . VAL A 1 311 ? 6.305 -9.327 15.955 1.00 86.25 311 VAL A N 1
ATOM 2431 C CA . VAL A 1 311 ? 6.124 -9.190 14.506 1.00 86.25 311 VAL A CA 1
ATOM 2432 C C . VAL A 1 311 ? 5.924 -10.561 13.870 1.00 86.25 311 VAL A C 1
ATOM 2434 O O . VAL A 1 311 ? 6.731 -11.475 14.022 1.00 86.25 311 VAL A O 1
ATOM 2437 N N . TYR A 1 312 ? 4.829 -10.688 13.133 1.00 87.19 312 TYR A N 1
ATOM 2438 C CA . TYR A 1 312 ? 4.452 -11.875 12.386 1.00 87.19 312 TYR A CA 1
ATOM 2439 C C . TYR A 1 312 ? 4.733 -11.667 10.890 1.00 87.19 312 TYR A C 1
ATOM 2441 O O . TYR A 1 312 ? 4.693 -10.536 10.399 1.00 87.19 312 TYR A O 1
ATOM 2449 N N . PRO A 1 313 ? 4.973 -12.741 10.127 1.00 87.75 313 PRO A N 1
ATOM 2450 C CA . PRO A 1 313 ? 5.138 -12.647 8.682 1.00 87.75 313 PRO A CA 1
ATOM 2451 C C . PRO A 1 313 ? 3.846 -12.200 7.993 1.00 87.75 313 PRO A C 1
ATOM 2453 O O . PRO A 1 313 ? 2.781 -12.790 8.197 1.00 87.75 313 PRO A O 1
ATOM 2456 N N . ALA A 1 314 ? 3.940 -11.238 7.077 1.00 88.88 314 ALA A N 1
ATOM 2457 C CA . ALA A 1 314 ? 2.819 -10.857 6.215 1.00 88.88 314 ALA A CA 1
ATOM 2458 C C . ALA A 1 314 ? 2.421 -11.957 5.208 1.00 88.88 314 ALA A C 1
ATOM 2460 O O . ALA A 1 314 ? 1.340 -11.910 4.621 1.00 88.88 314 ALA A O 1
ATOM 2461 N N . THR A 1 315 ? 3.262 -12.982 5.046 1.00 85.75 315 THR A N 1
ATOM 2462 C CA . THR A 1 315 ? 2.998 -14.166 4.213 1.00 85.75 315 THR A CA 1
ATOM 2463 C C . THR A 1 315 ? 1.840 -15.018 4.741 1.00 85.75 315 THR A C 1
ATOM 2465 O O . THR A 1 315 ? 1.185 -15.735 3.981 1.00 85.75 315 THR A O 1
ATOM 2468 N N . GLU A 1 316 ? 1.515 -14.907 6.032 1.00 83.56 316 GLU A N 1
ATOM 2469 C CA . GLU A 1 316 ? 0.464 -15.682 6.688 1.00 83.56 316 GLU A CA 1
ATOM 2470 C C . GLU A 1 316 ? -0.922 -15.027 6.556 1.00 83.56 316 GLU A C 1
ATOM 2472 O O . GLU A 1 316 ? -1.600 -14.722 7.541 1.00 83.56 316 GLU A O 1
ATOM 2477 N N . LYS A 1 317 ? -1.397 -14.845 5.317 1.00 90.19 317 LYS A N 1
ATOM 2478 C CA . LYS A 1 317 ? -2.697 -14.208 5.030 1.00 90.19 317 LYS A CA 1
ATOM 2479 C C . LYS A 1 317 ? -3.853 -14.769 5.863 1.00 90.19 317 LYS A C 1
ATOM 2481 O O . LYS A 1 317 ? -4.680 -14.011 6.361 1.00 90.19 317 LYS A O 1
ATOM 2486 N N . LEU A 1 318 ? -3.949 -16.093 6.005 1.00 88.31 318 LEU A N 1
ATOM 2487 C CA . LEU A 1 318 ? -5.032 -16.717 6.777 1.00 88.31 318 LEU A CA 1
ATOM 2488 C C . LEU A 1 318 ? -4.987 -16.316 8.252 1.00 88.31 318 LEU A C 1
ATOM 2490 O O . LEU A 1 318 ? -6.037 -16.098 8.848 1.00 88.31 318 LEU A O 1
ATOM 2494 N N . THR A 1 319 ? -3.794 -16.179 8.825 1.00 88.44 319 THR A N 1
ATOM 2495 C CA . THR A 1 319 ? -3.604 -15.744 10.207 1.00 88.44 319 THR A CA 1
ATOM 2496 C C . THR A 1 319 ? -4.106 -14.312 10.405 1.00 88.44 319 THR A C 1
ATOM 2498 O O . THR A 1 319 ? -4.868 -14.066 11.340 1.00 88.44 319 THR A O 1
ATOM 2501 N N . ILE A 1 320 ? -3.777 -13.401 9.479 1.00 92.38 320 ILE A N 1
ATOM 2502 C CA . ILE A 1 320 ? -4.279 -12.015 9.463 1.00 92.38 320 ILE A CA 1
ATOM 2503 C C . ILE A 1 320 ? -5.811 -12.005 9.461 1.00 92.38 320 ILE A C 1
ATOM 2505 O O . ILE A 1 320 ? -6.446 -11.427 10.345 1.00 92.38 320 ILE A O 1
ATOM 2509 N N . ARG A 1 321 ? -6.408 -12.693 8.483 1.00 94.38 321 ARG A N 1
ATOM 2510 C CA . ARG A 1 321 ? -7.863 -12.726 8.281 1.00 94.38 321 ARG A CA 1
ATOM 2511 C C . ARG A 1 321 ? -8.597 -13.333 9.474 1.00 94.38 321 ARG A C 1
ATOM 2513 O O . ARG A 1 321 ? -9.581 -12.772 9.953 1.00 94.38 321 ARG A O 1
ATOM 2520 N N . ASN A 1 322 ? -8.092 -14.453 9.989 1.00 92.44 322 ASN A N 1
ATOM 2521 C CA . ASN A 1 322 ? -8.675 -15.129 11.143 1.00 92.44 322 ASN A CA 1
ATOM 2522 C C . ASN A 1 322 ? -8.606 -14.264 12.401 1.00 92.44 322 ASN A C 1
ATOM 2524 O O . ASN A 1 322 ? -9.555 -14.272 13.179 1.00 92.44 322 ASN A O 1
ATOM 2528 N N . HIS A 1 323 ? -7.516 -13.522 12.613 1.00 93.25 323 HIS A N 1
ATOM 2529 C CA . HIS A 1 323 ? -7.386 -12.660 13.783 1.00 93.25 323 HIS A CA 1
ATOM 2530 C C . HIS A 1 323 ? -8.340 -11.460 13.722 1.00 93.25 323 HIS A C 1
ATOM 2532 O O . HIS A 1 323 ? -9.068 -11.233 14.685 1.00 93.25 323 HIS A O 1
ATOM 2538 N N . ILE A 1 324 ? -8.404 -10.759 12.581 1.00 96.12 324 ILE A N 1
ATOM 2539 C CA . ILE A 1 324 ? -9.345 -9.644 12.372 1.00 96.12 324 ILE A CA 1
ATOM 2540 C C . ILE A 1 324 ? -10.786 -10.119 12.580 1.00 96.12 324 ILE A C 1
ATOM 2542 O O . ILE A 1 324 ? -11.527 -9.548 13.379 1.00 96.12 324 ILE A O 1
ATOM 2546 N N . SER A 1 325 ? -11.162 -11.218 11.920 1.00 95.00 325 SER A N 1
ATOM 2547 C CA . SER A 1 325 ? -12.512 -11.767 12.031 1.00 95.00 325 SER A CA 1
ATOM 2548 C C . SER A 1 325 ? -12.835 -12.250 13.449 1.00 95.00 325 SER A C 1
ATOM 2550 O O . SER A 1 325 ? -13.969 -12.112 13.900 1.00 95.00 325 SER A O 1
ATOM 2552 N N . TYR A 1 326 ? -11.852 -12.792 14.173 1.00 93.38 326 TYR A N 1
ATOM 2553 C CA . TYR A 1 326 ? -12.018 -13.199 15.566 1.00 93.38 326 TYR A CA 1
ATOM 2554 C C . TYR A 1 326 ? -12.326 -12.004 16.474 1.00 93.38 326 TYR A C 1
ATOM 2556 O O . TYR A 1 326 ? -13.342 -12.037 17.164 1.00 93.38 326 TYR A O 1
ATOM 2564 N N . VAL A 1 327 ? -11.508 -10.945 16.431 1.00 94.38 327 VAL A N 1
ATOM 2565 C CA . VAL A 1 327 ? -11.722 -9.734 17.247 1.00 94.38 327 VAL A CA 1
ATOM 2566 C C . VAL A 1 327 ? -13.094 -9.125 16.953 1.00 94.38 327 VAL A C 1
ATOM 2568 O O . VAL A 1 327 ? -13.822 -8.790 17.880 1.00 94.38 327 VAL A O 1
ATOM 2571 N N . CYS A 1 328 ? -13.497 -9.077 15.680 1.00 94.56 328 CYS A N 1
ATOM 2572 C CA . CYS A 1 328 ? -14.798 -8.536 15.298 1.00 94.56 328 CYS A CA 1
ATOM 2573 C C . CYS A 1 328 ? -16.000 -9.389 15.716 1.00 94.56 328 CYS A C 1
ATOM 2575 O O . CYS A 1 328 ? -17.074 -8.843 15.939 1.00 94.56 328 CYS A O 1
ATOM 2577 N N . ARG A 1 329 ? -15.871 -10.715 15.798 1.00 92.38 329 ARG A N 1
ATOM 2578 C CA . ARG A 1 329 ? -17.009 -11.596 16.114 1.00 92.38 329 ARG A CA 1
ATOM 2579 C C . ARG A 1 329 ? -17.190 -11.835 17.601 1.00 92.38 329 ARG A C 1
ATOM 2581 O O . ARG A 1 329 ? -18.309 -12.101 18.033 1.00 92.38 329 ARG A O 1
ATOM 2588 N N . VAL A 1 330 ? -16.117 -11.792 18.384 1.00 90.00 330 VAL A N 1
ATOM 2589 C CA . VAL A 1 330 ? -16.225 -12.009 19.826 1.00 90.00 330 VAL A CA 1
ATOM 2590 C C . VAL A 1 330 ? -16.927 -10.813 20.460 1.00 90.00 330 VAL A C 1
ATOM 2592 O O . VAL A 1 330 ? -16.489 -9.673 20.328 1.00 90.00 330 VAL A O 1
ATOM 2595 N N . LEU A 1 331 ? -18.036 -11.094 21.143 1.00 87.81 331 LEU A N 1
ATOM 2596 C CA . LEU A 1 331 ? -18.802 -10.099 21.882 1.00 87.81 331 LEU A CA 1
ATOM 2597 C C . LEU A 1 331 ? -17.913 -9.372 22.883 1.00 87.81 331 LEU A C 1
ATOM 2599 O O . LEU A 1 331 ? -17.165 -10.017 23.620 1.00 87.81 331 LEU A O 1
ATOM 2603 N N . ASN A 1 332 ? -18.046 -8.047 22.920 1.00 86.88 332 ASN A N 1
ATOM 2604 C CA . ASN A 1 332 ? -17.372 -7.191 23.887 1.00 86.88 332 ASN A CA 1
ATOM 2605 C C . ASN A 1 332 ? -15.839 -7.339 23.904 1.00 86.88 332 ASN A C 1
ATOM 2607 O O . ASN A 1 332 ? -15.210 -7.030 24.910 1.00 86.88 332 ASN A O 1
ATOM 2611 N N . CYS A 1 333 ? -15.233 -7.839 22.819 1.00 91.81 333 CYS A N 1
ATOM 2612 C CA . CYS A 1 333 ? -13.785 -8.010 22.763 1.00 91.81 333 CYS A CA 1
ATOM 2613 C C . CYS A 1 333 ? -13.065 -6.667 22.662 1.00 91.81 333 CYS A C 1
ATOM 2615 O O . CYS A 1 333 ? -12.101 -6.430 23.389 1.00 91.81 333 CYS A O 1
ATOM 2617 N N . ALA A 1 334 ? -13.535 -5.815 21.749 1.00 93.81 334 ALA A N 1
ATOM 2618 C CA . ALA A 1 334 ? -12.891 -4.553 21.450 1.00 93.81 334 ALA A CA 1
ATOM 2619 C C . ALA A 1 334 ? -13.818 -3.366 21.690 1.00 93.81 334 ALA A C 1
ATOM 2621 O O . ALA A 1 334 ? -14.944 -3.360 21.197 1.00 93.81 334 ALA A O 1
ATOM 2622 N N . ASP A 1 335 ? -13.325 -2.346 22.385 1.00 91.75 335 ASP A N 1
ATOM 2623 C CA . ASP A 1 335 ? -13.975 -1.038 22.379 1.00 91.75 335 ASP A CA 1
ATOM 2624 C C . ASP A 1 335 ? -13.562 -0.301 21.097 1.00 91.75 335 ASP A C 1
ATOM 2626 O O . ASP A 1 335 ? -14.333 -0.229 20.134 1.00 91.75 335 ASP A O 1
ATOM 2630 N N . SER A 1 336 ? -12.289 0.096 21.015 1.00 95.94 336 SER A N 1
ATOM 2631 C CA . SER A 1 336 ? -11.658 0.548 19.776 1.00 95.94 336 SER A CA 1
ATOM 2632 C C . SER A 1 336 ? -10.871 -0.577 19.096 1.00 95.94 336 SER A C 1
ATOM 2634 O O . SER A 1 336 ? -9.962 -1.176 19.676 1.00 95.94 336 SER A O 1
ATOM 2636 N N . PHE A 1 337 ? -11.174 -0.833 17.820 1.00 97.81 337 PHE A N 1
ATOM 2637 C CA . PHE A 1 337 ? -10.405 -1.742 16.971 1.00 97.81 337 PHE A CA 1
ATOM 2638 C C . PHE A 1 337 ? -9.701 -0.992 15.835 1.00 97.81 337 PHE A C 1
ATOM 2640 O O . PHE A 1 337 ? -10.333 -0.511 14.897 1.00 97.81 337 PHE A O 1
ATOM 2647 N N . VAL A 1 338 ? -8.375 -0.893 15.901 1.00 98.50 338 VAL A N 1
ATOM 2648 C CA . VAL A 1 338 ? -7.563 -0.126 14.948 1.00 98.50 338 VAL A CA 1
ATOM 2649 C C . VAL A 1 338 ? -6.912 -1.046 13.918 1.00 98.50 338 VAL A C 1
ATOM 2651 O O . VAL A 1 338 ? -6.242 -2.014 14.265 1.00 98.50 338 VAL A O 1
ATOM 2654 N N . LEU A 1 339 ? -7.047 -0.731 12.634 1.00 98.56 339 LEU A N 1
ATOM 2655 C CA . LEU A 1 339 ? -6.251 -1.345 11.576 1.00 98.56 339 LEU A CA 1
ATOM 2656 C C . LEU A 1 339 ? -5.407 -0.272 10.901 1.00 98.56 339 LEU A C 1
ATOM 2658 O O . LEU A 1 339 ? -5.944 0.700 10.376 1.00 98.56 339 LEU A O 1
ATOM 2662 N N . TYR A 1 340 ? -4.095 -0.481 10.864 1.00 98.06 340 TYR A N 1
ATOM 2663 C CA . TYR A 1 340 ? -3.168 0.358 10.111 1.00 98.06 340 TYR A CA 1
ATOM 2664 C C . TYR A 1 340 ? -2.650 -0.409 8.899 1.00 98.06 340 TYR A C 1
ATOM 2666 O O . TYR A 1 340 ? -2.081 -1.495 9.028 1.00 98.06 340 TYR A O 1
ATOM 2674 N N . LEU A 1 341 ? -2.871 0.144 7.711 1.00 96.31 341 LEU A N 1
ATOM 2675 C CA . LEU A 1 341 ? -2.571 -0.490 6.436 1.00 96.31 341 LEU A CA 1
ATOM 2676 C C . LEU A 1 341 ? -1.483 0.325 5.722 1.00 96.31 341 LEU A C 1
ATOM 2678 O O . LEU A 1 341 ? -1.731 1.462 5.341 1.00 96.31 341 LEU A O 1
ATOM 2682 N N . ASN A 1 342 ? -0.306 -0.264 5.485 1.00 93.56 342 ASN A N 1
ATOM 2683 C CA . ASN A 1 342 ? 0.840 0.382 4.814 1.00 93.56 342 ASN A CA 1
ATOM 2684 C C . ASN A 1 342 ? 1.526 -0.564 3.815 1.00 93.56 342 ASN A C 1
ATOM 2686 O O . ASN A 1 342 ? 2.734 -0.781 3.830 1.00 93.56 342 ASN A O 1
ATOM 2690 N N . SER A 1 343 ? 0.720 -1.214 2.980 1.00 91.62 343 SER A N 1
ATOM 2691 C CA . SER A 1 343 ? 1.172 -2.178 1.980 1.00 91.62 343 SER A CA 1
ATOM 2692 C C . SER A 1 343 ? 1.045 -1.555 0.590 1.00 91.62 343 SER A C 1
ATOM 2694 O O . SER A 1 343 ? 0.122 -0.764 0.375 1.00 91.62 343 SER A O 1
ATOM 2696 N N . PRO A 1 344 ? 1.899 -1.929 -0.377 1.00 91.06 344 PRO A N 1
ATOM 2697 C CA . PRO A 1 344 ? 1.677 -1.587 -1.775 1.00 91.06 344 PRO A CA 1
ATOM 2698 C C . PRO A 1 344 ? 0.315 -2.103 -2.247 1.00 91.06 344 PRO A C 1
ATOM 2700 O O . PRO A 1 344 ? -0.099 -3.209 -1.886 1.00 91.06 344 PRO A O 1
ATOM 2703 N N . THR A 1 345 ? -0.380 -1.329 -3.073 1.00 90.50 345 THR A N 1
ATOM 2704 C CA . THR A 1 345 ? -1.739 -1.658 -3.520 1.00 90.50 345 THR A CA 1
ATOM 2705 C C . THR A 1 345 ? -1.871 -1.615 -5.026 1.00 90.50 345 THR A C 1
ATOM 2707 O O . THR A 1 345 ? -1.309 -0.774 -5.730 1.00 90.50 345 THR A O 1
ATOM 2710 N N . ARG A 1 346 ? -2.664 -2.552 -5.538 1.00 87.94 346 ARG A N 1
ATOM 2711 C CA . ARG A 1 346 ? -3.117 -2.545 -6.926 1.00 87.94 346 ARG A CA 1
ATOM 2712 C C . ARG A 1 346 ? -4.100 -1.393 -7.134 1.00 87.94 346 ARG A C 1
ATOM 2714 O O . ARG A 1 346 ? -4.672 -0.859 -6.187 1.00 87.94 346 ARG A O 1
ATOM 2721 N N . ASN A 1 347 ? -4.370 -1.063 -8.392 1.00 82.75 347 ASN A N 1
ATOM 2722 C CA . ASN A 1 347 ? -5.322 -0.007 -8.756 1.00 82.75 347 ASN A CA 1
ATOM 2723 C C . ASN A 1 347 ? -6.775 -0.265 -8.303 1.00 82.75 347 ASN A C 1
ATOM 2725 O O . ASN A 1 347 ? -7.593 0.649 -8.318 1.00 82.75 347 ASN A O 1
ATOM 2729 N N . ASP A 1 348 ? -7.108 -1.492 -7.897 1.00 85.25 348 ASP A N 1
ATOM 2730 C CA . ASP A 1 348 ? -8.396 -1.852 -7.297 1.00 85.25 348 ASP A CA 1
ATOM 2731 C C . ASP A 1 348 ? -8.395 -1.792 -5.754 1.00 85.25 348 ASP A C 1
ATOM 2733 O O . ASP A 1 348 ? -9.359 -2.233 -5.121 1.00 85.25 348 ASP A O 1
ATOM 2737 N N . GLY A 1 349 ? -7.320 -1.272 -5.150 1.00 88.50 349 GLY A N 1
ATOM 2738 C CA . GLY A 1 349 ? -7.110 -1.196 -3.704 1.00 88.50 349 GLY A CA 1
ATOM 2739 C C . GLY A 1 349 ? -6.707 -2.523 -3.057 1.00 88.50 349 GLY A C 1
ATOM 2740 O O . GLY A 1 349 ? -6.613 -2.603 -1.836 1.00 88.50 349 GLY A O 1
ATOM 2741 N N . THR A 1 350 ? -6.495 -3.593 -3.831 1.00 92.25 350 THR A N 1
ATOM 2742 C CA . THR A 1 350 ? -6.019 -4.868 -3.284 1.00 92.25 350 THR A CA 1
ATOM 2743 C C . THR A 1 350 ? -4.585 -4.716 -2.783 1.00 92.25 350 THR A C 1
ATOM 2745 O O . THR A 1 350 ? -3.689 -4.399 -3.567 1.00 92.25 350 THR A O 1
ATOM 2748 N N . MET A 1 351 ? -4.367 -4.995 -1.498 1.00 93.69 351 MET A N 1
ATOM 2749 C CA . MET A 1 351 ? -3.048 -4.968 -0.867 1.00 93.69 351 MET A CA 1
ATOM 2750 C C . MET A 1 351 ? -2.206 -6.149 -1.337 1.00 93.69 351 MET A C 1
ATOM 2752 O O . MET A 1 351 ? -2.705 -7.274 -1.428 1.00 93.69 351 MET A O 1
ATOM 2756 N N . LEU A 1 352 ? -0.930 -5.903 -1.600 1.00 93.12 352 LEU A N 1
ATOM 2757 C CA . LEU A 1 352 ? 0.074 -6.940 -1.795 1.00 93.12 352 LEU A CA 1
ATOM 2758 C C . LEU A 1 352 ? 0.686 -7.300 -0.439 1.00 93.12 352 LEU A C 1
ATOM 2760 O O . LEU A 1 352 ? 0.979 -6.414 0.360 1.00 93.12 352 LEU A O 1
ATOM 2764 N N . LEU A 1 353 ? 0.803 -8.599 -0.167 1.00 92.31 353 LEU A N 1
ATOM 2765 C CA . LEU A 1 353 ? 1.307 -9.113 1.102 1.00 92.31 353 LEU A CA 1
ATOM 2766 C C . LEU A 1 353 ? 2.767 -9.533 1.011 1.00 92.31 353 LEU A C 1
ATOM 2768 O O . LEU A 1 353 ? 3.540 -9.067 1.819 1.00 92.31 353 LEU A O 1
ATOM 2772 N N . TRP A 1 354 ? 3.137 -10.428 0.094 1.00 91.25 354 TRP A N 1
ATOM 2773 C CA . TRP A 1 354 ? 4.529 -10.821 -0.170 1.00 91.25 354 TRP A CA 1
ATOM 2774 C C . TRP A 1 354 ? 4.564 -11.848 -1.308 1.00 91.25 354 TRP A C 1
ATOM 2776 O O . TRP A 1 354 ? 3.744 -12.766 -1.304 1.00 91.25 354 TRP A O 1
ATOM 2786 N N . ASP A 1 355 ? 5.521 -11.739 -2.227 1.00 89.19 355 ASP A N 1
ATOM 2787 C CA . ASP A 1 355 ? 5.795 -12.734 -3.276 1.00 89.19 355 ASP A CA 1
ATOM 2788 C C . ASP A 1 355 ? 6.622 -13.901 -2.700 1.00 89.19 355 ASP A C 1
ATOM 2790 O O . ASP A 1 355 ? 7.853 -13.933 -2.783 1.00 89.19 355 ASP A O 1
ATOM 2794 N N . VAL A 1 356 ? 5.954 -14.855 -2.042 1.00 84.75 356 VAL A N 1
ATOM 2795 C CA . VAL A 1 356 ? 6.621 -15.972 -1.343 1.00 84.75 356 VAL A CA 1
ATOM 2796 C C . VAL A 1 356 ? 7.247 -16.937 -2.347 1.00 84.75 356 VAL A C 1
ATOM 2798 O O . VAL A 1 356 ? 8.310 -17.507 -2.095 1.00 84.75 356 VAL A O 1
ATOM 2801 N N . ASN A 1 357 ? 6.582 -17.149 -3.485 1.00 84.75 357 ASN A N 1
ATOM 2802 C CA . ASN A 1 357 ? 7.036 -18.091 -4.506 1.00 84.75 357 ASN A CA 1
ATOM 2803 C C . ASN A 1 357 ? 8.001 -17.461 -5.532 1.00 84.75 357 ASN A C 1
ATOM 2805 O O . ASN A 1 357 ? 8.498 -18.176 -6.408 1.00 84.75 357 ASN A O 1
ATOM 2809 N N . LYS A 1 358 ? 8.296 -16.160 -5.393 1.00 85.75 358 LYS A N 1
ATOM 2810 C CA . LYS A 1 358 ? 9.235 -15.377 -6.212 1.00 85.75 358 LYS A CA 1
ATOM 2811 C C . LYS A 1 358 ? 8.891 -15.407 -7.698 1.00 85.75 358 LYS A C 1
ATOM 2813 O O . LYS A 1 358 ? 9.774 -15.389 -8.561 1.00 85.75 358 LYS A O 1
ATOM 2818 N N . ASN A 1 359 ? 7.605 -15.518 -8.017 1.00 86.81 359 ASN A N 1
ATOM 2819 C CA . ASN A 1 359 ? 7.152 -15.675 -9.390 1.00 86.81 359 ASN A CA 1
ATOM 2820 C C . ASN A 1 359 ? 6.823 -14.325 -10.057 1.00 86.81 359 ASN A C 1
ATOM 2822 O O . ASN A 1 359 ? 6.655 -14.306 -11.281 1.00 86.81 359 ASN A O 1
ATOM 2826 N N . GLY A 1 360 ? 6.775 -13.226 -9.288 1.00 87.50 360 GLY A N 1
ATOM 2827 C CA . GLY A 1 360 ? 6.472 -11.866 -9.737 1.00 87.50 360 GLY A CA 1
ATOM 2828 C C . GLY A 1 360 ? 4.985 -11.574 -9.983 1.00 87.50 360 GLY A C 1
ATOM 2829 O O . GLY A 1 360 ? 4.651 -10.491 -10.470 1.00 87.50 360 GLY A O 1
ATOM 2830 N N . VAL A 1 361 ? 4.087 -12.510 -9.673 1.00 88.50 361 VAL A N 1
ATOM 2831 C CA . VAL A 1 361 ? 2.639 -12.465 -9.920 1.00 88.50 361 VAL A CA 1
ATOM 2832 C C . VAL A 1 361 ? 1.901 -12.504 -8.588 1.00 88.50 361 VAL A C 1
ATOM 2834 O O . VAL A 1 361 ? 2.072 -13.432 -7.819 1.00 88.50 361 VAL A O 1
ATOM 2837 N N . ALA A 1 362 ? 1.006 -11.542 -8.339 1.00 88.69 362 ALA A N 1
ATOM 2838 C CA . ALA A 1 362 ? 0.240 -11.505 -7.094 1.00 88.69 362 ALA A CA 1
ATOM 2839 C C . ALA A 1 362 ? -0.867 -12.568 -7.078 1.00 88.69 362 ALA A C 1
ATOM 2841 O O . ALA A 1 362 ? -2.028 -12.312 -7.459 1.00 88.69 362 ALA A O 1
ATOM 2842 N N . ASP A 1 363 ? -0.506 -13.760 -6.610 1.00 88.50 363 ASP A N 1
ATOM 2843 C CA . ASP A 1 363 ? -1.420 -14.877 -6.433 1.00 88.50 363 ASP A CA 1
ATOM 2844 C C . ASP A 1 363 ? -2.487 -14.559 -5.367 1.00 88.50 363 ASP A C 1
ATOM 2846 O O . ASP A 1 363 ? -2.283 -13.722 -4.484 1.00 88.50 363 ASP A O 1
ATOM 2850 N N . PRO A 1 364 ? -3.666 -15.214 -5.387 1.00 88.44 364 PRO A N 1
ATOM 2851 C CA . PRO A 1 364 ? -4.722 -14.968 -4.399 1.00 88.44 364 PRO A CA 1
ATOM 2852 C C . PRO A 1 364 ? -4.292 -15.106 -2.929 1.00 88.44 364 PRO A C 1
ATOM 2854 O O . PRO A 1 364 ? -4.970 -14.573 -2.051 1.00 88.44 364 PRO A O 1
ATOM 2857 N N . LYS A 1 365 ? -3.200 -15.825 -2.649 1.00 85.50 365 LYS A N 1
ATOM 2858 C CA . LYS A 1 365 ? -2.640 -16.017 -1.300 1.00 85.50 365 LYS A CA 1
ATOM 2859 C C . LYS A 1 365 ? -1.703 -14.884 -0.883 1.00 85.50 365 LYS A C 1
ATOM 2861 O O . LYS A 1 365 ? -1.594 -14.605 0.302 1.00 85.50 365 LYS A O 1
ATOM 2866 N N . GLU A 1 366 ? -1.121 -14.196 -1.855 1.00 90.56 366 GLU A N 1
ATOM 2867 C CA . GLU A 1 366 ? -0.120 -13.137 -1.694 1.00 90.56 366 GLU A CA 1
ATOM 2868 C C . GLU A 1 366 ? -0.740 -11.739 -1.756 1.00 90.56 366 GLU A C 1
ATOM 2870 O O . GLU A 1 366 ? -0.045 -10.726 -1.775 1.00 90.56 366 GLU A O 1
ATOM 2875 N N . ARG A 1 367 ? -2.072 -11.668 -1.813 1.00 92.00 367 ARG A N 1
ATOM 2876 C CA . ARG A 1 367 ? -2.823 -10.420 -1.896 1.00 92.00 367 ARG A CA 1
ATOM 2877 C C . ARG A 1 367 ? -3.995 -10.430 -0.938 1.00 92.00 367 ARG A C 1
ATOM 2879 O O . ARG A 1 367 ? -4.656 -11.456 -0.808 1.00 92.00 367 ARG A O 1
ATOM 2886 N N . TYR A 1 368 ? -4.313 -9.302 -0.325 1.00 95.19 368 TYR A N 1
ATOM 2887 C CA . TYR A 1 368 ? -5.470 -9.144 0.549 1.00 95.19 368 TYR A CA 1
ATOM 2888 C C . TYR A 1 368 ? -6.412 -8.105 -0.052 1.00 95.19 368 TYR A C 1
ATOM 2890 O O . TYR A 1 368 ? -6.122 -6.911 -0.101 1.00 95.19 368 TYR A O 1
ATOM 2898 N N . SER A 1 369 ? -7.519 -8.587 -0.615 1.00 95.38 369 SER A N 1
ATOM 2899 C CA . SER A 1 369 ? -8.433 -7.729 -1.367 1.00 95.38 369 SER A CA 1
ATOM 2900 C C . SER A 1 369 ? -9.348 -6.920 -0.454 1.00 95.38 369 SER A C 1
ATOM 2902 O O . SER A 1 369 ? -9.729 -7.368 0.625 1.00 95.38 369 SER A O 1
ATOM 2904 N N . VAL A 1 370 ? -9.818 -5.777 -0.958 1.00 95.56 370 VAL A N 1
ATOM 2905 C CA . VAL A 1 370 ? -10.843 -4.954 -0.293 1.00 95.56 370 VAL A CA 1
ATOM 2906 C C . VAL A 1 370 ? -12.092 -5.775 0.065 1.00 95.56 370 VAL A C 1
ATOM 2908 O O . VAL A 1 370 ? -12.706 -5.558 1.102 1.00 95.56 370 VAL A O 1
ATOM 2911 N N . ALA A 1 371 ? -12.485 -6.731 -0.785 1.00 96.25 371 ALA A N 1
ATOM 2912 C CA . ALA A 1 371 ? -13.650 -7.581 -0.524 1.00 96.25 371 ALA A CA 1
ATOM 2913 C C . ALA A 1 371 ? -13.426 -8.546 0.648 1.00 96.25 371 ALA A C 1
ATOM 2915 O O . ALA A 1 371 ? -14.365 -8.836 1.382 1.00 96.25 371 ALA A O 1
ATOM 2916 N N . GLU A 1 372 ? -12.207 -9.061 0.802 1.00 97.50 372 GLU A N 1
ATOM 2917 C CA . GLU A 1 372 ? -11.857 -9.912 1.935 1.00 97.50 372 GLU A CA 1
ATOM 2918 C C . GLU A 1 372 ? -11.778 -9.093 3.220 1.00 97.50 372 GLU A C 1
ATOM 2920 O O . GLU A 1 372 ? -12.388 -9.500 4.197 1.00 97.50 372 GLU A O 1
ATOM 2925 N N . LEU A 1 373 ? -11.138 -7.917 3.190 1.00 97.69 373 LEU A N 1
ATOM 2926 C CA . LEU A 1 373 ? -11.061 -7.027 4.351 1.00 97.69 373 LEU A CA 1
ATOM 2927 C C . LEU A 1 373 ? -12.447 -6.651 4.876 1.00 97.69 373 LEU A C 1
ATOM 2929 O O . LEU A 1 373 ? -12.722 -6.805 6.060 1.00 97.69 373 LEU A O 1
ATOM 2933 N N . LEU A 1 374 ? -13.340 -6.207 3.990 1.00 97.12 374 LEU A N 1
ATOM 2934 C CA . LEU A 1 374 ? -14.705 -5.859 4.382 1.00 97.12 374 LEU A CA 1
ATOM 2935 C C . LEU A 1 374 ? -15.485 -7.077 4.891 1.00 97.12 374 LEU A C 1
ATOM 2937 O O . LEU A 1 374 ? -16.232 -6.957 5.845 1.00 97.12 374 LEU A O 1
ATOM 2941 N N . ARG A 1 375 ? -15.287 -8.269 4.317 1.00 97.38 375 ARG A N 1
ATOM 2942 C CA . ARG A 1 375 ? -15.911 -9.494 4.845 1.00 97.38 375 ARG A CA 1
ATOM 2943 C C . ARG A 1 375 ? -15.410 -9.839 6.247 1.00 97.38 375 ARG A C 1
ATOM 2945 O O . ARG A 1 375 ? -16.171 -10.340 7.067 1.00 97.38 375 ARG A O 1
ATOM 2952 N N . ASP A 1 376 ? -14.130 -9.611 6.510 1.00 97.44 376 ASP A N 1
ATOM 2953 C CA . ASP A 1 376 ? -13.524 -9.929 7.799 1.00 97.44 376 ASP A CA 1
ATOM 2954 C C . ASP A 1 376 ? -13.949 -8.918 8.891 1.00 97.44 376 ASP A C 1
ATOM 2956 O O . ASP A 1 376 ? -13.958 -9.277 10.067 1.00 97.44 376 ASP A O 1
ATOM 2960 N N . LEU A 1 377 ? -14.376 -7.707 8.500 1.00 97.50 377 LEU A N 1
ATOM 2961 C CA . LEU A 1 377 ? -14.937 -6.647 9.361 1.00 97.50 377 LEU A CA 1
ATOM 2962 C C . LEU A 1 377 ? -16.476 -6.598 9.384 1.00 97.50 377 LEU A C 1
ATOM 2964 O O . LEU A 1 377 ? -17.070 -5.710 9.996 1.00 97.50 377 LEU A O 1
ATOM 2968 N N . GLU A 1 378 ? -17.134 -7.510 8.682 1.00 95.81 378 GLU A N 1
ATOM 2969 C CA . GLU A 1 378 ? -18.578 -7.485 8.495 1.00 95.81 378 GLU A CA 1
ATOM 2970 C C . GLU A 1 378 ? -19.320 -7.698 9.821 1.00 95.81 378 GLU A C 1
ATOM 2972 O O . GLU A 1 378 ? -19.108 -8.711 10.488 1.00 95.81 378 GLU A O 1
ATOM 2977 N N . GLY A 1 379 ? -20.209 -6.765 10.189 1.00 94.69 379 GLY A N 1
ATOM 2978 C CA . GLY A 1 379 ? -20.983 -6.861 11.432 1.00 94.69 379 GLY A CA 1
ATOM 2979 C C . GLY A 1 379 ? -20.103 -6.904 12.684 1.00 94.69 379 GLY A C 1
ATOM 2980 O O . GLY A 1 379 ? -20.395 -7.649 13.613 1.00 94.69 379 GLY A O 1
ATOM 2981 N N . CYS A 1 380 ? -18.987 -6.170 12.678 1.00 96.06 380 CYS A N 1
ATOM 2982 C CA . CYS A 1 380 ? -18.031 -6.158 13.779 1.00 96.06 380 CYS A CA 1
ATOM 2983 C C . CYS A 1 380 ? -18.690 -5.694 15.091 1.00 96.06 380 CYS A C 1
ATOM 2985 O O . CYS A 1 380 ? -19.250 -4.602 15.136 1.00 96.06 380 CYS A O 1
ATOM 2987 N N . ASN A 1 381 ? -18.558 -6.486 16.158 1.00 94.12 381 ASN A N 1
ATOM 2988 C CA . ASN A 1 381 ? -19.070 -6.198 17.504 1.00 94.12 381 ASN A CA 1
ATOM 2989 C C . ASN A 1 381 ? -18.230 -5.176 18.282 1.00 94.12 381 ASN A C 1
ATOM 2991 O O . ASN A 1 381 ? -18.571 -4.858 19.419 1.00 94.12 381 ASN A O 1
ATOM 2995 N N . ALA A 1 382 ? -17.116 -4.701 17.717 1.00 94.38 382 ALA A N 1
ATOM 2996 C CA . ALA A 1 382 ? -16.363 -3.621 18.335 1.00 94.38 382 ALA A CA 1
ATOM 2997 C C . ALA A 1 382 ? -17.229 -2.358 18.415 1.00 94.38 382 ALA A C 1
ATOM 2999 O O . ALA A 1 382 ? -18.031 -2.111 17.513 1.00 94.38 382 ALA A O 1
ATOM 3000 N N . GLN A 1 383 ? -17.059 -1.525 19.440 1.00 92.31 383 GLN A N 1
ATOM 3001 C CA . GLN A 1 383 ? -17.832 -0.281 19.506 1.00 92.31 383 GLN A CA 1
ATOM 3002 C C . GLN A 1 383 ? -17.475 0.649 18.340 1.00 92.31 383 GLN A C 1
ATOM 3004 O O . GLN A 1 383 ? -18.350 1.297 17.762 1.00 92.31 383 GLN A O 1
ATOM 3009 N N . ARG A 1 384 ? -16.197 0.661 17.945 1.00 94.56 384 ARG A N 1
ATOM 3010 C CA . ARG A 1 384 ? -15.703 1.402 16.783 1.00 94.56 384 ARG A CA 1
ATOM 3011 C C . ARG A 1 384 ? -14.513 0.716 16.126 1.00 94.56 384 ARG A C 1
ATOM 3013 O O . ARG A 1 384 ? -13.666 0.123 16.790 1.00 94.56 384 ARG A O 1
ATOM 3020 N N . VAL A 1 385 ? -14.440 0.825 14.804 1.00 97.88 385 VAL A N 1
ATOM 3021 C CA . VAL A 1 385 ? -13.325 0.322 13.998 1.00 97.88 385 VAL A CA 1
ATOM 3022 C C . VAL A 1 385 ? -12.689 1.486 13.251 1.00 97.88 385 VAL A C 1
ATOM 3024 O O . VAL A 1 385 ? -13.348 2.136 12.440 1.00 97.88 385 VAL A O 1
ATOM 3027 N N . PHE A 1 386 ? -11.400 1.722 13.475 1.00 98.31 386 PHE A N 1
ATOM 3028 C CA . PHE A 1 386 ? -10.641 2.770 12.797 1.00 98.31 386 PHE A CA 1
ATOM 3029 C C . PHE A 1 386 ? -9.689 2.163 11.771 1.00 98.31 386 PHE A C 1
ATOM 3031 O O . PHE A 1 386 ? -8.770 1.427 12.121 1.00 98.31 386 PHE A O 1
ATOM 3038 N N . LEU A 1 387 ? -9.893 2.484 10.495 1.00 98.00 387 LEU A N 1
ATOM 3039 C CA . LEU A 1 387 ? -9.016 2.085 9.398 1.00 98.00 387 LEU A CA 1
ATOM 3040 C C . LEU A 1 387 ? -8.099 3.250 9.029 1.00 98.00 387 LEU A C 1
ATOM 3042 O O . LEU A 1 387 ? -8.527 4.178 8.347 1.00 98.00 387 LEU A O 1
ATOM 3046 N N . PHE A 1 388 ? -6.834 3.179 9.430 1.00 97.44 388 PHE A N 1
ATOM 3047 C CA . PHE A 1 388 ? -5.783 4.095 8.995 1.00 97.44 388 PHE A CA 1
ATOM 3048 C C . PHE A 1 388 ? -5.118 3.538 7.735 1.00 97.44 388 PHE A C 1
ATOM 3050 O O . PHE A 1 388 ? -4.400 2.540 7.775 1.00 97.44 388 PHE A O 1
ATOM 3057 N N . VAL A 1 389 ? -5.392 4.161 6.593 1.00 95.31 389 VAL A N 1
ATOM 3058 C CA . VAL A 1 389 ? -5.019 3.671 5.263 1.00 95.31 389 VAL A CA 1
ATOM 3059 C C . VAL A 1 389 ? -3.911 4.541 4.686 1.00 95.31 389 VAL A C 1
ATOM 3061 O O . VAL A 1 389 ? -4.174 5.546 4.022 1.00 95.31 389 VAL A O 1
ATOM 3064 N N . ASP A 1 390 ? -2.668 4.125 4.911 1.00 92.88 390 ASP A N 1
ATOM 3065 C CA . ASP A 1 390 ? -1.480 4.743 4.329 1.00 92.88 390 ASP A CA 1
ATOM 3066 C C . ASP A 1 390 ? -1.028 3.980 3.075 1.00 92.88 390 ASP A C 1
ATOM 3068 O O . ASP A 1 390 ? 0.016 3.323 3.050 1.00 92.88 390 ASP A O 1
ATOM 3072 N N . GLN A 1 391 ? -1.893 3.973 2.057 1.00 90.00 391 GLN A N 1
ATOM 3073 C CA . GLN A 1 391 ? -1.730 3.186 0.832 1.00 90.00 391 GLN A CA 1
ATOM 3074 C C . GLN A 1 391 ? -2.228 3.944 -0.398 1.00 90.00 391 GLN A C 1
ATOM 3076 O O . GLN A 1 391 ? -3.081 4.826 -0.309 1.00 90.00 391 GLN A O 1
ATOM 3081 N N . SER A 1 392 ? -1.741 3.536 -1.568 1.00 87.81 392 SER A N 1
ATOM 3082 C CA . SER A 1 392 ? -2.226 4.024 -2.859 1.00 87.81 392 SER A CA 1
ATOM 3083 C C . SER A 1 392 ? -3.649 3.519 -3.165 1.00 87.81 392 SER A C 1
ATOM 3085 O O . SER A 1 392 ? -4.083 2.480 -2.663 1.00 87.81 392 SER A O 1
ATOM 3087 N N . TYR A 1 393 ? -4.397 4.241 -4.001 1.00 87.06 393 TYR A N 1
ATOM 3088 C CA . TYR A 1 393 ? -5.781 3.923 -4.398 1.00 87.06 393 TYR A CA 1
ATOM 3089 C C . TYR A 1 393 ? -6.776 3.647 -3.249 1.00 87.06 393 TYR A C 1
ATOM 3091 O O . TYR A 1 393 ? -7.590 2.715 -3.346 1.00 87.06 393 TYR A O 1
ATOM 3099 N N . PRO A 1 394 ? -6.808 4.460 -2.176 1.00 89.12 394 PRO A N 1
ATOM 3100 C CA . PRO A 1 394 ? -7.731 4.230 -1.063 1.00 89.12 394 PRO A CA 1
ATOM 3101 C C . PRO A 1 394 ? -9.205 4.369 -1.483 1.00 89.12 394 PRO A C 1
ATOM 3103 O O . PRO A 1 394 ? -10.098 3.830 -0.827 1.00 89.12 394 PRO A O 1
ATOM 3106 N N . GLY A 1 395 ? -9.477 5.032 -2.616 1.00 88.12 395 GLY A N 1
ATOM 3107 C CA . GLY A 1 395 ? -10.806 5.244 -3.187 1.00 88.12 395 GLY A CA 1
ATOM 3108 C C . GLY A 1 395 ? -11.614 3.967 -3.409 1.00 88.12 395 GLY A C 1
ATOM 3109 O O . GLY A 1 395 ? -12.836 3.988 -3.264 1.00 88.12 395 GLY A O 1
ATOM 3110 N N . ALA A 1 396 ? -10.965 2.844 -3.730 1.00 89.38 396 ALA A N 1
ATOM 3111 C CA . ALA A 1 396 ? -11.664 1.578 -3.938 1.00 89.38 396 ALA A CA 1
ATOM 3112 C C . ALA A 1 396 ? -12.266 1.027 -2.633 1.00 89.38 396 ALA A C 1
ATOM 3114 O O . ALA A 1 396 ? -13.419 0.585 -2.624 1.00 89.38 396 ALA A O 1
ATOM 3115 N N . LEU A 1 397 ? -11.510 1.096 -1.532 1.00 93.31 397 LEU A N 1
ATOM 3116 C CA . LEU A 1 397 ? -11.975 0.726 -0.194 1.00 93.31 397 LEU A CA 1
ATOM 3117 C C . LEU A 1 397 ? -13.032 1.715 0.301 1.00 93.31 397 LEU A C 1
ATOM 3119 O O . LEU A 1 397 ? -14.140 1.304 0.636 1.00 93.31 397 LEU A O 1
ATOM 3123 N N . ALA A 1 398 ? -12.722 3.007 0.227 1.00 92.69 398 ALA A N 1
ATOM 3124 C CA . ALA A 1 398 ? -13.615 4.118 0.537 1.00 92.69 398 ALA A CA 1
ATOM 3125 C C . ALA A 1 398 ? -15.004 3.977 -0.108 1.00 92.69 398 ALA A C 1
ATOM 3127 O O . ALA A 1 398 ? -16.029 3.999 0.573 1.00 92.69 398 ALA A O 1
ATOM 3128 N N . LYS A 1 399 ? -15.045 3.766 -1.430 1.00 91.75 399 LYS A N 1
ATOM 3129 C CA . LYS A 1 399 ? -16.289 3.606 -2.192 1.00 91.75 399 LYS A CA 1
ATOM 3130 C C . LYS A 1 399 ? -17.093 2.405 -1.698 1.00 91.75 399 LYS A C 1
ATOM 3132 O O . LYS A 1 399 ? -18.299 2.521 -1.516 1.00 91.75 399 LYS A O 1
ATOM 3137 N N . ARG A 1 400 ? -16.457 1.246 -1.491 1.00 92.62 400 ARG A N 1
ATOM 3138 C CA . ARG A 1 400 ? -17.165 0.037 -1.035 1.00 92.62 400 ARG A CA 1
ATOM 3139 C C . ARG A 1 400 ? -17.657 0.150 0.404 1.00 92.62 400 ARG A C 1
ATOM 3141 O O . ARG A 1 400 ? -18.719 -0.389 0.698 1.00 92.62 400 ARG A O 1
ATOM 3148 N N . LEU A 1 401 ? -16.917 0.850 1.261 1.00 93.75 401 LEU A N 1
ATOM 3149 C CA . LEU A 1 401 ? -17.331 1.118 2.631 1.00 93.75 401 LEU A CA 1
ATOM 3150 C C . LEU A 1 401 ? -18.594 1.988 2.656 1.00 93.75 401 LEU A C 1
ATOM 3152 O O . LEU A 1 401 ? -19.582 1.582 3.254 1.00 93.75 401 LEU A O 1
ATOM 3156 N N . LEU A 1 402 ? -18.604 3.091 1.897 1.00 90.81 402 LEU A N 1
ATOM 3157 C CA . LEU A 1 402 ? -19.735 4.025 1.811 1.00 90.81 402 LEU A CA 1
ATOM 3158 C C . LEU A 1 402 ? -21.051 3.360 1.362 1.00 90.81 402 LEU A C 1
ATOM 3160 O O . LEU A 1 402 ? -22.131 3.760 1.784 1.00 90.81 402 LEU A O 1
ATOM 3164 N N . TYR A 1 403 ? -20.978 2.345 0.495 1.00 90.81 403 TYR A N 1
ATOM 3165 C CA . TYR A 1 403 ? -22.161 1.609 0.028 1.00 90.81 403 TYR A CA 1
ATOM 3166 C C . TYR A 1 403 ? -22.549 0.419 0.917 1.00 90.81 403 TYR A C 1
ATOM 3168 O O . TYR A 1 403 ? -23.568 -0.226 0.654 1.00 90.81 403 TYR A O 1
ATOM 3176 N N . SER A 1 404 ? -21.758 0.087 1.938 1.00 91.94 404 SER A N 1
ATOM 3177 C CA . SER A 1 404 ? -22.047 -1.052 2.801 1.00 91.94 404 SER A CA 1
ATOM 3178 C C . SER A 1 404 ? -22.948 -0.661 3.963 1.00 91.94 404 SER A C 1
ATOM 3180 O O . SER A 1 404 ? -22.665 0.270 4.704 1.00 91.94 404 SER A O 1
ATOM 3182 N N . LYS A 1 405 ? -23.990 -1.462 4.193 1.00 92.00 405 LYS A N 1
ATOM 3183 C CA . LYS A 1 405 ? -24.849 -1.354 5.382 1.00 92.00 405 LYS A CA 1
ATOM 3184 C C . LYS A 1 405 ? -24.351 -2.179 6.573 1.00 92.00 405 LYS A C 1
ATOM 3186 O O . LYS A 1 405 ? -24.969 -2.151 7.625 1.00 92.00 405 LYS A O 1
ATOM 3191 N N . ARG A 1 406 ? -23.270 -2.949 6.401 1.00 94.62 406 ARG A N 1
ATOM 3192 C CA . ARG A 1 406 ? -22.759 -3.910 7.400 1.00 94.62 406 ARG A CA 1
ATOM 3193 C C . ARG A 1 406 ? -21.531 -3.412 8.172 1.00 94.62 406 ARG A C 1
ATOM 3195 O O . ARG A 1 406 ? -20.906 -4.192 8.878 1.00 94.62 406 ARG A O 1
ATOM 3202 N N . HIS A 1 407 ? -21.172 -2.139 8.006 1.00 96.06 407 HIS A N 1
ATOM 3203 C CA . HIS A 1 407 ? -19.958 -1.533 8.569 1.00 96.06 407 HIS A CA 1
ATOM 3204 C C . HIS A 1 407 ? -20.259 -0.210 9.289 1.00 96.06 407 HIS A C 1
ATOM 3206 O O . HIS A 1 407 ? -19.465 0.720 9.221 1.00 96.06 407 HIS A O 1
ATOM 3212 N N . GLY A 1 408 ? -21.423 -0.089 9.939 1.00 94.38 408 GLY A N 1
ATOM 3213 C CA . GLY A 1 408 ? -21.897 1.179 10.514 1.00 94.38 408 GLY A CA 1
ATOM 3214 C C . GLY A 1 408 ? -20.958 1.807 11.553 1.00 94.38 408 GLY A C 1
ATOM 3215 O O . GLY A 1 408 ? -20.930 3.024 11.684 1.00 94.38 408 GLY A O 1
ATOM 3216 N N . ASN A 1 409 ? -20.148 1.000 12.233 1.00 95.69 409 ASN A N 1
ATOM 3217 C CA . ASN A 1 409 ? -19.158 1.396 13.238 1.00 95.69 409 ASN A CA 1
ATOM 3218 C C . ASN A 1 409 ? -17.734 1.578 12.679 1.00 95.69 409 ASN A C 1
ATOM 3220 O O . ASN A 1 409 ? -16.785 1.696 13.452 1.00 95.69 409 ASN A O 1
ATOM 3224 N N . VAL A 1 410 ? -17.554 1.571 11.355 1.00 97.44 410 VAL A N 1
ATOM 3225 C CA . VAL A 1 410 ? -16.234 1.678 10.719 1.00 97.44 410 VAL A CA 1
ATOM 3226 C C . VAL A 1 410 ? -15.996 3.098 10.206 1.00 97.44 410 VAL A C 1
ATOM 3228 O O . VAL A 1 410 ? -16.763 3.610 9.382 1.00 97.44 410 VAL A O 1
ATOM 3231 N N . ALA A 1 411 ? -14.892 3.702 10.639 1.00 96.88 411 ALA A N 1
ATOM 3232 C CA . ALA A 1 411 ? -14.358 4.953 10.117 1.00 96.88 411 ALA A CA 1
ATOM 3233 C C . ALA A 1 411 ? -13.039 4.698 9.376 1.00 96.88 411 ALA A C 1
ATOM 3235 O O . ALA A 1 411 ? -12.169 3.971 9.849 1.00 96.88 411 ALA A O 1
ATOM 3236 N N . LEU A 1 412 ? -12.892 5.296 8.198 1.00 96.12 412 LEU A N 1
ATOM 3237 C CA . LEU A 1 412 ? -11.702 5.230 7.359 1.00 96.12 412 LEU A CA 1
ATOM 3238 C C . LEU A 1 412 ? -11.022 6.594 7.322 1.00 96.12 412 LEU A C 1
ATOM 3240 O O . LEU A 1 412 ? -11.650 7.595 6.988 1.00 96.12 412 LEU A O 1
ATOM 3244 N N . ILE A 1 413 ? -9.726 6.597 7.608 1.00 95.12 413 ILE A N 1
ATOM 3245 C CA . ILE A 1 413 ? -8.823 7.744 7.582 1.00 95.12 413 ILE A CA 1
ATOM 3246 C C . ILE A 1 413 ? -7.693 7.381 6.617 1.00 95.12 413 ILE A C 1
ATOM 3248 O O . ILE A 1 413 ? -6.938 6.449 6.876 1.00 95.12 413 ILE A O 1
ATOM 3252 N N . SER A 1 414 ? -7.568 8.074 5.490 1.00 92.44 414 SER A N 1
ATOM 3253 C CA . SER A 1 414 ? -6.600 7.745 4.441 1.00 92.44 414 SER A CA 1
ATOM 3254 C C . SER A 1 414 ? -5.597 8.861 4.179 1.00 92.44 414 SER A C 1
ATOM 3256 O O . SER A 1 414 ? -5.932 10.044 4.257 1.00 92.44 414 SER A O 1
ATOM 3258 N N . SER A 1 415 ? -4.373 8.483 3.800 1.00 88.25 415 SER A N 1
ATOM 3259 C CA . SER A 1 415 ? -3.312 9.430 3.428 1.00 88.25 415 SER A CA 1
ATOM 3260 C C . SER A 1 415 ? -3.533 10.104 2.070 1.00 88.25 415 SER A C 1
ATOM 3262 O O . SER A 1 415 ? -2.959 11.159 1.809 1.00 88.25 415 SER A O 1
ATOM 3264 N N . ALA A 1 416 ? -4.400 9.533 1.232 1.00 83.38 416 ALA A N 1
ATOM 3265 C CA . ALA A 1 416 ? -4.726 10.015 -0.108 1.00 83.38 416 ALA A CA 1
ATOM 3266 C C . ALA A 1 416 ? -6.236 9.887 -0.408 1.00 83.38 416 ALA A C 1
ATOM 3268 O O . ALA A 1 416 ? -6.974 9.243 0.352 1.00 83.38 416 ALA A O 1
ATOM 3269 N N . ARG A 1 417 ? -6.717 10.453 -1.526 1.00 81.81 417 ARG A N 1
ATOM 3270 C CA . ARG A 1 417 ? -8.119 10.333 -1.982 1.00 81.81 417 ARG A CA 1
ATOM 3271 C C . ARG A 1 417 ? -8.235 9.653 -3.342 1.00 81.81 417 ARG A C 1
ATOM 3273 O O . ARG A 1 417 ? -7.373 9.749 -4.204 1.00 81.81 417 ARG A O 1
ATOM 3280 N N . GLY A 1 418 ? -9.370 8.994 -3.579 1.00 79.94 418 GLY A N 1
ATOM 3281 C CA . GLY A 1 418 ? -9.702 8.465 -4.904 1.00 79.94 418 GLY A CA 1
ATOM 3282 C C . GLY A 1 418 ? -8.637 7.504 -5.448 1.00 79.94 418 GLY A C 1
ATOM 3283 O O . GLY A 1 418 ? -8.384 6.459 -4.850 1.00 79.94 418 GLY A O 1
ATOM 3284 N N . ALA A 1 419 ? -8.053 7.851 -6.596 1.00 76.81 419 ALA A N 1
ATOM 3285 C CA . ALA A 1 419 ? -7.029 7.059 -7.279 1.00 76.81 419 ALA A CA 1
ATOM 3286 C C . ALA A 1 419 ? -5.592 7.583 -7.067 1.00 76.81 419 ALA A C 1
ATOM 3288 O O . ALA A 1 419 ? -4.698 7.199 -7.813 1.00 76.81 419 ALA A O 1
ATOM 3289 N N . GLU A 1 420 ? -5.382 8.464 -6.087 1.00 77.69 420 GLU A N 1
ATOM 3290 C CA . GLU A 1 420 ? -4.067 9.013 -5.736 1.00 77.69 420 GLU A CA 1
ATOM 3291 C C . GLU A 1 420 ? -3.171 7.985 -5.015 1.00 77.69 420 GLU A C 1
ATOM 3293 O O . GLU A 1 420 ? -3.619 6.906 -4.607 1.00 77.69 420 GLU A O 1
ATOM 3298 N N . PHE A 1 421 ? -1.895 8.337 -4.841 1.00 78.06 421 PHE A N 1
ATOM 3299 C CA . PHE A 1 421 ? -0.860 7.483 -4.253 1.00 78.06 421 PHE A CA 1
ATOM 3300 C C . PHE A 1 421 ? -0.427 7.993 -2.874 1.00 78.06 421 PHE A C 1
ATOM 3302 O O . PHE A 1 421 ? -0.486 9.193 -2.606 1.00 78.06 421 PHE A O 1
ATOM 3309 N N . ALA A 1 422 ? 0.022 7.082 -2.008 1.00 79.69 422 ALA A N 1
ATOM 3310 C CA . ALA A 1 422 ? 0.567 7.438 -0.698 1.00 79.69 422 ALA A CA 1
ATOM 3311 C C . ALA A 1 422 ? 2.038 7.871 -0.809 1.00 79.69 422 ALA A C 1
ATOM 3313 O O . ALA A 1 422 ? 2.824 7.224 -1.507 1.00 79.69 422 ALA A O 1
ATOM 3314 N N . TRP A 1 423 ? 2.414 8.933 -0.092 1.00 80.00 423 TRP A N 1
ATOM 3315 C CA . TRP A 1 423 ? 3.731 9.573 -0.187 1.00 80.00 423 TRP A CA 1
ATOM 3316 C C . TRP A 1 423 ? 4.543 9.444 1.103 1.00 80.00 423 TRP A C 1
ATOM 3318 O O . TRP A 1 423 ? 4.163 9.991 2.142 1.00 80.00 423 TRP A O 1
ATOM 3328 N N . GLY A 1 424 ? 5.702 8.788 1.002 1.00 80.00 424 GLY A N 1
ATOM 3329 C CA . GLY A 1 424 ? 6.693 8.681 2.068 1.00 80.00 424 GLY A CA 1
ATOM 3330 C C . GLY A 1 424 ? 6.123 8.144 3.380 1.00 80.00 424 GLY A C 1
ATOM 3331 O O . GLY A 1 424 ? 5.390 7.156 3.403 1.00 80.00 424 GLY A O 1
ATOM 3332 N N . SER A 1 425 ? 6.486 8.823 4.467 1.00 85.88 425 SER A N 1
ATOM 3333 C CA . SER A 1 425 ? 6.094 8.497 5.844 1.00 85.88 425 SER A CA 1
ATOM 3334 C C . SER A 1 425 ? 5.227 9.576 6.498 1.00 85.88 425 SER A C 1
ATOM 3336 O O . SER A 1 425 ? 4.831 9.424 7.649 1.00 85.88 425 SER A O 1
ATOM 3338 N N . ARG A 1 426 ? 4.870 10.646 5.773 1.00 84.19 426 ARG A N 1
ATOM 3339 C CA . ARG A 1 426 ? 4.268 11.864 6.351 1.00 84.19 426 ARG A CA 1
ATOM 3340 C C . ARG A 1 426 ? 2.953 11.622 7.078 1.00 84.19 426 ARG A C 1
ATOM 3342 O O . ARG A 1 426 ? 2.716 12.202 8.129 1.00 84.19 426 ARG A O 1
ATOM 3349 N N . PHE A 1 427 ? 2.086 10.778 6.519 1.00 89.19 427 PHE A N 1
ATOM 3350 C CA . PHE A 1 427 ? 0.829 10.422 7.178 1.00 89.19 427 PHE A CA 1
ATOM 3351 C C . PHE A 1 427 ? 1.098 9.747 8.521 1.00 89.19 427 PHE A C 1
ATOM 3353 O O . PHE A 1 427 ? 0.505 10.097 9.535 1.00 89.19 427 PHE A O 1
ATOM 3360 N N . THR A 1 428 ? 2.038 8.811 8.533 1.00 91.75 428 THR A N 1
ATOM 3361 C CA . THR A 1 428 ? 2.396 8.060 9.731 1.00 91.75 428 THR A CA 1
ATOM 3362 C C . THR A 1 428 ? 3.119 8.928 10.759 1.00 91.75 428 THR A C 1
ATOM 3364 O O . THR A 1 428 ? 2.801 8.852 11.940 1.00 91.75 428 THR A O 1
ATOM 3367 N N . GLU A 1 429 ? 4.025 9.804 10.326 1.00 90.75 429 GLU A N 1
ATOM 3368 C CA . GLU A 1 429 ? 4.688 10.807 11.172 1.00 90.75 429 GLU A CA 1
ATOM 3369 C C . GLU A 1 429 ? 3.688 11.775 11.810 1.00 90.75 429 GLU A C 1
ATOM 3371 O O . GLU A 1 429 ? 3.819 12.110 12.983 1.00 90.75 429 GLU A O 1
ATOM 3376 N N . PHE A 1 430 ? 2.665 12.190 11.063 1.00 91.75 430 PHE A N 1
ATOM 3377 C CA . PHE A 1 430 ? 1.604 13.041 11.585 1.00 91.75 430 PHE A CA 1
ATOM 3378 C C . PHE A 1 430 ? 0.760 12.331 12.647 1.00 91.75 430 PHE A C 1
ATOM 3380 O O . PHE A 1 430 ? 0.473 12.893 13.700 1.00 91.75 430 PHE A O 1
ATOM 3387 N N . TRP A 1 431 ? 0.349 11.089 12.390 1.00 93.75 431 TRP A N 1
ATOM 3388 C CA . TRP A 1 431 ? -0.433 10.338 13.370 1.00 93.75 431 TRP A CA 1
ATOM 3389 C C . TRP A 1 431 ? 0.400 9.916 14.571 1.00 93.75 431 TRP A C 1
ATOM 3391 O O . TRP A 1 431 ? -0.156 9.807 15.655 1.00 93.75 431 TRP A O 1
ATOM 3401 N N . ARG A 1 432 ? 1.723 9.768 14.420 1.00 94.88 432 ARG A N 1
ATOM 3402 C CA . ARG A 1 432 ? 2.642 9.477 15.525 1.00 94.88 432 ARG A CA 1
ATOM 3403 C C . ARG A 1 432 ? 2.518 10.483 16.674 1.00 94.88 432 ARG A C 1
ATOM 3405 O O . ARG A 1 432 ? 2.722 10.092 17.813 1.00 94.88 432 ARG A O 1
ATOM 3412 N N . SER A 1 433 ? 2.210 11.751 16.397 1.00 93.94 433 SER A N 1
ATOM 3413 C CA . SER A 1 433 ? 2.127 12.794 17.429 1.00 93.94 433 SER A CA 1
ATOM 3414 C C . SER A 1 433 ? 0.797 12.837 18.191 1.00 93.94 433 SER A C 1
ATOM 3416 O O . SER A 1 433 ? 0.669 13.657 19.102 1.00 93.94 433 SER A O 1
ATOM 3418 N N . LEU A 1 434 ? -0.172 11.978 17.849 1.00 95.69 434 LEU A N 1
ATOM 3419 C CA . LEU A 1 434 ? -1.484 11.932 18.493 1.00 95.69 434 LEU A CA 1
ATOM 3420 C C . LEU A 1 434 ? -1.360 11.611 19.989 1.00 95.69 434 LEU A C 1
ATOM 3422 O O . LEU A 1 434 ? -0.897 10.533 20.366 1.00 95.69 434 LEU A O 1
ATOM 3426 N N . GLN A 1 435 ? -1.834 12.528 20.829 1.00 93.50 435 GLN A N 1
ATOM 3427 C CA . GLN A 1 435 ? -1.820 12.373 22.285 1.00 93.50 435 GLN A CA 1
ATOM 3428 C C . GLN A 1 435 ? -3.097 11.688 22.815 1.00 93.50 435 GLN A C 1
ATOM 3430 O O . GLN A 1 435 ? -4.161 11.846 22.214 1.00 93.50 435 GLN A O 1
ATOM 3435 N N . PRO A 1 436 ? -3.047 11.008 23.980 1.00 92.81 436 PRO A N 1
ATOM 3436 C CA . PRO A 1 436 ? -4.193 10.269 24.537 1.00 92.81 436 PRO A CA 1
ATOM 3437 C C . PRO A 1 436 ? -5.455 11.099 24.794 1.00 92.81 436 PRO A C 1
ATOM 3439 O O . PRO A 1 436 ? -6.569 10.586 24.708 1.00 92.81 436 PRO A O 1
ATOM 3442 N N . ASN A 1 437 ? -5.289 12.384 25.112 1.00 90.50 437 ASN A N 1
ATOM 3443 C CA . ASN A 1 437 ? -6.380 13.323 25.381 1.00 90.50 437 ASN A CA 1
ATOM 3444 C C . ASN A 1 437 ? -6.869 14.070 24.128 1.00 90.50 437 ASN A C 1
ATOM 3446 O O . ASN A 1 437 ? -7.749 14.925 24.227 1.00 90.50 437 ASN A O 1
ATOM 3450 N N . GLN A 1 438 ? -6.303 13.784 22.952 1.00 92.44 438 GLN A N 1
ATOM 3451 C CA . GLN A 1 438 ? -6.687 14.442 21.711 1.00 92.44 438 GLN A CA 1
ATOM 3452 C C . GLN A 1 438 ? -7.798 13.683 20.990 1.00 92.44 438 GLN A C 1
ATOM 3454 O O . GLN A 1 438 ? -7.740 12.477 20.753 1.00 92.44 438 GLN A O 1
ATOM 3459 N N . CYS A 1 439 ? -8.801 14.444 20.571 1.00 93.62 439 CYS A N 1
ATOM 3460 C CA . CYS A 1 439 ? -9.877 13.970 19.717 1.00 93.62 439 CYS A CA 1
ATOM 3461 C C . CYS A 1 439 ? -9.387 13.687 18.299 1.00 93.62 439 CYS A C 1
ATOM 3463 O O . CYS A 1 439 ? -8.725 14.532 17.687 1.00 93.62 439 CYS A O 1
ATOM 3465 N N . LEU A 1 440 ? -9.788 12.544 17.737 1.00 94.94 440 LEU A N 1
ATOM 3466 C CA . LEU A 1 440 ? -9.387 12.131 16.391 1.00 94.94 440 LEU A CA 1
ATOM 3467 C C . LEU A 1 440 ? -9.826 13.139 15.329 1.00 94.94 440 LEU A C 1
ATOM 3469 O O . LEU A 1 440 ? -9.050 13.457 14.429 1.00 94.94 440 LEU A O 1
ATOM 3473 N N . ILE A 1 441 ? -11.045 13.671 15.445 1.00 92.31 441 ILE A N 1
ATOM 3474 C CA . ILE A 1 441 ? -11.565 14.677 14.515 1.00 92.31 441 ILE A CA 1
ATOM 3475 C C . ILE A 1 441 ? -10.762 15.986 14.569 1.00 92.31 441 ILE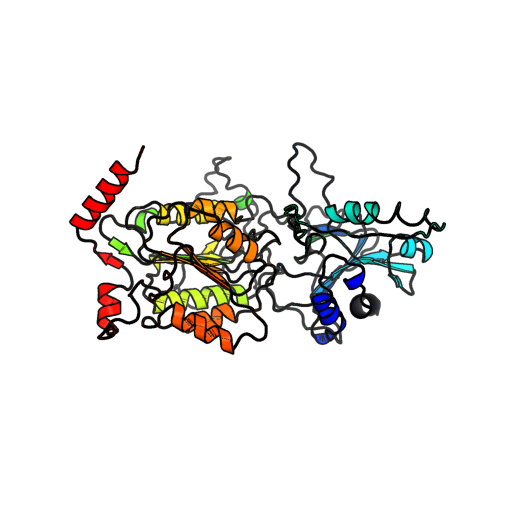 A C 1
ATOM 3477 O O . ILE A 1 441 ? -10.421 16.542 13.525 1.00 92.31 441 ILE A O 1
ATOM 3481 N N . HIS A 1 442 ? -10.394 16.449 15.768 1.00 91.50 442 HIS A N 1
ATOM 3482 C CA . HIS A 1 442 ? -9.592 17.661 15.946 1.00 91.50 442 HIS A CA 1
ATOM 3483 C C . HIS A 1 442 ? -8.173 17.469 15.421 1.00 91.50 442 HIS A C 1
ATOM 3485 O O . HIS A 1 442 ? -7.682 18.336 14.700 1.00 91.50 442 HIS A O 1
ATOM 3491 N N . HIS A 1 443 ? -7.548 16.325 15.719 1.00 92.56 443 HIS A N 1
ATOM 3492 C CA . HIS A 1 443 ? -6.237 15.982 15.171 1.00 92.56 443 HIS A CA 1
ATOM 3493 C C . HIS A 1 443 ? -6.300 15.944 13.646 1.00 92.56 443 HIS A C 1
ATOM 3495 O O . HIS A 1 443 ? -5.556 16.652 12.986 1.00 92.56 443 HIS A O 1
ATOM 3501 N N . PHE A 1 444 ? -7.268 15.240 13.056 1.00 89.69 444 PHE A N 1
ATOM 3502 C CA . PHE A 1 444 ? -7.410 15.169 11.601 1.00 89.69 444 PHE A CA 1
ATOM 3503 C C . PHE A 1 444 ? -7.499 16.550 10.929 1.00 89.69 444 PHE A C 1
ATOM 3505 O O . PHE A 1 444 ? -6.842 16.779 9.913 1.00 89.69 444 PHE A O 1
ATOM 3512 N N . PHE A 1 445 ? -8.251 17.498 11.494 1.00 86.69 445 PHE A N 1
ATOM 3513 C CA . PHE A 1 445 ? -8.354 18.844 10.919 1.00 86.69 445 PHE A CA 1
ATOM 3514 C C . PHE A 1 445 ? -7.056 19.667 11.008 1.00 86.69 445 PHE A C 1
ATOM 3516 O O . PHE A 1 445 ? -6.877 20.595 10.213 1.00 86.69 445 PHE A O 1
ATOM 3523 N N . GLN A 1 446 ? -6.108 19.305 11.877 1.00 85.25 446 GLN A N 1
ATOM 3524 C CA . GLN A 1 446 ? -4.761 19.894 11.889 1.00 85.25 446 GLN A CA 1
ATOM 3525 C C . GLN A 1 446 ? -3.897 19.436 10.703 1.00 85.25 446 GLN A C 1
ATOM 3527 O O . GLN A 1 446 ? -2.908 20.091 10.388 1.00 85.25 446 GLN A O 1
ATOM 3532 N N . LEU A 1 447 ? -4.267 18.351 10.012 1.00 73.94 447 LEU A N 1
ATOM 3533 C CA . LEU A 1 447 ? -3.546 17.855 8.835 1.00 73.94 447 LEU A CA 1
ATOM 3534 C C . LEU A 1 447 ? -3.814 18.707 7.583 1.00 73.94 447 LEU A C 1
ATOM 3536 O O . LEU A 1 447 ? -2.955 18.839 6.710 1.00 73.94 447 LEU A O 1
ATOM 3540 N N . THR A 1 448 ? -5.005 19.303 7.493 1.00 61.84 448 THR A N 1
ATOM 3541 C CA . THR A 1 448 ? -5.482 20.060 6.322 1.00 61.84 448 THR A CA 1
ATOM 3542 C C . THR A 1 448 ? -4.602 21.255 5.917 1.00 61.84 448 THR A C 1
ATOM 3544 O O . THR A 1 448 ? -4.400 21.450 4.720 1.00 61.84 448 THR A O 1
ATOM 3547 N N . PRO A 1 449 ? -4.042 22.056 6.845 1.00 56.50 449 PRO A N 1
ATOM 3548 C CA . PRO A 1 449 ? -3.175 23.182 6.494 1.00 56.50 449 PRO A CA 1
ATOM 3549 C C . PRO A 1 449 ? -1.781 22.785 5.971 1.00 56.50 449 PRO A C 1
ATOM 3551 O O . PRO A 1 449 ? -1.097 23.632 5.402 1.00 56.50 449 PRO A O 1
ATOM 3554 N N . TRP A 1 450 ? -1.322 21.541 6.175 1.00 48.75 450 TRP A N 1
ATOM 3555 C CA . TRP A 1 450 ? 0.063 21.115 5.880 1.00 48.75 450 TRP A CA 1
ATOM 3556 C C . TRP A 1 450 ? 0.191 20.279 4.592 1.00 48.75 450 TRP A C 1
ATOM 3558 O O . TRP A 1 450 ? 1.297 19.907 4.189 1.00 48.75 450 TRP A O 1
ATOM 3568 N N . SER A 1 451 ? -0.919 19.968 3.918 1.00 53.19 451 SER A N 1
ATOM 3569 C CA . SER A 1 451 ? -0.955 18.944 2.872 1.00 53.19 451 SER A CA 1
ATOM 3570 C C . SER A 1 451 ? -0.765 19.517 1.454 1.00 53.19 451 SER A C 1
ATOM 3572 O O . SER A 1 451 ? -1.691 19.592 0.652 1.00 53.19 451 SER A O 1
ATOM 3574 N N . THR A 1 452 ? 0.460 19.925 1.109 1.00 51.22 452 THR A N 1
ATOM 3575 C CA . THR A 1 452 ? 0.807 20.390 -0.255 1.00 51.22 452 THR A CA 1
ATOM 3576 C C . THR A 1 452 ? 0.987 19.259 -1.279 1.00 51.22 452 THR A C 1
ATOM 3578 O O . THR A 1 452 ? 0.972 19.525 -2.477 1.00 51.22 452 THR A O 1
ATOM 3581 N N . PHE A 1 453 ? 1.123 18.003 -0.832 1.00 51.50 453 PHE A N 1
ATOM 3582 C CA . PHE A 1 453 ? 1.424 16.840 -1.692 1.00 51.50 453 PHE A CA 1
ATOM 3583 C C . PHE A 1 453 ? 0.508 15.621 -1.471 1.00 51.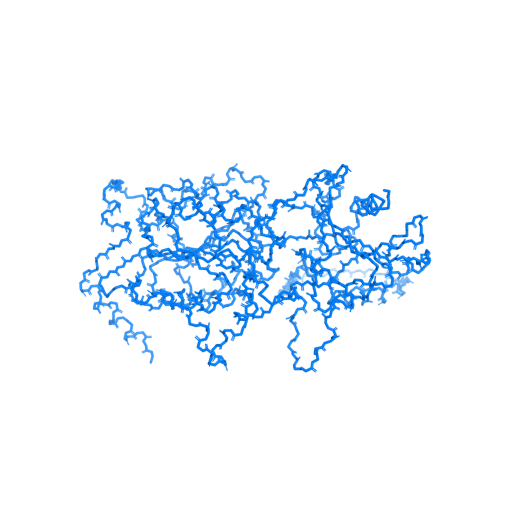50 453 PHE A C 1
ATOM 3585 O O . PHE A 1 453 ? 0.579 14.652 -2.221 1.00 51.50 453 PHE A O 1
ATOM 3592 N N . THR A 1 454 ? -0.356 15.652 -0.457 1.00 58.50 454 THR A N 1
ATOM 3593 C CA . THR A 1 454 ? -1.310 14.584 -0.129 1.00 58.50 454 THR A CA 1
ATOM 3594 C C . THR A 1 454 ? -2.691 15.193 0.069 1.00 58.50 454 THR A C 1
ATOM 3596 O O . THR A 1 454 ? -2.807 16.261 0.657 1.00 58.50 454 THR A O 1
ATOM 3599 N N . ASN A 1 455 ? -3.749 14.535 -0.404 1.00 70.62 455 ASN A N 1
ATOM 3600 C CA . ASN A 1 455 ? -5.117 14.921 -0.063 1.00 70.62 455 ASN A CA 1
ATOM 3601 C C . ASN A 1 455 ? -5.661 13.903 0.941 1.00 70.62 455 ASN A C 1
ATOM 3603 O O . ASN A 1 455 ? -6.204 12.878 0.522 1.00 70.62 455 ASN A O 1
ATOM 3607 N N . PRO A 1 456 ? -5.529 14.137 2.257 1.00 80.31 456 PRO A N 1
ATOM 3608 C CA . PRO A 1 456 ? -6.017 13.187 3.244 1.00 80.31 456 PRO A CA 1
ATOM 3609 C C . PRO A 1 456 ? -7.540 13.037 3.145 1.00 80.31 456 PRO A C 1
ATOM 3611 O O . PRO A 1 456 ? -8.281 14.006 2.935 1.00 80.31 456 PRO A O 1
ATOM 3614 N N . GLY A 1 457 ? -8.025 11.804 3.243 1.00 81.75 457 GLY A N 1
ATOM 3615 C CA . GLY A 1 457 ? -9.439 11.453 3.134 1.00 81.75 457 GLY A CA 1
ATOM 3616 C C . GLY A 1 457 ? -9.992 10.941 4.455 1.00 81.75 457 GLY A C 1
ATOM 3617 O O . GLY A 1 457 ? -9.306 10.226 5.174 1.00 81.75 457 GLY A O 1
ATOM 3618 N N . VAL A 1 458 ? -11.245 11.277 4.753 1.00 87.50 458 VAL A N 1
ATOM 3619 C CA . VAL A 1 458 ? -12.002 10.672 5.854 1.00 87.50 458 VAL A CA 1
ATOM 3620 C C . VAL A 1 458 ? -13.361 10.230 5.340 1.00 87.50 458 VAL A C 1
ATOM 3622 O O . VAL A 1 458 ? -14.007 10.950 4.575 1.00 87.50 458 VAL A O 1
ATOM 3625 N N . ILE A 1 459 ? -13.774 9.033 5.747 1.00 83.94 459 ILE A N 1
ATOM 3626 C CA . ILE A 1 459 ? -15.107 8.479 5.519 1.00 83.94 459 ILE A CA 1
ATOM 3627 C C . ILE A 1 459 ? -15.580 7.848 6.814 1.00 83.94 459 ILE A C 1
ATOM 3629 O O . ILE A 1 459 ? -14.979 6.897 7.303 1.00 83.94 459 ILE A O 1
ATOM 3633 N N . GLU A 1 460 ? -16.700 8.333 7.323 1.00 85.56 460 GLU A N 1
ATOM 3634 C CA . GLU A 1 460 ? -17.388 7.726 8.451 1.00 85.56 460 GLU A CA 1
ATOM 3635 C C . GLU A 1 460 ? -18.640 7.017 7.935 1.00 85.56 460 GLU A C 1
ATOM 3637 O O . GLU A 1 460 ? -19.445 7.615 7.218 1.00 85.56 460 GLU A O 1
ATOM 3642 N N . SER A 1 461 ? -18.805 5.735 8.271 1.00 81.12 461 SER A N 1
ATOM 3643 C CA . SER A 1 461 ? -20.019 4.996 7.890 1.00 81.12 461 SER A CA 1
ATOM 3644 C C . SER A 1 461 ? -21.249 5.502 8.649 1.00 81.12 461 SER A C 1
ATOM 3646 O O . SER A 1 461 ? -22.358 5.473 8.119 1.00 81.12 461 SER A O 1
ATOM 3648 N N . THR A 1 462 ? -21.028 6.016 9.861 1.00 85.00 462 THR A N 1
ATOM 3649 C CA . THR A 1 462 ? -21.994 6.769 10.664 1.00 85.00 462 THR A CA 1
ATOM 3650 C C . THR A 1 462 ? -21.339 8.086 11.083 1.00 85.00 462 THR A C 1
ATOM 3652 O O . THR A 1 462 ? -20.193 8.047 11.523 1.00 85.00 462 THR A O 1
ATOM 3655 N N . PRO A 1 463 ? -22.004 9.246 10.959 1.00 86.81 463 PRO A N 1
ATOM 3656 C CA . PRO A 1 463 ? -21.423 10.517 11.388 1.00 86.81 463 PRO A CA 1
ATOM 3657 C C . PRO A 1 463 ? -21.023 10.513 12.871 1.00 86.81 463 PRO A C 1
ATOM 3659 O O . PRO A 1 463 ? -21.791 10.038 13.708 1.00 86.81 463 PRO A O 1
ATOM 3662 N N . GLY A 1 464 ? -19.859 11.083 13.193 1.00 88.31 464 GLY A N 1
ATOM 3663 C CA . GLY A 1 464 ? -19.408 11.277 14.577 1.00 88.31 464 GLY A CA 1
ATOM 3664 C C . GLY A 1 464 ? -18.592 10.126 15.172 1.00 88.31 464 GLY A C 1
ATOM 3665 O O . GLY A 1 464 ? -18.268 10.173 16.356 1.00 88.31 464 GLY A O 1
ATOM 3666 N N . LEU A 1 465 ? -18.206 9.125 14.376 1.00 92.50 465 LEU A N 1
ATOM 3667 C CA . LEU A 1 465 ? -17.295 8.053 14.800 1.00 92.50 465 LEU A CA 1
ATOM 3668 C C . LEU A 1 465 ? -15.900 8.570 15.182 1.00 92.50 465 LEU A C 1
ATOM 3670 O O . LEU A 1 465 ? -15.216 7.926 15.971 1.00 92.50 465 LEU A O 1
ATOM 3674 N N . LEU A 1 466 ? -15.475 9.711 14.636 1.00 93.94 466 LEU A N 1
ATOM 3675 C CA . LEU A 1 466 ? -14.217 10.380 14.979 1.00 93.94 466 LEU A CA 1
ATOM 3676 C C . LEU A 1 466 ? -14.348 11.384 16.133 1.00 93.94 466 LEU A C 1
ATOM 3678 O O . LEU A 1 466 ? -13.341 11.978 16.524 1.00 93.94 466 LEU A O 1
ATOM 3682 N N . ASN A 1 467 ? -15.549 11.586 16.689 1.00 94.62 467 ASN A N 1
ATOM 3683 C CA . ASN A 1 467 ? -15.766 12.490 17.823 1.00 94.62 467 ASN A CA 1
ATOM 3684 C C . ASN A 1 467 ? -15.422 11.834 19.172 1.00 94.62 467 ASN A C 1
ATOM 3686 O O . ASN A 1 467 ? -16.178 11.902 20.142 1.00 94.62 467 ASN A O 1
ATOM 3690 N N . VAL A 1 468 ? -14.283 11.147 19.193 1.00 95.25 468 VAL A N 1
ATOM 3691 C CA . VAL A 1 468 ? -13.716 10.446 20.343 1.00 95.25 468 VAL A CA 1
ATOM 3692 C C . VAL A 1 468 ? -12.187 10.520 20.292 1.00 95.25 468 VAL A C 1
ATOM 3694 O O . VAL A 1 468 ? -11.603 10.822 19.244 1.00 95.25 468 VAL A O 1
ATOM 3697 N N . THR A 1 469 ? -11.523 10.217 21.404 1.00 95.38 469 THR A N 1
ATOM 3698 C CA . THR A 1 469 ? -10.092 9.874 21.425 1.00 95.38 469 THR A CA 1
ATOM 3699 C C . THR A 1 469 ? -9.862 8.479 20.829 1.00 95.38 469 THR A C 1
ATOM 3701 O O . THR A 1 469 ? -10.806 7.728 20.564 1.00 95.38 469 THR A O 1
ATOM 3704 N N . LEU A 1 470 ? -8.601 8.079 20.626 1.00 95.69 470 LEU A N 1
ATOM 3705 C CA . LEU A 1 470 ? -8.290 6.760 20.058 1.00 95.69 470 LEU A CA 1
ATOM 3706 C C . LEU A 1 470 ? -8.799 5.593 20.929 1.00 95.69 470 LEU A C 1
ATOM 3708 O O . LEU A 1 470 ? -9.246 4.578 20.392 1.00 95.69 470 LEU A O 1
ATOM 3712 N N . CYS A 1 471 ? -8.792 5.757 22.254 1.00 93.00 471 CYS A N 1
ATOM 3713 C CA . CYS A 1 471 ? -9.336 4.803 23.228 1.00 93.00 471 CYS A CA 1
ATOM 3714 C C . CYS A 1 471 ? -10.842 4.986 23.498 1.00 93.00 471 CYS A C 1
ATOM 3716 O O . CYS A 1 471 ? -11.368 4.406 24.439 1.00 93.00 471 CYS A O 1
ATOM 3718 N N . GLY A 1 472 ? -11.548 5.802 22.705 1.00 92.56 472 GLY A N 1
ATOM 3719 C CA . GLY A 1 472 ? -13.007 5.881 22.772 1.00 92.56 472 GLY A CA 1
ATOM 3720 C C . GLY A 1 472 ? -13.607 6.906 23.716 1.00 92.56 472 GLY A C 1
ATOM 3721 O O . GLY A 1 472 ? -14.835 6.980 23.795 1.00 92.56 472 GLY A O 1
ATOM 3722 N N . ALA A 1 473 ? -12.791 7.701 24.408 1.00 93.50 473 ALA A N 1
ATOM 3723 C CA . ALA A 1 473 ? -13.316 8.733 25.289 1.00 93.50 473 ALA A CA 1
ATOM 3724 C C . ALA A 1 473 ? -14.044 9.806 24.465 1.00 93.50 473 ALA A C 1
ATOM 3726 O O . ALA A 1 473 ? -13.496 10.260 23.455 1.00 93.50 473 ALA A O 1
ATOM 3727 N N . PRO A 1 474 ? -15.269 10.207 24.845 1.00 93.69 474 PRO A N 1
ATOM 3728 C CA . PRO A 1 474 ? -16.019 11.210 24.108 1.00 93.69 474 PRO A CA 1
ATOM 3729 C C . PRO A 1 474 ? -15.311 12.563 24.141 1.00 93.69 474 PRO A C 1
ATOM 3731 O O . PRO A 1 474 ? -14.698 12.948 25.137 1.00 93.69 474 PRO A O 1
ATOM 3734 N N . CYS A 1 475 ? -15.424 13.287 23.035 1.00 90.75 475 CYS A N 1
ATOM 3735 C CA . CYS A 1 475 ? -14.931 14.652 22.922 1.00 90.75 475 CYS A CA 1
ATOM 3736 C C . CYS A 1 475 ? -15.864 15.663 23.595 1.00 90.75 475 CYS A C 1
ATOM 3738 O O . CYS A 1 475 ? -17.045 15.390 23.810 1.00 90.75 475 CYS A O 1
ATOM 3740 N N . ASP A 1 476 ? -15.322 16.847 23.890 1.00 86.44 476 ASP A N 1
ATOM 3741 C CA . ASP A 1 476 ? -16.061 18.022 24.372 1.00 86.44 476 ASP A CA 1
ATOM 3742 C C . ASP A 1 476 ? -16.853 17.803 25.675 1.00 86.44 476 ASP A C 1
ATOM 3744 O O . ASP A 1 476 ? -17.894 18.423 25.907 1.00 86.44 476 ASP A O 1
ATOM 3748 N N . THR A 1 477 ? -16.355 16.935 26.562 1.00 87.19 477 THR A N 1
ATOM 3749 C CA . THR A 1 477 ? -16.909 16.800 27.913 1.00 87.19 477 THR A CA 1
ATOM 3750 C C . THR A 1 477 ? -16.566 18.020 28.765 1.00 87.19 477 THR A C 1
ATOM 3752 O O . THR A 1 477 ? -15.467 18.571 28.685 1.00 87.19 477 THR A O 1
ATOM 3755 N N . ILE A 1 478 ? -17.517 18.454 29.596 1.00 84.38 478 ILE A N 1
ATOM 3756 C CA . ILE A 1 478 ? -17.340 19.580 30.519 1.00 84.38 478 ILE A CA 1
ATOM 3757 C C . ILE A 1 478 ? -17.611 19.076 31.946 1.00 84.38 478 ILE A C 1
ATOM 3759 O O . ILE A 1 478 ? -18.765 18.762 32.249 1.00 84.38 478 ILE A O 1
ATOM 3763 N N . PRO A 1 479 ? -16.595 19.017 32.831 1.00 86.19 479 PRO A N 1
ATOM 3764 C CA . PRO A 1 479 ? -15.181 19.334 32.586 1.00 86.19 479 PRO A CA 1
ATOM 3765 C C . PRO A 1 479 ? -14.485 18.321 31.646 1.00 86.19 479 PRO A C 1
ATOM 3767 O O . PRO A 1 479 ? -14.971 17.196 31.488 1.00 86.19 479 PRO A O 1
ATOM 3770 N N . PRO A 1 480 ? -13.362 18.703 31.005 1.00 85.19 480 PRO A N 1
ATOM 3771 C CA . PRO A 1 480 ? -12.564 17.765 30.222 1.00 85.19 480 PRO A CA 1
ATOM 3772 C C . PRO A 1 480 ? -11.985 16.682 31.135 1.00 85.19 480 PRO A C 1
ATOM 3774 O O . PRO A 1 480 ? -11.636 16.968 32.282 1.00 85.19 480 PRO A O 1
ATOM 3777 N N . PHE A 1 481 ? -11.855 15.460 30.616 1.00 87.69 481 PHE A N 1
ATOM 3778 C CA . PHE A 1 481 ? -11.237 14.375 31.370 1.00 87.69 481 PHE A CA 1
ATOM 3779 C C . PHE A 1 481 ? -9.786 14.700 31.726 1.00 87.69 481 PHE A C 1
ATOM 3781 O O . PHE A 1 481 ? -9.001 15.166 30.895 1.00 87.69 481 PHE A O 1
ATOM 3788 N N . THR A 1 482 ? -9.418 14.392 32.962 1.00 89.19 482 THR A N 1
ATOM 3789 C CA . THR A 1 482 ? -8.019 14.338 33.387 1.00 89.19 482 THR A CA 1
ATOM 3790 C C . THR A 1 482 ? -7.318 13.119 32.776 1.00 89.19 482 THR A C 1
ATOM 3792 O O . THR A 1 482 ? -7.957 12.143 32.377 1.00 89.19 482 THR A O 1
ATOM 3795 N N . GLU A 1 483 ? -5.984 13.136 32.716 1.00 87.56 483 GLU A N 1
ATOM 3796 C CA . GLU A 1 483 ? -5.211 11.983 32.223 1.00 87.56 483 GLU A CA 1
ATOM 3797 C C . GLU A 1 483 ? -5.468 10.713 33.046 1.00 87.56 483 GLU A C 1
ATOM 3799 O O . GLU A 1 483 ? -5.548 9.615 32.492 1.00 87.56 483 GLU A O 1
ATOM 3804 N N . ASP A 1 484 ? -5.649 10.852 34.362 1.00 89.25 484 ASP A N 1
ATOM 3805 C CA . ASP A 1 484 ? -5.952 9.722 35.239 1.00 89.25 484 ASP A CA 1
ATOM 3806 C C . ASP A 1 484 ? -7.354 9.153 34.991 1.00 89.25 484 ASP A C 1
ATOM 3808 O O . ASP A 1 484 ? -7.514 7.931 34.995 1.00 89.25 484 ASP A O 1
ATOM 3812 N N . GLU A 1 485 ? -8.353 10.000 34.726 1.00 91.12 485 GLU A N 1
ATOM 3813 C CA . GLU A 1 485 ? -9.701 9.558 34.343 1.00 91.12 485 GLU A CA 1
ATOM 3814 C C . GLU A 1 485 ? -9.682 8.834 32.995 1.00 91.12 485 GLU A C 1
ATOM 3816 O O . GLU A 1 485 ? -10.178 7.712 32.902 1.00 91.12 485 GLU A O 1
ATOM 3821 N N . LEU A 1 486 ? -9.019 9.400 31.978 1.00 90.38 486 LEU A N 1
ATOM 3822 C CA . LEU A 1 486 ? -8.843 8.748 30.673 1.00 90.38 486 LEU A CA 1
ATOM 3823 C C . LEU A 1 486 ? -8.191 7.374 30.816 1.00 90.38 486 LEU A C 1
ATOM 3825 O O . LEU A 1 486 ? -8.669 6.382 30.256 1.00 90.38 486 LEU A O 1
ATOM 3829 N N . ARG A 1 487 ? -7.110 7.303 31.596 1.00 89.50 487 ARG A N 1
ATOM 3830 C CA . ARG A 1 487 ? -6.365 6.064 31.804 1.00 89.50 487 ARG A CA 1
ATOM 3831 C C . ARG A 1 487 ? -7.178 5.013 32.550 1.00 89.50 487 ARG A C 1
ATOM 3833 O O . ARG A 1 487 ? -7.031 3.822 32.284 1.00 89.50 487 ARG A O 1
ATOM 3840 N N . LYS A 1 488 ? -7.998 5.443 33.507 1.00 90.12 488 LYS A N 1
ATOM 3841 C CA . LYS A 1 488 ? -8.786 4.556 34.361 1.00 90.12 488 LYS A CA 1
ATOM 3842 C C . LYS A 1 488 ? -10.058 4.063 33.680 1.00 90.12 488 LYS A C 1
ATOM 3844 O O . LYS A 1 488 ? -10.413 2.912 33.898 1.00 90.12 488 LYS A O 1
ATOM 3849 N N . GLU A 1 489 ? -10.736 4.912 32.914 1.00 88.81 489 GLU A N 1
ATOM 3850 C CA . GLU A 1 489 ? -12.088 4.637 32.411 1.00 88.81 489 GLU A CA 1
ATOM 3851 C C . GLU A 1 489 ? -12.123 4.198 30.946 1.00 88.81 489 GLU A C 1
ATOM 3853 O O . GLU A 1 489 ? -13.037 3.474 30.559 1.00 88.81 489 GLU A O 1
ATOM 3858 N N . TYR A 1 490 ? -11.122 4.578 30.145 1.00 90.94 490 TYR A N 1
ATOM 3859 C CA . TYR A 1 490 ? -11.123 4.325 28.701 1.00 90.94 490 TYR A CA 1
ATOM 3860 C C . TYR A 1 490 ? -9.912 3.504 28.262 1.00 90.94 490 TYR A C 1
ATOM 3862 O O . TYR A 1 490 ? -10.065 2.421 27.704 1.00 90.94 490 TYR A O 1
ATOM 3870 N N . MET A 1 491 ? -8.693 3.933 28.595 1.00 91.44 491 MET A N 1
ATOM 3871 C CA . MET A 1 491 ? -7.482 3.338 28.018 1.00 91.44 491 MET A CA 1
ATOM 3872 C C . MET A 1 491 ? -7.242 1.877 28.419 1.00 91.44 491 MET A C 1
ATOM 3874 O O . MET A 1 491 ? -7.229 1.499 29.595 1.00 91.44 491 MET A O 1
ATOM 3878 N N . GLY A 1 492 ? -6.889 1.061 27.430 1.00 88.19 492 GLY A N 1
ATOM 3879 C CA . GLY A 1 492 ? -6.316 -0.255 27.653 1.00 88.19 492 GLY A CA 1
ATOM 3880 C C . GLY A 1 492 ? -7.378 -1.332 27.743 1.00 88.19 492 GLY A C 1
ATOM 3881 O O . GLY A 1 492 ? -7.853 -1.796 26.717 1.00 88.19 492 GLY A O 1
ATOM 3882 N N . CYS A 1 493 ? -7.669 -1.830 28.944 1.00 91.25 493 CYS A N 1
ATOM 3883 C CA . CYS A 1 493 ? -8.673 -2.879 29.098 1.00 91.25 493 CYS A CA 1
ATOM 3884 C C . CYS A 1 493 ? -9.588 -2.598 30.279 1.00 91.25 493 CYS A C 1
ATOM 3886 O O . CYS A 1 493 ? -9.126 -2.597 31.424 1.00 91.25 493 CYS A O 1
ATOM 3888 N N . GLN A 1 494 ? -10.877 -2.478 29.988 1.00 90.19 494 GLN A N 1
ATOM 3889 C CA . GLN A 1 494 ? -11.930 -2.171 30.938 1.00 90.19 494 GLN A CA 1
ATOM 3890 C C . GLN A 1 494 ? -12.684 -3.432 31.339 1.00 90.19 494 GLN A C 1
ATOM 3892 O O . GLN A 1 494 ? -13.034 -4.266 30.501 1.00 90.19 494 GLN A O 1
ATOM 3897 N N . ASN A 1 495 ? -12.944 -3.576 32.637 1.00 85.62 495 ASN A N 1
ATOM 3898 C CA . ASN A 1 495 ? -13.808 -4.642 33.126 1.00 85.62 495 ASN A CA 1
ATOM 3899 C C . ASN A 1 495 ? -15.261 -4.279 32.838 1.00 85.62 495 ASN A C 1
ATOM 3901 O O . ASN A 1 495 ? -15.710 -3.177 33.145 1.00 85.62 495 ASN A O 1
ATOM 3905 N N . LEU A 1 496 ? -16.006 -5.231 32.295 1.00 80.00 496 LEU A N 1
ATOM 3906 C CA . LEU A 1 496 ? -17.416 -5.052 32.008 1.00 80.00 496 LEU A CA 1
ATOM 3907 C C . LEU A 1 496 ? -18.259 -5.562 33.176 1.00 80.00 496 LEU A C 1
ATOM 3909 O O . LEU A 1 496 ? -18.080 -6.707 33.604 1.00 80.00 496 LEU A O 1
ATOM 3913 N N . PRO A 1 497 ? -19.215 -4.758 33.669 1.00 80.44 497 PRO A N 1
ATOM 3914 C CA . PRO A 1 497 ? -20.266 -5.242 34.546 1.00 80.44 497 PRO A CA 1
ATOM 3915 C C . PRO A 1 497 ? -20.944 -6.487 33.964 1.00 80.44 497 PRO A C 1
ATOM 3917 O O . PRO A 1 497 ? -21.338 -6.498 32.797 1.00 80.44 497 PRO A O 1
ATOM 3920 N N . THR A 1 498 ? -21.162 -7.513 34.792 1.00 75.12 498 THR A N 1
ATOM 3921 C CA . THR A 1 498 ? -21.819 -8.770 34.382 1.00 75.12 498 THR A CA 1
ATOM 3922 C C . THR A 1 498 ? -23.167 -8.518 33.699 1.00 75.12 498 THR A C 1
ATOM 3924 O O . THR A 1 498 ? -23.540 -9.224 32.769 1.00 75.12 498 THR A O 1
ATOM 3927 N N . MET A 1 499 ? -23.886 -7.479 34.131 1.00 72.19 499 MET A N 1
ATOM 3928 C CA . MET A 1 499 ? -25.172 -7.075 33.564 1.00 72.19 499 MET A CA 1
ATOM 3929 C C . MET A 1 499 ? -25.065 -6.655 32.090 1.00 72.19 499 MET A C 1
ATOM 3931 O O . MET A 1 499 ? -25.890 -7.080 31.288 1.00 72.19 499 MET A O 1
ATOM 3935 N N . LEU A 1 500 ? -24.039 -5.877 31.717 1.00 72.56 500 LEU A N 1
ATOM 3936 C CA . LEU A 1 500 ? -23.824 -5.481 30.321 1.00 72.56 500 LEU A CA 1
ATOM 3937 C C . LEU A 1 500 ? -23.598 -6.711 29.440 1.00 72.56 500 LEU A C 1
ATOM 3939 O O . LEU A 1 500 ? -24.178 -6.800 28.367 1.00 72.56 500 LEU A O 1
ATOM 3943 N N . TRP A 1 501 ? -22.856 -7.702 29.937 1.00 69.25 501 TRP A N 1
ATOM 3944 C CA . TRP A 1 501 ? -22.643 -8.965 29.232 1.00 69.25 501 TRP A CA 1
ATOM 3945 C C . TRP A 1 501 ? -23.943 -9.759 29.003 1.00 69.25 501 TRP A C 1
ATOM 3947 O O . TRP A 1 501 ? -24.174 -10.247 27.895 1.00 69.25 501 TRP A O 1
ATOM 3957 N N . TYR A 1 502 ? -24.818 -9.847 30.013 1.00 71.50 502 TYR A N 1
ATOM 3958 C CA . TYR A 1 502 ? -26.134 -10.485 29.866 1.00 71.50 502 TYR A CA 1
ATOM 3959 C C . TYR A 1 502 ? -27.009 -9.776 28.825 1.00 71.50 502 TYR A C 1
ATOM 3961 O O . TYR A 1 502 ? -27.619 -10.449 27.992 1.00 71.50 502 TYR A O 1
ATOM 3969 N N . TYR A 1 503 ? -27.026 -8.440 28.827 1.00 72.69 503 TYR A N 1
ATOM 3970 C CA . TYR A 1 503 ? -27.775 -7.662 27.838 1.00 72.69 503 TYR A CA 1
ATOM 3971 C C . TYR A 1 503 ? -27.266 -7.892 26.412 1.00 72.69 503 TYR A C 1
ATOM 3973 O O . TYR A 1 503 ? -28.071 -8.149 25.518 1.00 72.69 503 TYR A O 1
ATOM 3981 N N . THR A 1 504 ? -25.945 -7.864 26.188 1.00 70.06 504 THR A N 1
ATOM 3982 C CA . THR A 1 504 ? -25.381 -8.093 24.846 1.00 70.06 504 THR A CA 1
ATOM 3983 C C . THR A 1 504 ? -25.711 -9.494 24.324 1.00 70.06 504 THR A C 1
ATOM 3985 O O . THR A 1 504 ? -25.970 -9.680 23.135 1.00 70.06 504 THR A O 1
ATOM 3988 N N . LEU A 1 505 ? -25.728 -10.498 25.207 1.00 72.12 505 LEU A N 1
ATOM 3989 C CA . LEU A 1 505 ? -26.107 -11.859 24.836 1.00 72.12 505 LEU A CA 1
ATOM 3990 C C . LEU A 1 505 ? -27.583 -11.997 24.467 1.00 72.12 505 LEU A C 1
ATOM 3992 O O . LEU A 1 505 ? -27.885 -12.704 23.506 1.00 72.12 505 LEU A O 1
ATOM 3996 N N . GLN A 1 506 ? -28.483 -11.353 25.214 1.00 71.25 506 GLN A N 1
ATOM 3997 C CA . GLN A 1 506 ? -29.915 -11.376 24.906 1.00 71.25 506 GLN A CA 1
ATOM 3998 C C . GLN A 1 506 ? -30.204 -10.714 23.557 1.00 71.25 506 GLN A C 1
ATOM 4000 O O . GLN A 1 506 ? -30.866 -11.325 22.722 1.00 71.25 506 GLN A O 1
ATOM 4005 N N . GLN A 1 507 ? -29.611 -9.548 23.284 1.00 66.56 507 GLN A N 1
ATOM 4006 C CA . GLN A 1 507 ? -29.766 -8.869 21.991 1.00 66.56 507 GLN A CA 1
ATOM 4007 C C . GLN A 1 507 ? -29.309 -9.748 20.814 1.00 66.56 507 GLN A C 1
ATOM 4009 O O . GLN A 1 507 ? -30.003 -9.855 19.809 1.00 66.56 507 GLN A O 1
ATOM 4014 N N . GLN A 1 508 ? -28.199 -10.483 20.953 1.00 65.75 508 GLN A N 1
ATOM 4015 C CA . GLN A 1 508 ? -27.749 -11.423 19.915 1.00 65.75 508 GLN A CA 1
ATOM 4016 C C . GLN A 1 508 ? -28.587 -12.704 19.776 1.00 65.75 508 GLN A C 1
ATOM 4018 O O . GLN A 1 508 ? -28.436 -13.434 18.786 1.00 65.75 508 GLN A O 1
ATOM 4023 N N . GLN A 1 509 ? -29.396 -13.052 20.777 1.00 64.44 509 GLN A N 1
ATOM 4024 C CA . GLN A 1 509 ? -30.371 -14.139 20.663 1.00 64.44 509 GLN A CA 1
ATOM 4025 C C . GLN A 1 509 ? -31.643 -13.660 19.962 1.00 64.44 509 GLN A C 1
ATOM 4027 O O . GLN A 1 509 ? -32.215 -14.427 19.196 1.00 64.44 509 GLN A O 1
ATOM 4032 N N . GLU A 1 510 ? -32.033 -12.402 20.163 1.00 56.69 510 GLU A N 1
ATOM 4033 C CA . GLU A 1 510 ? -33.197 -11.784 19.519 1.00 56.69 510 GLU A CA 1
ATOM 4034 C C . GLU A 1 510 ? -32.938 -11.392 18.051 1.00 56.69 510 GLU A C 1
ATOM 4036 O O . GLU A 1 510 ? -33.849 -11.454 17.230 1.00 56.69 510 GLU A O 1
ATOM 4041 N N . GLU A 1 511 ? -31.696 -11.056 17.683 1.00 51.94 511 GLU A N 1
ATOM 4042 C CA . GLU A 1 511 ? -31.305 -10.712 16.302 1.00 51.94 511 GLU A CA 1
ATOM 4043 C C . GLU A 1 511 ? -30.932 -11.922 15.417 1.00 51.94 511 GLU A C 1
ATOM 4045 O O . GLU A 1 511 ? -30.588 -11.757 14.241 1.00 51.94 511 GLU A O 1
ATOM 4050 N N . ARG A 1 512 ? -30.991 -13.153 15.947 1.00 41.84 512 ARG A N 1
ATOM 4051 C CA . ARG A 1 512 ? -30.804 -14.379 15.154 1.00 41.84 512 ARG A CA 1
ATOM 4052 C C . ARG A 1 512 ? -32.157 -14.835 14.576 1.00 41.84 512 ARG A C 1
ATOM 4054 O O . ARG A 1 512 ? -33.022 -15.190 15.369 1.00 41.84 512 ARG A O 1
ATOM 4061 N N . PRO A 1 513 ? -32.348 -14.824 13.240 1.00 40.75 513 PRO A N 1
ATOM 4062 C CA . PRO A 1 513 ? -33.592 -15.278 12.614 1.00 40.75 513 PRO A CA 1
ATOM 4063 C C . PRO A 1 513 ? -33.848 -16.776 12.793 1.00 40.75 513 PRO A C 1
ATOM 4065 O O . PRO A 1 513 ? -32.860 -17.545 12.905 1.00 40.75 513 PRO A O 1
#

Organism: Latimeria chalumnae (NCBI:txid7897)

Radius of gyration: 26.4 Å; chains: 1; bounding box: 69×58×84 Å

pLDDT: mean 79.03, std 19.67, range [24.16, 98.56]